Protein AF-A0A960MXL7-F1 (afdb_monomer_lite)

Radius of gyration: 28.41 Å; chains: 1; bounding box: 81×60×75 Å

Structure (mmCIF, N/CA/C/O backbone):
data_AF-A0A960MXL7-F1
#
_entry.id   AF-A0A960MXL7-F1
#
loop_
_atom_site.group_PDB
_atom_site.id
_atom_site.type_symbol
_atom_site.label_atom_id
_atom_site.label_alt_id
_atom_site.label_comp_id
_atom_site.label_asym_id
_atom_site.label_entity_id
_atom_site.label_seq_id
_atom_site.pdbx_PDB_ins_code
_atom_site.Cartn_x
_atom_site.Cartn_y
_atom_site.Cartn_z
_atom_site.occupancy
_atom_site.B_iso_or_equiv
_atom_site.auth_seq_id
_atom_site.auth_comp_id
_atom_site.auth_asym_id
_atom_site.auth_atom_id
_atom_site.pdbx_PDB_model_num
ATOM 1 N N . PRO A 1 1 ? 18.828 -0.289 14.226 1.00 87.31 1 PRO A N 1
ATOM 2 C CA . PRO A 1 1 ? 17.581 -1.078 14.029 1.00 87.31 1 PRO A CA 1
ATOM 3 C C . PRO A 1 1 ? 16.560 -0.697 15.113 1.00 87.31 1 PRO A C 1
ATOM 5 O O . PRO A 1 1 ? 16.967 -0.097 16.107 1.00 87.31 1 PRO A O 1
ATOM 8 N N . LEU A 1 2 ? 15.276 -1.008 14.922 1.00 90.62 2 LEU A N 1
ATOM 9 C CA . LEU A 1 2 ? 14.306 -1.124 16.020 1.00 90.62 2 LEU A CA 1
ATOM 10 C C . LEU A 1 2 ? 14.254 -2.599 16.422 1.00 90.62 2 LEU A C 1
ATOM 12 O O . LEU A 1 2 ? 14.027 -3.430 15.552 1.00 90.62 2 LEU A O 1
ATOM 16 N N . VAL A 1 3 ? 14.495 -2.927 17.688 1.00 91.44 3 VAL A N 1
ATOM 17 C CA . VAL A 1 3 ? 14.548 -4.318 18.166 1.00 91.44 3 VAL A CA 1
ATOM 18 C C . VAL A 1 3 ? 13.312 -4.608 19.008 1.00 91.44 3 VAL A C 1
ATOM 20 O O . VAL A 1 3 ? 12.986 -3.826 19.899 1.00 91.44 3 VAL A O 1
ATOM 23 N N . LEU A 1 4 ? 12.630 -5.711 18.708 1.00 91.75 4 LEU A N 1
ATOM 24 C CA . LEU A 1 4 ? 11.428 -6.182 19.388 1.00 91.75 4 LEU A CA 1
ATOM 25 C C . LEU A 1 4 ? 11.675 -7.584 19.950 1.00 91.75 4 LEU A C 1
ATOM 27 O O . LEU A 1 4 ? 12.180 -8.461 19.242 1.00 91.75 4 LEU A O 1
ATOM 31 N N . GLY A 1 5 ? 11.315 -7.775 21.219 1.00 90.25 5 GLY A N 1
ATOM 32 C CA . GLY A 1 5 ? 11.335 -9.083 21.870 1.00 90.25 5 GLY A CA 1
ATOM 33 C C . GLY A 1 5 ? 10.200 -9.988 21.386 1.00 90.25 5 GLY A C 1
ATOM 34 O O . GLY A 1 5 ? 9.235 -9.522 20.774 1.00 90.25 5 GLY A O 1
ATOM 35 N N . ASN A 1 6 ? 10.315 -11.281 21.685 1.00 88.31 6 ASN A N 1
ATOM 36 C CA . ASN A 1 6 ? 9.355 -12.298 21.261 1.00 88.31 6 ASN A CA 1
ATOM 37 C C . ASN A 1 6 ? 7.953 -12.091 21.874 1.00 88.31 6 ASN A C 1
ATOM 39 O O . ASN A 1 6 ? 6.954 -12.257 21.175 1.00 88.31 6 ASN A O 1
ATOM 43 N N . ASP A 1 7 ? 7.867 -11.649 23.134 1.00 90.38 7 ASP A N 1
ATOM 44 C CA . ASP A 1 7 ? 6.589 -11.387 23.818 1.00 90.38 7 ASP A CA 1
ATOM 45 C C . ASP A 1 7 ? 5.826 -10.210 23.187 1.00 90.38 7 ASP A C 1
ATOM 47 O O . ASP A 1 7 ? 4.660 -10.346 22.809 1.00 90.38 7 ASP A O 1
ATOM 51 N N . ASP A 1 8 ? 6.514 -9.072 22.998 1.00 92.06 8 ASP A N 1
ATOM 52 C CA . ASP A 1 8 ? 5.972 -7.887 22.314 1.00 92.06 8 ASP A CA 1
ATOM 53 C C . ASP A 1 8 ? 5.478 -8.267 20.906 1.00 92.06 8 ASP A C 1
ATOM 55 O O . ASP A 1 8 ? 4.401 -7.854 20.473 1.00 92.06 8 ASP A O 1
ATOM 59 N N . TRP A 1 9 ? 6.257 -9.078 20.182 1.00 94.25 9 TRP A N 1
ATOM 60 C CA . TRP A 1 9 ? 5.907 -9.499 18.829 1.00 94.25 9 TRP A CA 1
ATOM 61 C C . TRP A 1 9 ? 4.732 -10.479 18.785 1.00 94.25 9 TRP A C 1
ATOM 63 O O . TRP A 1 9 ? 3.877 -10.358 17.908 1.00 94.25 9 TRP A O 1
ATOM 73 N N . SER A 1 10 ? 4.651 -11.416 19.730 1.00 93.62 10 SER A N 1
ATOM 74 C CA . SER A 1 10 ? 3.549 -12.383 19.815 1.00 93.62 10 SER A CA 1
ATOM 75 C C . SER A 1 10 ? 2.212 -11.676 20.056 1.00 93.62 10 SER A C 1
ATOM 77 O O . SER A 1 10 ? 1.232 -11.971 19.370 1.00 93.62 10 SER A O 1
ATOM 79 N N . LEU A 1 11 ? 2.194 -10.661 20.931 1.00 94.75 11 LEU A N 1
ATOM 80 C CA . LEU A 1 11 ? 1.024 -9.803 21.144 1.00 94.75 11 LEU A CA 1
ATOM 81 C C . LEU A 1 11 ? 0.607 -9.079 19.854 1.00 94.75 11 LEU A C 1
ATOM 83 O O . LEU A 1 11 ? -0.570 -9.099 19.484 1.00 94.75 11 LEU A O 1
ATOM 87 N N . ILE A 1 12 ? 1.570 -8.462 19.157 1.00 96.25 12 ILE A N 1
ATOM 88 C CA . ILE A 1 12 ? 1.332 -7.779 17.875 1.00 96.25 12 ILE A CA 1
ATOM 89 C C . ILE A 1 12 ? 0.756 -8.760 16.851 1.00 96.25 12 ILE A C 1
ATOM 91 O O . ILE A 1 12 ? -0.233 -8.452 16.188 1.00 96.25 12 ILE A O 1
ATOM 95 N N . GLN A 1 13 ? 1.346 -9.947 16.733 1.00 95.69 13 GLN A N 1
ATOM 96 C CA . GLN A 1 13 ? 0.926 -10.960 15.777 1.00 95.69 13 GLN A CA 1
ATOM 97 C C . GLN A 1 13 ? -0.526 -11.389 16.016 1.00 95.69 13 GLN A C 1
ATOM 99 O O . GLN A 1 13 ? -1.344 -11.321 15.097 1.00 95.69 13 GLN A O 1
ATOM 104 N N . GLU A 1 14 ? -0.869 -11.777 17.243 1.00 96.56 14 GLU A N 1
ATOM 105 C CA . GLU A 1 14 ? -2.227 -12.205 17.577 1.00 96.56 14 GLU A CA 1
ATOM 106 C C . GLU A 1 14 ? -3.266 -11.097 17.392 1.00 96.56 14 GLU A C 1
ATOM 108 O O . GLU A 1 14 ? -4.341 -11.338 16.837 1.00 96.56 14 GLU A O 1
ATOM 113 N N . GLY A 1 15 ? -2.957 -9.880 17.846 1.00 97.19 15 GLY A N 1
ATOM 114 C CA . GLY A 1 15 ? -3.886 -8.761 17.750 1.00 97.19 15 GLY A CA 1
ATOM 115 C C . GLY A 1 15 ? -4.116 -8.295 16.317 1.00 97.19 15 GLY A C 1
ATOM 116 O O . GLY A 1 15 ? -5.243 -7.964 15.950 1.00 97.19 15 GLY A O 1
ATOM 117 N N . LEU A 1 16 ? -3.084 -8.320 15.470 1.00 97.62 16 LEU A N 1
ATOM 118 C CA . LEU A 1 16 ? -3.236 -7.965 14.061 1.00 97.62 16 LEU A CA 1
ATOM 119 C C . LEU A 1 16 ? -3.951 -9.053 13.252 1.00 97.62 16 LEU A C 1
ATOM 121 O O . LEU A 1 16 ? -4.716 -8.702 12.356 1.00 97.62 16 LEU A O 1
ATOM 125 N N . ILE A 1 17 ? -3.773 -10.340 13.577 1.00 97.88 17 ILE A N 1
ATOM 126 C CA . ILE A 1 17 ? -4.557 -11.427 12.962 1.00 97.88 17 ILE A CA 1
ATOM 127 C C . ILE A 1 17 ? -6.043 -11.276 13.308 1.00 97.88 17 ILE A C 1
ATOM 129 O O . ILE A 1 17 ? -6.889 -11.338 12.412 1.00 97.88 17 ILE A O 1
ATOM 133 N N . GLN A 1 18 ? -6.369 -11.023 14.582 1.00 97.75 18 GLN A N 1
ATOM 134 C CA . GLN A 1 18 ? -7.746 -10.752 15.013 1.00 97.75 18 GLN A CA 1
ATOM 135 C C . GLN A 1 18 ? -8.327 -9.562 14.240 1.00 97.75 18 GLN A C 1
ATOM 137 O O . GLN A 1 18 ? -9.407 -9.650 13.656 1.00 97.75 18 GLN A O 1
ATOM 142 N N . ARG A 1 19 ? -7.581 -8.457 14.184 1.00 97.44 19 ARG A N 1
ATOM 143 C CA . ARG A 1 19 ? -8.010 -7.226 13.520 1.00 97.44 19 ARG A CA 1
ATOM 144 C C . ARG A 1 19 ? -8.210 -7.398 12.012 1.00 97.44 19 ARG A C 1
ATOM 146 O O . ARG A 1 19 ? -9.206 -6.920 11.478 1.00 97.44 19 ARG A O 1
ATOM 153 N N . ALA A 1 20 ? -7.318 -8.112 11.327 1.00 97.50 20 ALA A N 1
ATOM 154 C CA . ALA A 1 20 ? -7.478 -8.435 9.909 1.00 97.50 20 ALA A CA 1
ATOM 155 C C . ALA A 1 20 ? -8.716 -9.315 9.665 1.00 97.50 20 ALA A C 1
ATOM 157 O O . ALA A 1 20 ? -9.478 -9.065 8.734 1.00 97.50 20 ALA A O 1
ATOM 158 N N . THR A 1 21 ? -8.970 -10.284 10.550 1.00 97.06 21 THR A N 1
ATOM 159 C CA . THR A 1 21 ? -10.161 -11.150 10.499 1.00 97.06 21 THR A CA 1
ATOM 160 C C . THR A 1 21 ? -11.451 -10.357 10.720 1.00 97.06 21 THR A C 1
ATOM 162 O O . THR A 1 21 ? -12.437 -10.568 10.013 1.00 97.06 21 THR A O 1
ATOM 165 N N . LEU A 1 22 ? -11.443 -9.407 11.661 1.00 97.12 22 LEU A N 1
ATOM 166 C CA . LEU A 1 22 ? -12.552 -8.480 11.886 1.00 97.12 22 LEU A CA 1
ATOM 167 C C . LEU A 1 22 ? -12.856 -7.672 10.619 1.00 97.12 22 LEU A C 1
ATOM 169 O O . LEU A 1 22 ? -14.009 -7.585 10.200 1.00 97.12 22 LEU A O 1
ATOM 173 N N . PHE A 1 23 ? -11.823 -7.110 9.993 1.00 97.06 23 PHE A N 1
ATOM 174 C CA . PHE A 1 23 ? -11.969 -6.307 8.785 1.00 97.06 23 PHE A CA 1
ATOM 175 C C . PHE A 1 23 ? -12.405 -7.109 7.557 1.00 97.06 23 PHE A C 1
ATOM 177 O O . PHE A 1 23 ? -13.199 -6.604 6.767 1.00 97.06 23 PHE A O 1
ATOM 184 N N . GLU A 1 24 ? -11.942 -8.350 7.412 1.00 95.75 24 GLU A N 1
ATOM 185 C CA . GLU A 1 24 ? -12.426 -9.281 6.388 1.00 95.75 24 GLU A CA 1
ATOM 186 C C . GLU A 1 24 ? -13.943 -9.496 6.526 1.00 95.75 24 GLU A C 1
ATOM 188 O O . GLU A 1 24 ? -14.683 -9.298 5.562 1.00 95.75 24 GLU A O 1
ATOM 193 N N . ARG A 1 25 ? -14.430 -9.809 7.739 1.00 95.62 25 ARG A N 1
ATOM 194 C CA . ARG A 1 25 ? -15.871 -9.989 8.011 1.00 95.62 25 ARG A CA 1
ATOM 195 C C . ARG A 1 25 ? -16.668 -8.702 7.803 1.00 95.62 25 ARG A C 1
ATOM 197 O O . ARG A 1 25 ? -17.770 -8.748 7.264 1.00 95.62 25 ARG A O 1
ATOM 204 N N . LEU A 1 26 ? -16.110 -7.560 8.204 1.00 96.19 26 LEU A N 1
ATOM 205 C CA . LEU A 1 26 ? -16.730 -6.251 8.008 1.00 96.19 26 LEU A CA 1
ATOM 206 C C . LEU A 1 26 ? -16.885 -5.917 6.517 1.00 96.19 26 LEU A C 1
ATOM 208 O O . LEU A 1 26 ? -17.945 -5.461 6.096 1.00 96.19 26 LEU A O 1
ATOM 212 N N . LEU A 1 27 ? -15.848 -6.159 5.710 1.00 95.56 27 LEU A N 1
ATOM 213 C CA . LEU A 1 27 ? -15.916 -5.977 4.260 1.00 95.56 27 LEU A CA 1
ATOM 214 C C . LEU A 1 27 ? -16.940 -6.916 3.623 1.00 95.56 27 LEU A C 1
ATOM 216 O O . LEU A 1 27 ? -17.668 -6.487 2.727 1.00 95.56 27 LEU A O 1
ATOM 220 N N . GLU A 1 28 ? -17.008 -8.173 4.071 1.00 95.12 28 GLU A N 1
ATOM 221 C CA . GLU A 1 28 ? -18.007 -9.119 3.571 1.00 95.12 28 GLU A CA 1
ATOM 222 C C . GLU A 1 28 ? -19.423 -8.617 3.853 1.00 95.12 28 GLU A C 1
ATOM 224 O O . GLU A 1 28 ? -20.228 -8.554 2.924 1.00 95.12 28 GLU A O 1
ATOM 229 N N . ASP A 1 29 ? -19.709 -8.160 5.076 1.00 95.50 29 ASP A N 1
ATOM 230 C CA . ASP A 1 29 ? -21.027 -7.624 5.414 1.00 95.50 29 ASP A CA 1
ATOM 231 C C . ASP A 1 29 ? -21.372 -6.360 4.608 1.00 95.50 29 ASP A C 1
ATOM 233 O O . ASP A 1 29 ? -22.433 -6.304 3.984 1.00 95.50 29 ASP A O 1
ATOM 237 N N . ILE A 1 30 ? -20.464 -5.375 4.542 1.00 95.31 30 ILE A N 1
ATOM 238 C CA . ILE A 1 30 ? -20.686 -4.095 3.839 1.00 95.31 30 ILE A CA 1
ATOM 239 C C . ILE A 1 30 ? -21.077 -4.308 2.369 1.00 95.31 30 ILE A C 1
ATOM 241 O O . ILE A 1 30 ? -21.948 -3.602 1.849 1.00 95.31 30 ILE A O 1
ATOM 245 N N . TYR A 1 31 ? -20.448 -5.267 1.688 1.00 94.94 31 TYR A N 1
ATOM 246 C CA . TYR A 1 31 ? -20.681 -5.518 0.264 1.00 94.94 31 TYR A CA 1
ATOM 247 C C . TYR A 1 31 ? -21.726 -6.607 -0.016 1.00 94.94 31 TYR A C 1
ATOM 249 O O . TYR A 1 31 ? -22.040 -6.835 -1.188 1.00 94.94 31 TYR A O 1
ATOM 257 N N . THR A 1 32 ? -22.300 -7.245 1.011 1.00 93.75 32 THR A N 1
ATOM 258 C CA . THR A 1 32 ? -23.342 -8.274 0.857 1.00 93.75 32 THR A CA 1
ATOM 259 C C . THR A 1 32 ? -24.595 -7.970 1.695 1.00 93.75 32 THR A C 1
ATOM 261 O O . THR A 1 32 ? -25.434 -7.164 1.267 1.00 93.75 32 THR A O 1
ATOM 264 N N . SER A 1 33 ? -24.748 -8.612 2.858 1.00 92.50 33 SER A N 1
ATOM 265 C CA . SER A 1 33 ? -25.930 -8.587 3.726 1.00 92.50 33 SER A CA 1
ATOM 266 C C . SER A 1 33 ? -26.208 -7.227 4.347 1.00 92.50 33 SER A C 1
ATOM 268 O O . SER A 1 33 ? -27.377 -6.879 4.509 1.00 92.50 33 SER A O 1
ATOM 270 N N . ARG A 1 34 ? -25.164 -6.453 4.663 1.00 94.56 34 ARG A N 1
ATOM 271 C CA . ARG A 1 34 ? -25.245 -5.171 5.381 1.00 94.56 34 ARG A CA 1
ATOM 272 C C . ARG A 1 34 ? -26.035 -5.291 6.690 1.00 94.56 34 ARG A C 1
ATOM 274 O O . ARG A 1 34 ? -26.770 -4.372 7.065 1.00 94.56 34 ARG A O 1
ATOM 281 N N . SER A 1 35 ? -25.892 -6.420 7.386 1.00 94.81 35 SER A N 1
ATOM 282 C CA . SER A 1 35 ? -26.586 -6.687 8.643 1.00 94.81 35 SER A CA 1
ATOM 283 C C . SER A 1 35 ? -26.166 -5.693 9.720 1.00 94.81 35 SER A C 1
ATOM 285 O O . SER A 1 35 ? -27.026 -5.206 10.448 1.00 94.81 35 SER A O 1
ATOM 287 N N . LEU A 1 36 ? -24.894 -5.280 9.750 1.00 94.75 36 LEU A N 1
ATOM 288 C CA . LEU A 1 36 ? -24.374 -4.317 10.727 1.00 94.75 36 LEU A CA 1
ATOM 289 C C . LEU A 1 36 ? -25.032 -2.937 10.604 1.00 94.75 36 LEU A C 1
ATOM 291 O O . LEU A 1 36 ? -25.191 -2.240 11.607 1.00 94.75 36 LEU A O 1
ATOM 295 N N . LEU A 1 37 ? -25.439 -2.555 9.388 1.00 94.44 37 LEU A N 1
ATOM 296 C CA . LEU A 1 37 ? -26.216 -1.337 9.153 1.00 94.44 37 LEU A CA 1
ATOM 297 C C . LEU A 1 37 ? -27.661 -1.510 9.631 1.00 94.44 37 LEU A C 1
ATOM 299 O O . LEU A 1 37 ? -28.202 -0.626 10.289 1.00 94.44 37 LEU A O 1
ATOM 303 N N . SER A 1 38 ? -28.283 -2.655 9.329 1.00 92.88 38 SER A N 1
ATOM 304 C CA . SER A 1 38 ? -29.671 -2.935 9.727 1.00 92.88 38 SER A CA 1
ATOM 305 C C . SER A 1 38 ? -29.854 -3.139 11.237 1.00 92.88 38 SER A C 1
ATOM 307 O O . SER A 1 38 ? -3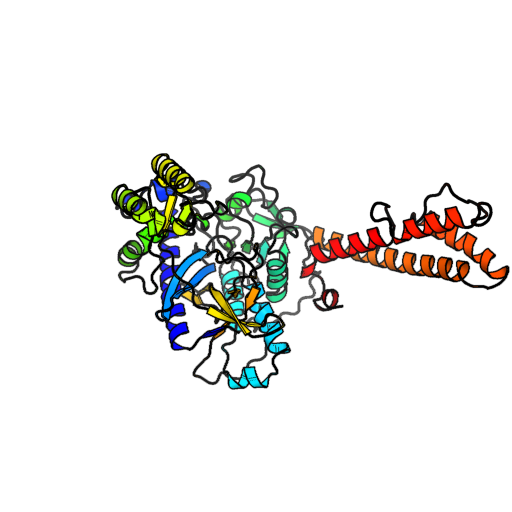0.889 -2.770 11.779 1.00 92.88 38 SER A O 1
ATOM 309 N N . GLU A 1 39 ? -28.839 -3.675 11.921 1.00 93.75 39 GLU A N 1
ATOM 310 C CA . GLU A 1 39 ? -28.803 -3.869 13.377 1.00 93.75 39 GLU A CA 1
ATOM 311 C C . GLU A 1 39 ? -28.453 -2.572 14.132 1.00 93.75 39 GLU A C 1
ATOM 313 O O . GLU A 1 39 ? -28.472 -2.549 15.359 1.00 93.75 39 GLU A O 1
ATOM 318 N N . GLY A 1 40 ? -28.123 -1.484 13.421 1.00 92.00 40 GLY A N 1
ATOM 319 C CA . GLY A 1 40 ? -27.782 -0.191 14.021 1.00 92.00 40 GLY A CA 1
ATOM 320 C C . GLY A 1 40 ? -26.397 -0.130 14.676 1.00 92.00 40 GLY A C 1
ATOM 321 O O . GLY A 1 40 ? -26.098 0.834 15.377 1.00 92.00 40 GLY A O 1
ATOM 322 N N . LEU A 1 41 ? -25.539 -1.130 14.443 1.00 92.75 41 LEU A N 1
ATOM 323 C CA . LEU A 1 41 ? -24.162 -1.163 14.954 1.00 92.75 41 LEU A CA 1
ATOM 324 C C . LEU A 1 41 ? -23.238 -0.216 14.186 1.00 92.75 41 LEU A C 1
ATOM 326 O O . LEU A 1 41 ? -22.278 0.312 14.747 1.00 92.75 41 LEU A O 1
ATOM 330 N N . LEU A 1 42 ? -23.536 0.001 12.904 1.00 94.25 42 LEU A N 1
ATOM 331 C CA . LEU A 1 42 ? -22.846 0.956 12.052 1.00 94.25 42 LEU A CA 1
ATOM 332 C C . LEU A 1 42 ? -23.832 1.983 11.481 1.00 94.25 42 LEU A C 1
ATOM 334 O O . LEU A 1 42 ? -24.821 1.602 10.853 1.00 94.25 42 LEU A O 1
ATOM 338 N N . PRO A 1 43 ? -23.559 3.288 11.639 1.00 94.00 43 PRO A N 1
ATOM 339 C CA . PRO A 1 43 ? -24.356 4.334 11.013 1.00 94.00 43 PRO A CA 1
ATOM 340 C C . PRO A 1 43 ? -24.265 4.258 9.478 1.00 94.00 43 PRO A C 1
ATOM 342 O O . PRO A 1 43 ? -23.153 4.253 8.943 1.00 94.00 43 PRO A O 1
ATOM 345 N N . PRO A 1 44 ? -25.392 4.265 8.738 1.00 93.81 44 PRO A N 1
ATOM 346 C CA . PRO A 1 44 ? -25.380 4.242 7.271 1.00 93.81 44 PRO A CA 1
ATOM 347 C C . PRO A 1 44 ? -24.563 5.374 6.640 1.00 93.81 44 PRO A C 1
ATOM 349 O O . PRO A 1 44 ? -23.891 5.168 5.631 1.00 93.81 44 PRO A O 1
ATOM 352 N N . GLU A 1 45 ? -24.579 6.554 7.259 1.00 91.94 45 GLU A N 1
ATOM 353 C CA . GLU A 1 45 ? -23.822 7.732 6.822 1.00 91.94 45 GLU A CA 1
ATOM 354 C C . GLU A 1 45 ? -22.312 7.472 6.783 1.00 91.94 45 GLU A C 1
ATOM 356 O O . GLU A 1 45 ? -21.639 7.928 5.864 1.00 91.94 45 GLU A O 1
ATOM 361 N N . LEU A 1 46 ? -21.783 6.667 7.711 1.00 91.75 46 LEU A N 1
ATOM 362 C CA . LEU A 1 46 ? -20.361 6.327 7.767 1.00 91.75 46 LEU A CA 1
ATOM 363 C C . LEU A 1 46 ? -19.905 5.516 6.544 1.00 91.75 46 LEU A C 1
ATOM 365 O O . LEU A 1 46 ? -18.750 5.605 6.130 1.00 91.75 46 LEU A O 1
ATOM 369 N N . ILE A 1 47 ? -20.800 4.712 5.968 1.00 94.00 47 ILE A N 1
ATOM 370 C CA . ILE A 1 47 ? -20.490 3.865 4.814 1.00 94.00 47 ILE A CA 1
ATOM 371 C C . ILE A 1 47 ? -20.856 4.574 3.513 1.00 94.00 47 ILE A C 1
ATOM 373 O O . ILE A 1 47 ? -20.032 4.655 2.608 1.00 94.00 47 ILE A O 1
ATOM 377 N N . PHE A 1 48 ? -22.069 5.117 3.404 1.00 92.94 48 PHE A N 1
ATOM 378 C CA . PHE A 1 48 ? -22.567 5.668 2.143 1.00 92.94 48 PHE A CA 1
ATOM 379 C C . PHE A 1 48 ? -22.017 7.053 1.795 1.00 92.94 48 PHE A C 1
ATOM 381 O O . PHE A 1 48 ? -22.026 7.398 0.613 1.00 92.94 48 PHE A O 1
ATOM 388 N N . ALA A 1 49 ? -21.537 7.828 2.776 1.00 90.38 49 ALA A N 1
ATOM 389 C CA . ALA A 1 49 ? -20.828 9.084 2.516 1.00 90.38 49 ALA A CA 1
ATOM 390 C C . ALA A 1 49 ? -19.339 8.867 2.198 1.00 90.38 49 ALA A C 1
ATOM 392 O O . ALA A 1 49 ? -18.670 9.772 1.702 1.00 90.38 49 ALA A O 1
ATOM 393 N N . ASN A 1 50 ? -18.805 7.672 2.464 1.00 91.38 50 ASN A N 1
ATOM 394 C CA . ASN A 1 50 ? -17.414 7.365 2.186 1.00 91.38 50 ASN A CA 1
ATOM 395 C C . ASN A 1 50 ? -17.202 7.183 0.677 1.00 91.38 50 ASN A C 1
ATOM 397 O O . ASN A 1 50 ? -17.691 6.226 0.083 1.00 91.38 50 ASN A O 1
ATOM 401 N N . GLU A 1 51 ? -16.405 8.054 0.061 1.00 89.12 51 GLU A N 1
ATOM 402 C CA . GLU A 1 51 ? -16.046 7.984 -1.366 1.00 89.12 51 GLU A CA 1
ATOM 403 C C . GLU A 1 51 ? -15.378 6.656 -1.767 1.00 89.12 51 GLU A C 1
ATOM 405 O O . GLU A 1 51 ? -15.386 6.271 -2.934 1.00 89.12 51 GLU A O 1
ATOM 410 N N . ARG A 1 52 ? -14.802 5.940 -0.794 1.00 91.69 52 ARG A N 1
ATOM 411 C CA . ARG A 1 52 ? -14.156 4.632 -0.977 1.00 91.69 52 ARG A CA 1
ATOM 412 C C . ARG A 1 52 ? -15.136 3.461 -0.948 1.00 91.69 52 ARG A C 1
ATOM 414 O O . ARG A 1 52 ? -14.757 2.329 -1.243 1.00 91.69 52 ARG A O 1
ATOM 421 N N . PHE A 1 53 ? -16.397 3.708 -0.598 1.00 94.50 53 PHE A N 1
ATOM 422 C CA . PHE A 1 53 ? -17.459 2.731 -0.780 1.00 94.50 53 PHE A CA 1
ATOM 423 C C . PHE A 1 53 ? -17.874 2.697 -2.255 1.00 94.50 53 PHE A C 1
ATOM 425 O O . PHE A 1 53 ? -18.576 3.576 -2.761 1.00 94.50 53 PHE A O 1
ATOM 432 N N . LEU A 1 54 ? -17.448 1.651 -2.960 1.00 94.50 54 LEU A N 1
ATOM 433 C CA . LEU A 1 54 ? -17.723 1.507 -4.384 1.00 94.50 54 LEU A CA 1
ATOM 434 C C . LEU A 1 54 ? -19.040 0.765 -4.609 1.00 94.50 54 LEU A C 1
ATOM 436 O O . LEU A 1 54 ? -19.090 -0.464 -4.568 1.00 94.50 54 LEU A O 1
ATOM 440 N N . ARG A 1 55 ? -20.107 1.505 -4.929 1.00 93.94 55 ARG A N 1
ATOM 441 C CA . ARG A 1 55 ? -21.416 0.916 -5.280 1.00 93.94 55 ARG A CA 1
ATOM 442 C C . ARG A 1 55 ? -21.332 -0.172 -6.368 1.00 93.94 55 ARG A C 1
ATOM 444 O O . ARG A 1 55 ? -21.987 -1.196 -6.181 1.00 93.94 55 ARG A O 1
ATOM 451 N N . PRO A 1 56 ? -20.515 -0.038 -7.438 1.00 94.00 56 PRO A N 1
ATOM 452 C CA . PRO A 1 56 ? -20.372 -1.092 -8.453 1.00 94.00 56 PRO A CA 1
ATOM 453 C C . PRO A 1 56 ? -19.810 -2.427 -7.933 1.00 94.00 56 PRO A C 1
ATOM 455 O O . PRO A 1 56 ? -19.921 -3.446 -8.615 1.00 94.00 56 PRO A O 1
ATOM 458 N N . CYS A 1 57 ? -19.211 -2.431 -6.735 1.00 93.50 57 CYS A N 1
ATOM 459 C CA . CYS A 1 57 ? -18.636 -3.615 -6.092 1.00 93.50 57 CYS A CA 1
ATOM 460 C C . CYS A 1 57 ? -19.616 -4.325 -5.137 1.00 93.50 57 CYS A C 1
ATOM 462 O O . CYS A 1 57 ? -19.277 -5.365 -4.572 1.00 93.50 57 CYS A O 1
ATOM 464 N N . VAL A 1 58 ? -20.834 -3.807 -4.940 1.00 94.38 58 VAL A N 1
ATOM 465 C CA . VAL A 1 58 ? -21.860 -4.480 -4.124 1.00 94.38 58 VAL A CA 1
ATOM 466 C C . VAL A 1 58 ? -22.270 -5.796 -4.788 1.00 94.38 58 VAL A C 1
ATOM 468 O O . VAL A 1 58 ? -22.572 -5.840 -5.976 1.00 94.38 58 VAL A O 1
ATOM 471 N N . GLY A 1 59 ? -22.258 -6.886 -4.018 1.00 90.69 59 GLY A N 1
ATOM 472 C CA . GLY A 1 59 ? -22.526 -8.240 -4.506 1.00 90.69 59 GLY A CA 1
ATOM 473 C C . GLY A 1 59 ? -21.374 -8.879 -5.292 1.00 90.69 59 GLY A C 1
ATOM 474 O O . GLY A 1 59 ? -21.463 -10.056 -5.639 1.00 90.69 59 GLY A O 1
ATOM 475 N N . LEU A 1 60 ? -20.278 -8.152 -5.541 1.00 89.38 60 LEU A N 1
ATOM 476 C CA . LEU A 1 60 ? -19.096 -8.697 -6.204 1.00 89.38 60 LEU A CA 1
ATOM 477 C C . LEU A 1 60 ? -18.441 -9.737 -5.296 1.00 89.38 60 LEU A C 1
ATOM 479 O O . LEU A 1 60 ? -18.127 -9.436 -4.144 1.00 89.38 60 LEU A O 1
ATOM 483 N N . ARG A 1 61 ? -18.227 -10.950 -5.809 1.00 86.06 61 ARG A N 1
ATOM 484 C CA . ARG A 1 61 ? -17.516 -12.029 -5.114 1.00 86.06 61 ARG A CA 1
ATOM 485 C C . ARG A 1 61 ? -16.130 -12.183 -5.737 1.00 86.06 61 ARG A C 1
ATOM 487 O O . ARG A 1 61 ? -16.051 -12.655 -6.870 1.00 86.06 61 ARG A O 1
ATOM 494 N N . PRO A 1 62 ? -15.052 -11.762 -5.053 1.00 81.75 62 PRO A N 1
ATOM 495 C CA . PRO A 1 62 ? -13.706 -11.910 -5.585 1.00 81.75 62 PRO A CA 1
ATOM 496 C C . PRO A 1 62 ? -13.379 -13.388 -5.838 1.00 81.75 62 PRO A C 1
ATOM 498 O O . PRO A 1 62 ? -13.661 -14.226 -4.973 1.00 81.75 62 PRO A O 1
ATOM 501 N N . PRO A 1 63 ? -12.754 -13.733 -6.976 1.00 78.62 63 PRO A N 1
ATOM 502 C CA . PRO A 1 63 ? -12.145 -15.047 -7.135 1.00 78.62 63 PRO A CA 1
ATOM 503 C C . PRO A 1 63 ? -11.142 -15.309 -6.003 1.00 78.62 63 PRO A C 1
ATOM 505 O O . PRO A 1 63 ? -10.391 -14.414 -5.618 1.00 78.62 63 PRO A O 1
ATOM 508 N N . GLY A 1 64 ? -11.182 -16.510 -5.422 1.00 73.44 64 GLY A N 1
ATOM 509 C CA . GLY A 1 64 ? -10.430 -16.847 -4.205 1.00 73.44 64 GLY A CA 1
ATOM 510 C C . GLY A 1 64 ? -11.160 -16.537 -2.889 1.00 73.44 64 GLY A C 1
ATOM 511 O O . GLY A 1 64 ? -10.661 -16.885 -1.826 1.00 73.44 64 GLY A O 1
ATOM 512 N N . GLY A 1 65 ? -12.345 -15.919 -2.935 1.00 81.50 65 GLY A N 1
ATOM 513 C CA . GLY A 1 65 ? -13.277 -15.831 -1.804 1.00 81.50 65 GLY A CA 1
ATOM 514 C C . GLY A 1 65 ? -12.934 -14.814 -0.712 1.00 81.50 65 GLY A C 1
ATOM 515 O O . GLY A 1 65 ? -13.791 -14.545 0.122 1.00 81.50 65 GLY A O 1
ATOM 516 N N . ARG A 1 66 ? -11.736 -14.214 -0.726 1.00 90.38 66 ARG A N 1
ATOM 517 C CA . ARG A 1 66 ? -11.312 -13.221 0.276 1.00 90.38 66 ARG A CA 1
ATOM 518 C C . ARG A 1 66 ? -11.420 -11.789 -0.239 1.00 90.38 66 ARG A C 1
ATOM 520 O O . ARG A 1 66 ? -11.043 -11.493 -1.375 1.00 90.38 66 ARG A O 1
ATOM 527 N N . ARG A 1 67 ? -11.886 -10.878 0.614 1.00 92.50 67 ARG A N 1
ATOM 528 C CA . ARG A 1 67 ? -11.986 -9.432 0.349 1.00 92.50 67 ARG A CA 1
ATOM 529 C C . ARG A 1 67 ? -10.781 -8.636 0.828 1.00 92.50 67 ARG A C 1
ATOM 531 O O . ARG A 1 67 ? -10.548 -7.542 0.314 1.00 92.50 67 ARG A O 1
ATOM 538 N N . LEU A 1 68 ? -10.007 -9.167 1.767 1.00 94.88 68 LEU A N 1
ATOM 539 C CA . LEU A 1 68 ? -8.818 -8.534 2.323 1.00 94.88 68 LEU A CA 1
ATOM 540 C C . LEU A 1 68 ? -7.631 -9.508 2.363 1.00 94.88 68 LEU A C 1
ATOM 542 O O . LEU A 1 68 ? -7.102 -9.803 3.429 1.00 94.88 68 LEU A O 1
ATOM 546 N N . PRO A 1 69 ? -7.156 -10.008 1.210 1.00 93.88 69 PRO A N 1
ATOM 547 C CA . PRO A 1 69 ? -6.038 -10.946 1.186 1.00 93.88 69 PRO A CA 1
ATOM 548 C C . PRO A 1 69 ? -4.698 -10.322 1.605 1.00 93.88 69 PRO A C 1
ATOM 550 O O . PRO A 1 69 ? -3.775 -11.042 1.974 1.00 93.88 69 PRO A O 1
ATOM 553 N N . PHE A 1 70 ? -4.565 -8.996 1.571 1.00 95.31 70 PHE A N 1
ATOM 554 C CA . PHE A 1 70 ? -3.376 -8.288 2.031 1.00 95.31 70 PHE A CA 1
ATOM 555 C C . PHE A 1 70 ? -3.769 -7.122 2.940 1.00 95.31 70 PHE A C 1
ATOM 557 O O . PHE A 1 70 ? -4.652 -6.337 2.613 1.00 95.31 70 PHE A O 1
ATOM 564 N N . TYR A 1 71 ? -3.121 -6.966 4.085 1.00 97.06 71 TYR A N 1
ATOM 565 C CA . TYR A 1 71 ? -3.481 -5.940 5.064 1.00 97.06 71 TYR A CA 1
ATOM 566 C C . TYR A 1 71 ? -2.227 -5.377 5.723 1.00 97.06 71 TYR A C 1
ATOM 568 O O . TYR A 1 71 ? -1.205 -6.052 5.822 1.00 97.06 71 TYR A O 1
ATOM 576 N N . ALA A 1 72 ? -2.275 -4.123 6.162 1.00 97.00 72 ALA A N 1
ATOM 577 C CA . ALA A 1 72 ? -1.229 -3.575 7.009 1.00 97.00 72 ALA A CA 1
ATOM 578 C C . ALA A 1 72 ? -1.805 -2.658 8.082 1.00 97.00 72 ALA A C 1
ATOM 580 O O . ALA A 1 72 ? -2.805 -1.976 7.868 1.00 97.00 72 ALA A O 1
ATOM 581 N N . ALA A 1 73 ? -1.116 -2.592 9.213 1.00 96.06 73 ALA A N 1
ATOM 582 C CA . ALA A 1 73 ? -1.466 -1.722 10.324 1.00 96.06 73 ALA A CA 1
ATOM 583 C C . ALA A 1 73 ? -0.279 -0.831 10.688 1.00 96.06 73 ALA A C 1
ATOM 585 O O . ALA A 1 73 ? 0.868 -1.279 10.699 1.00 96.06 73 ALA A O 1
ATOM 586 N N . ASP A 1 74 ? -0.567 0.434 10.985 1.00 93.94 74 ASP A N 1
ATOM 587 C CA . ASP A 1 74 ? 0.380 1.386 11.553 1.00 93.94 74 ASP A CA 1
ATOM 588 C C . ASP A 1 74 ? 0.238 1.368 13.079 1.00 93.94 74 ASP A C 1
ATOM 590 O O . ASP A 1 74 ? -0.787 1.797 13.612 1.00 93.94 74 ASP A O 1
ATOM 594 N N . LEU A 1 75 ? 1.270 0.879 13.765 1.00 94.12 75 LEU A N 1
ATOM 595 C CA . LEU A 1 75 ? 1.348 0.782 15.215 1.00 94.12 75 LEU A CA 1
ATOM 596 C C . LEU A 1 75 ? 2.304 1.820 15.795 1.00 94.12 75 LEU A C 1
ATOM 598 O O . LEU A 1 75 ? 3.342 2.151 15.210 1.00 94.12 75 LEU A O 1
ATOM 602 N N . VAL A 1 76 ? 1.974 2.276 16.995 1.00 92.62 76 VAL A N 1
ATOM 603 C CA . VAL A 1 76 ? 2.865 3.061 17.848 1.00 92.62 76 VAL A CA 1
ATOM 604 C C . VAL A 1 76 ? 2.921 2.421 19.223 1.00 92.62 76 VAL A C 1
ATOM 606 O O . VAL A 1 76 ? 1.947 1.824 19.679 1.00 92.62 76 VAL A O 1
ATOM 609 N N . ARG A 1 77 ? 4.073 2.548 19.876 1.00 92.00 77 ARG A N 1
ATOM 610 C CA . ARG A 1 77 ? 4.220 2.187 21.283 1.00 92.00 77 ARG A CA 1
ATOM 611 C C . ARG A 1 77 ? 4.117 3.464 22.102 1.00 92.00 77 ARG A C 1
ATOM 613 O O . ARG A 1 77 ? 4.830 4.420 21.797 1.00 92.00 77 ARG A O 1
ATOM 620 N N . SER A 1 78 ? 3.241 3.502 23.092 1.00 88.81 78 SER A N 1
ATOM 621 C CA . SER A 1 78 ? 3.153 4.615 24.037 1.00 88.81 78 SER A CA 1
ATOM 622 C C . SER A 1 78 ? 4.263 4.518 25.100 1.00 88.81 78 SER A C 1
ATOM 624 O O . SER A 1 78 ? 4.908 3.473 25.235 1.00 88.81 78 SER A O 1
ATOM 626 N N . PRO A 1 79 ? 4.553 5.600 25.849 1.00 81.81 79 PRO A N 1
ATOM 627 C CA . PRO A 1 79 ? 5.623 5.619 26.852 1.00 81.81 79 PRO A CA 1
ATOM 628 C C . PRO A 1 79 ? 5.401 4.662 28.030 1.00 81.81 79 PRO A C 1
ATOM 630 O O . PRO A 1 79 ? 6.363 4.278 28.683 1.00 81.81 79 PRO A O 1
ATOM 633 N N . ASP A 1 80 ? 4.155 4.263 28.283 1.00 84.06 80 ASP A N 1
ATOM 634 C CA . ASP A 1 80 ? 3.766 3.229 29.253 1.00 84.06 80 ASP A CA 1
ATOM 635 C C . ASP A 1 80 ? 4.045 1.793 28.758 1.00 84.06 80 ASP A C 1
ATOM 637 O O . ASP A 1 80 ? 3.811 0.825 29.477 1.00 84.06 80 ASP A O 1
ATOM 641 N N . GLY A 1 81 ? 4.560 1.644 27.534 1.00 86.62 81 GLY A N 1
ATOM 642 C CA . GLY A 1 81 ? 4.933 0.371 26.934 1.00 86.62 81 GLY A CA 1
ATOM 643 C C . GLY A 1 81 ? 3.822 -0.310 26.136 1.00 86.62 81 GLY A C 1
ATOM 644 O O . GLY A 1 81 ? 4.134 -1.291 25.456 1.00 86.62 81 GLY A O 1
ATOM 645 N N . GLN A 1 82 ? 2.589 0.208 26.162 1.00 91.69 82 GLN A N 1
ATOM 646 C CA . GLN A 1 82 ? 1.449 -0.365 25.442 1.00 91.69 82 GLN A CA 1
ATOM 647 C C . GLN A 1 82 ? 1.522 -0.105 23.931 1.00 91.69 82 GLN A C 1
ATOM 649 O O . GLN A 1 82 ? 2.102 0.879 23.467 1.00 91.69 82 GLN A O 1
ATOM 654 N N . TRP A 1 83 ? 0.923 -1.002 23.147 1.00 94.31 83 TRP A N 1
ATOM 655 C CA . TRP A 1 83 ? 0.838 -0.886 21.692 1.00 94.31 83 TRP A CA 1
ATOM 656 C C . TRP A 1 83 ? -0.545 -0.409 21.263 1.00 94.31 83 TRP A C 1
ATOM 658 O O . TRP A 1 83 ? -1.558 -0.914 21.740 1.00 94.31 83 TRP A O 1
ATOM 668 N N . TRP A 1 84 ? -0.573 0.521 20.311 1.00 94.25 84 TRP A N 1
ATOM 669 C CA . TRP A 1 84 ? -1.797 1.118 19.785 1.00 94.25 84 TRP A CA 1
ATOM 670 C C . TRP A 1 84 ? -1.802 1.071 18.265 1.00 94.25 84 TRP A C 1
ATOM 672 O O . TRP A 1 84 ? -0.803 1.418 17.627 1.00 94.25 84 TRP A O 1
ATOM 682 N N . VAL A 1 85 ? -2.940 0.705 17.672 1.00 94.19 85 VAL A N 1
ATOM 683 C CA . VAL A 1 85 ? -3.147 0.840 16.224 1.00 94.19 85 VAL A CA 1
ATOM 684 C C . VAL A 1 85 ? -3.646 2.250 15.912 1.00 94.19 85 VAL A C 1
ATOM 686 O O . VAL A 1 85 ? -4.707 2.675 16.371 1.00 94.19 85 VAL A O 1
ATOM 689 N N . VAL A 1 86 ? -2.876 2.984 15.109 1.00 90.00 86 VAL A N 1
ATOM 690 C CA . VAL A 1 86 ? -3.174 4.375 14.725 1.00 90.00 86 VAL A CA 1
ATOM 691 C C . VAL A 1 86 ? -3.918 4.445 13.397 1.00 90.00 86 VAL A C 1
ATOM 693 O O . VAL A 1 86 ? -4.756 5.327 13.204 1.00 90.00 86 VAL A O 1
ATOM 696 N N . SER A 1 87 ? -3.605 3.552 12.455 1.00 90.00 87 SER A N 1
ATOM 697 C CA . SER A 1 87 ? -4.335 3.480 11.189 1.00 90.00 87 SER A CA 1
ATOM 698 C C . SER A 1 87 ? -4.198 2.138 10.490 1.00 90.00 87 SER A C 1
ATOM 700 O O . SER A 1 87 ? -3.143 1.508 10.536 1.00 90.00 87 SER A O 1
ATOM 702 N N . ASP A 1 88 ? -5.240 1.788 9.752 1.00 94.06 88 ASP A N 1
ATOM 703 C CA . ASP A 1 88 ? -5.366 0.565 8.972 1.00 94.06 88 ASP A CA 1
ATOM 704 C C . ASP A 1 88 ? -5.147 0.825 7.482 1.00 94.06 88 ASP A C 1
ATOM 706 O O . ASP A 1 88 ? -5.458 1.904 6.965 1.00 94.06 88 ASP A O 1
ATOM 710 N N . ARG A 1 89 ? -4.585 -0.163 6.781 1.00 93.75 89 ARG A N 1
ATOM 711 C CA . ARG A 1 89 ? -4.305 -0.121 5.344 1.00 93.75 89 ARG A CA 1
ATOM 712 C C . ARG A 1 89 ? -4.830 -1.387 4.679 1.00 93.75 89 ARG A C 1
ATOM 714 O O . ARG A 1 89 ? -4.385 -2.491 4.975 1.00 93.75 89 ARG A O 1
ATOM 721 N N . ALA A 1 90 ? -5.734 -1.196 3.736 1.00 93.56 90 ALA A N 1
ATOM 722 C CA . ALA A 1 90 ? -6.490 -2.228 3.048 1.00 93.56 90 ALA A CA 1
ATOM 723 C C . ALA A 1 90 ? -6.632 -1.969 1.543 1.00 93.56 90 ALA A C 1
ATOM 725 O O . ALA A 1 90 ? -7.083 -2.843 0.813 1.00 93.56 90 ALA A O 1
ATOM 726 N N . GLN A 1 91 ? -6.265 -0.791 1.043 1.00 90.62 91 GLN A N 1
ATOM 727 C CA . GLN A 1 91 ? -6.370 -0.462 -0.376 1.00 90.62 91 GLN A CA 1
ATOM 728 C C . GLN A 1 91 ? -5.168 -1.027 -1.150 1.00 90.62 91 GLN A C 1
ATOM 730 O O . GLN A 1 91 ? -5.277 -2.042 -1.831 1.00 90.62 91 GLN A O 1
ATOM 735 N N . ALA A 1 92 ? -4.005 -0.393 -0.990 1.00 90.25 92 ALA A N 1
ATOM 736 C CA . ALA A 1 92 ? -2.725 -0.822 -1.546 1.00 90.25 92 ALA A CA 1
ATOM 737 C C . ALA A 1 92 ? -1.592 -0.449 -0.564 1.00 90.25 92 ALA A C 1
ATOM 739 O O . ALA A 1 92 ? -0.914 0.562 -0.748 1.00 90.25 92 ALA A O 1
ATOM 740 N N . PRO A 1 93 ? -1.393 -1.216 0.526 1.00 91.19 93 PRO A N 1
ATOM 741 C CA . PRO A 1 93 ? -0.426 -0.874 1.569 1.00 91.19 93 PRO A CA 1
ATOM 742 C C . PRO A 1 93 ? 1.014 -0.859 1.043 1.00 91.19 93 PRO A C 1
ATOM 744 O O . PRO A 1 93 ? 1.536 -1.898 0.638 1.00 91.19 93 PRO A O 1
ATOM 747 N N . SER A 1 94 ? 1.677 0.294 1.088 1.00 90.50 94 SER A N 1
ATOM 748 C CA . SER A 1 94 ? 3.099 0.439 0.761 1.00 90.50 94 SER A CA 1
ATOM 749 C C . SER A 1 94 ? 3.997 0.345 1.999 1.00 90.50 94 SER A C 1
ATOM 751 O O . SER A 1 94 ? 3.552 0.522 3.139 1.00 90.50 94 SER A O 1
ATOM 753 N N . GLY A 1 95 ? 5.278 0.081 1.772 1.00 90.19 95 GLY A N 1
ATOM 754 C CA . GLY A 1 95 ? 6.366 0.065 2.745 1.00 90.19 95 GLY A CA 1
ATOM 755 C C . GLY A 1 95 ? 7.091 -1.279 2.849 1.00 90.19 95 GLY A C 1
ATOM 756 O O . GLY A 1 95 ? 8.162 -1.358 3.450 1.00 90.19 95 GLY A O 1
ATOM 757 N N . MET A 1 96 ? 6.540 -2.340 2.263 1.00 92.31 96 MET A N 1
ATOM 758 C CA . MET A 1 96 ? 7.064 -3.696 2.421 1.00 92.31 96 MET A CA 1
ATOM 759 C C . MET A 1 96 ? 8.360 -3.901 1.635 1.00 92.31 96 MET A C 1
ATOM 761 O O . MET A 1 96 ? 9.299 -4.511 2.144 1.00 92.31 96 MET A O 1
ATOM 765 N N . GLY A 1 97 ? 8.447 -3.342 0.423 1.00 90.44 97 GLY A N 1
ATOM 766 C CA . GLY A 1 97 ? 9.690 -3.361 -0.358 1.00 90.44 97 GLY A CA 1
ATOM 767 C C . GLY A 1 97 ? 10.829 -2.622 0.348 1.00 90.44 97 GLY A C 1
ATOM 768 O O . GLY A 1 97 ? 11.957 -3.104 0.348 1.00 90.44 97 GLY A O 1
ATOM 769 N N . TYR A 1 98 ? 10.527 -1.512 1.031 1.00 90.12 98 TYR A N 1
ATOM 770 C CA . TYR A 1 98 ? 11.504 -0.794 1.856 1.00 90.12 98 TYR A CA 1
ATOM 771 C C . TYR A 1 98 ? 11.937 -1.604 3.081 1.00 90.12 98 TYR A C 1
ATOM 773 O O . TYR A 1 98 ? 13.122 -1.633 3.395 1.00 90.12 98 TYR A O 1
ATOM 781 N N . ALA A 1 99 ? 11.010 -2.289 3.762 1.00 91.62 99 ALA A N 1
ATOM 782 C CA . ALA A 1 99 ? 11.351 -3.163 4.886 1.00 91.62 99 ALA A CA 1
ATOM 783 C C . ALA A 1 99 ? 12.308 -4.291 4.458 1.00 91.62 99 ALA A C 1
ATOM 785 O O . ALA A 1 99 ? 13.300 -4.555 5.139 1.00 91.62 99 ALA A O 1
ATOM 786 N N . LEU A 1 100 ? 12.047 -4.902 3.298 1.00 90.12 100 LEU A N 1
ATOM 787 C CA . LEU A 1 100 ? 12.909 -5.932 2.725 1.00 90.12 100 LEU A CA 1
ATOM 788 C C . LEU A 1 100 ? 14.280 -5.377 2.313 1.00 90.12 100 LEU A C 1
ATOM 790 O O . LEU A 1 100 ? 15.297 -5.954 2.694 1.00 90.12 100 LEU A O 1
ATOM 794 N N . GLU A 1 101 ? 14.334 -4.254 1.591 1.00 87.62 101 GLU A N 1
ATOM 795 C CA . GLU A 1 101 ? 15.615 -3.661 1.180 1.00 87.62 101 GLU A CA 1
ATOM 796 C C . GLU A 1 101 ? 16.438 -3.212 2.394 1.00 87.62 101 GLU A C 1
ATOM 798 O O . GLU A 1 101 ? 17.638 -3.476 2.441 1.00 87.62 101 GLU A O 1
ATOM 803 N N . ASN A 1 102 ? 15.803 -2.646 3.428 1.00 88.00 102 ASN A N 1
ATOM 804 C CA . ASN A 1 102 ? 16.465 -2.328 4.694 1.00 88.00 102 ASN A CA 1
ATOM 805 C C . ASN A 1 102 ? 17.125 -3.572 5.299 1.00 88.00 102 ASN A C 1
ATOM 807 O O . ASN A 1 102 ? 18.300 -3.520 5.657 1.00 88.00 102 ASN A O 1
ATOM 811 N N . ARG A 1 103 ? 16.412 -4.704 5.362 1.00 86.56 103 ARG A N 1
ATOM 812 C CA . ARG A 1 103 ? 16.970 -5.963 5.874 1.00 86.56 103 ARG A CA 1
ATOM 813 C C . ARG A 1 103 ? 18.126 -6.480 5.014 1.00 86.56 103 ARG A C 1
ATOM 815 O O . ARG A 1 103 ? 19.111 -6.972 5.561 1.00 86.56 103 ARG A O 1
ATOM 822 N N . VAL A 1 104 ? 18.033 -6.369 3.688 1.00 83.62 104 VAL A N 1
ATOM 823 C CA . VAL A 1 104 ? 19.093 -6.802 2.759 1.00 83.62 104 VAL A CA 1
ATOM 824 C C . VAL A 1 104 ? 20.343 -5.930 2.892 1.00 83.62 104 VAL A C 1
ATOM 826 O O . VAL A 1 104 ? 21.448 -6.466 2.954 1.00 83.62 104 VAL A O 1
ATOM 829 N N . VAL A 1 105 ? 20.193 -4.605 2.958 1.00 83.62 105 VAL A N 1
ATOM 830 C CA . VAL A 1 105 ? 21.310 -3.663 3.131 1.00 83.62 105 VAL A CA 1
ATOM 831 C C . VAL A 1 105 ? 21.971 -3.868 4.488 1.00 83.62 105 VAL A C 1
ATOM 833 O O . VAL A 1 105 ? 23.187 -4.036 4.559 1.00 83.62 105 VAL A O 1
ATOM 836 N N . ILE A 1 106 ? 21.176 -3.930 5.557 1.00 81.56 106 ILE A N 1
ATOM 837 C CA . ILE A 1 106 ? 21.677 -4.135 6.915 1.00 81.56 106 ILE A CA 1
ATOM 838 C C . ILE A 1 106 ? 22.373 -5.489 7.048 1.00 81.56 106 ILE A C 1
ATOM 840 O O . ILE A 1 106 ? 23.477 -5.533 7.575 1.00 81.56 106 ILE A O 1
ATOM 844 N N . GLY A 1 107 ? 21.798 -6.566 6.508 1.00 76.12 107 GLY A N 1
ATOM 845 C CA . GLY A 1 107 ? 22.423 -7.891 6.528 1.00 76.12 107 GLY A CA 1
ATOM 846 C C . GLY A 1 107 ? 23.711 -8.000 5.703 1.00 76.12 107 GLY A C 1
ATOM 847 O O . GLY A 1 107 ? 24.483 -8.931 5.911 1.00 76.12 107 GLY A O 1
ATOM 848 N N . ARG A 1 108 ? 23.954 -7.071 4.767 1.00 76.06 108 ARG A N 1
ATOM 849 C CA . ARG A 1 108 ? 25.225 -6.961 4.030 1.00 76.06 108 ARG A CA 1
ATOM 850 C C . ARG A 1 108 ? 26.254 -6.090 4.755 1.00 76.06 108 ARG A C 1
ATOM 852 O O . ARG A 1 108 ? 27.438 -6.395 4.677 1.00 76.06 108 ARG A O 1
ATOM 859 N N . MET A 1 109 ? 25.820 -5.000 5.395 1.00 73.88 109 MET A N 1
ATOM 860 C CA . MET A 1 109 ? 26.698 -4.014 6.046 1.00 73.88 109 MET A CA 1
ATOM 861 C C . MET A 1 109 ? 27.099 -4.405 7.472 1.00 73.88 109 MET A C 1
ATOM 863 O O . MET A 1 109 ? 28.270 -4.316 7.831 1.00 73.88 109 MET A O 1
ATOM 867 N N . LEU A 1 110 ? 26.129 -4.807 8.298 1.00 65.81 110 LEU A N 1
ATOM 868 C CA . LEU A 1 110 ? 26.373 -5.337 9.635 1.00 65.81 110 LEU A CA 1
ATOM 869 C C . LEU A 1 110 ? 26.761 -6.804 9.445 1.00 65.81 110 LEU A C 1
ATOM 871 O O . LEU A 1 110 ? 25.938 -7.605 9.013 1.00 65.81 110 LEU A O 1
ATOM 875 N N . MET A 1 111 ? 28.036 -7.116 9.682 1.00 57.88 111 MET A N 1
ATOM 876 C CA . MET A 1 111 ? 28.662 -8.428 9.469 1.00 57.88 111 MET A CA 1
ATOM 877 C C . MET A 1 111 ? 27.775 -9.622 9.901 1.00 57.88 111 MET A C 1
ATOM 879 O O . MET A 1 111 ? 26.976 -9.489 10.832 1.00 57.88 111 MET A O 1
ATOM 883 N N . PRO A 1 112 ? 27.954 -10.828 9.313 1.00 62.00 112 PRO A N 1
ATOM 884 C CA . PRO A 1 112 ? 27.169 -12.032 9.631 1.00 62.00 112 PRO A CA 1
ATOM 885 C C . PRO A 1 112 ? 27.095 -12.395 11.124 1.00 62.00 112 PRO A C 1
ATOM 887 O O . PRO A 1 112 ? 26.191 -13.121 11.529 1.00 62.00 112 PRO A O 1
ATOM 890 N N . GLU A 1 113 ? 28.050 -11.924 11.924 1.00 65.12 113 GLU A N 1
ATOM 891 C CA . GLU A 1 113 ? 28.213 -12.207 13.352 1.00 65.12 113 GLU A CA 1
ATOM 892 C C . GLU A 1 113 ? 27.048 -11.659 14.188 1.00 65.12 113 GLU A C 1
ATOM 894 O O . GLU A 1 113 ? 26.376 -12.434 14.864 1.00 65.12 113 GLU A O 1
ATOM 899 N N . VAL A 1 114 ? 26.695 -10.376 14.034 1.00 67.12 114 VAL A N 1
ATOM 900 C CA . VAL A 1 114 ? 25.592 -9.746 14.792 1.00 67.12 114 VAL A CA 1
ATOM 901 C C . VAL A 1 114 ? 24.248 -10.398 14.457 1.00 67.12 114 VAL A C 1
ATOM 903 O O . VAL A 1 114 ? 23.412 -10.628 15.328 1.00 67.12 114 VAL A O 1
ATOM 906 N N . ALA A 1 115 ? 24.037 -10.757 13.188 1.00 62.03 115 ALA A N 1
ATOM 907 C CA . ALA A 1 115 ? 22.813 -11.433 12.767 1.00 62.03 115 ALA A CA 1
ATOM 908 C C . ALA A 1 115 ? 22.693 -12.862 13.334 1.00 62.03 115 ALA A C 1
ATOM 910 O O . ALA A 1 115 ? 21.574 -13.316 13.584 1.00 62.03 115 ALA A O 1
ATOM 911 N N . ARG A 1 116 ? 23.819 -13.569 13.535 1.00 63.00 116 ARG A N 1
ATOM 912 C CA . ARG A 1 116 ? 23.840 -14.898 14.175 1.00 63.00 116 ARG A CA 1
ATOM 913 C C . ARG A 1 116 ? 23.618 -14.804 15.681 1.00 63.00 116 ARG A C 1
ATOM 915 O O . ARG A 1 116 ? 22.880 -15.625 16.216 1.00 63.00 116 ARG A O 1
ATOM 922 N N . GLU A 1 117 ? 24.213 -13.815 16.340 1.00 68.69 117 GLU A N 1
ATOM 923 C CA . GLU A 1 117 ? 24.068 -13.613 17.786 1.00 68.69 117 GLU A CA 1
ATOM 924 C C . GLU A 1 117 ? 22.643 -13.203 18.178 1.00 68.69 117 GLU A C 1
ATOM 926 O O . GLU A 1 117 ? 22.114 -13.690 19.173 1.00 68.69 117 GLU A O 1
ATOM 931 N N . CYS A 1 118 ? 21.977 -12.370 17.371 1.00 69.25 118 CYS A N 1
ATOM 932 C CA . CYS A 1 118 ? 20.639 -11.861 17.683 1.00 69.25 118 CYS A CA 1
ATOM 933 C C . CYS A 1 118 ? 19.472 -12.798 17.303 1.00 69.25 118 CYS A C 1
ATOM 935 O O . CYS A 1 118 ? 18.326 -12.376 17.418 1.00 69.25 118 CYS A O 1
ATOM 937 N N . GLN A 1 119 ? 19.722 -14.025 16.816 1.00 75.00 119 GLN A N 1
ATOM 938 C CA . GLN A 1 119 ? 18.684 -15.009 16.431 1.00 75.00 119 GLN A CA 1
ATOM 939 C C . GLN A 1 119 ? 17.480 -14.395 15.681 1.00 75.00 119 GLN A C 1
ATOM 941 O O . GLN A 1 119 ? 16.314 -14.591 16.031 1.00 75.00 119 GLN A O 1
ATOM 946 N N . LEU A 1 120 ? 17.767 -13.603 14.645 1.00 79.19 120 LEU A N 1
ATOM 947 C CA . LEU A 1 120 ? 16.745 -12.843 13.925 1.00 79.19 120 LEU A CA 1
ATOM 948 C C . LEU A 1 120 ? 15.795 -13.756 13.142 1.00 79.19 120 LEU A C 1
ATOM 950 O O . LEU A 1 120 ? 16.232 -14.570 12.322 1.00 79.19 120 LEU A O 1
ATOM 954 N N . VAL A 1 121 ? 14.487 -13.532 13.293 1.00 82.12 121 VAL A N 1
ATOM 955 C CA . VAL A 1 121 ? 13.479 -14.204 12.462 1.00 82.12 121 VAL A CA 1
ATOM 956 C C . VAL A 1 121 ? 13.627 -13.751 11.001 1.00 82.12 121 VAL A C 1
ATOM 958 O O . VAL A 1 121 ? 13.799 -12.561 10.701 1.00 82.12 121 VAL A O 1
ATOM 961 N N . ARG A 1 122 ? 13.588 -14.710 10.064 1.00 81.31 122 ARG A N 1
ATOM 962 C CA . ARG A 1 122 ? 13.732 -14.448 8.622 1.00 81.31 122 ARG A CA 1
ATOM 963 C C . ARG A 1 122 ? 12.411 -13.988 8.001 1.00 81.31 122 ARG A C 1
ATOM 965 O O . ARG A 1 122 ? 11.390 -14.647 8.145 1.00 81.31 122 ARG A O 1
ATOM 972 N N . MET A 1 123 ? 12.472 -12.932 7.189 1.00 86.50 123 MET A N 1
ATOM 973 C CA . MET A 1 123 ? 11.324 -12.417 6.424 1.00 86.50 123 MET A CA 1
ATOM 974 C C . MET A 1 123 ? 10.966 -13.258 5.186 1.00 86.50 123 MET A C 1
ATOM 976 O O . MET A 1 123 ? 9.869 -13.117 4.657 1.00 86.50 123 MET A O 1
ATOM 980 N N . ALA A 1 124 ? 11.860 -14.137 4.714 1.00 84.62 124 ALA A N 1
ATOM 981 C CA . ALA A 1 124 ? 11.672 -14.888 3.466 1.00 84.62 124 ALA A CA 1
ATOM 982 C C . ALA A 1 124 ? 10.383 -15.733 3.451 1.00 84.62 124 ALA A C 1
ATOM 984 O O . ALA A 1 124 ? 9.676 -15.735 2.446 1.00 84.62 124 ALA A O 1
ATOM 985 N N . GLY A 1 125 ? 10.033 -16.368 4.578 1.00 86.62 125 GLY A N 1
ATOM 986 C CA . GLY A 1 125 ? 8.817 -17.183 4.692 1.00 86.62 125 GLY A CA 1
ATOM 987 C C . GLY A 1 125 ? 7.524 -16.388 4.477 1.00 86.62 125 GLY A C 1
ATOM 988 O O . GLY A 1 125 ? 6.569 -16.909 3.911 1.00 86.62 125 GLY A O 1
ATOM 989 N N . PHE A 1 126 ? 7.505 -15.100 4.834 1.00 92.12 126 PHE A N 1
ATOM 990 C CA . PHE A 1 126 ? 6.360 -14.235 4.548 1.00 92.12 126 PHE A CA 1
ATOM 991 C C . PHE A 1 126 ? 6.195 -13.987 3.041 1.00 92.12 126 PHE A C 1
ATOM 993 O O . PHE A 1 126 ? 5.082 -14.024 2.526 1.00 92.12 126 PHE A O 1
ATOM 1000 N N . PHE A 1 127 ? 7.291 -13.768 2.308 1.00 91.50 127 PHE A N 1
ATOM 1001 C CA . PHE A 1 127 ? 7.232 -13.563 0.855 1.00 91.50 127 PHE A CA 1
ATOM 1002 C C . PHE A 1 127 ? 6.930 -14.855 0.086 1.00 91.50 127 PHE A C 1
ATOM 1004 O O . PHE A 1 127 ? 6.281 -14.802 -0.959 1.00 91.50 127 PHE A O 1
ATOM 1011 N N . GLU A 1 128 ? 7.354 -16.011 0.608 1.00 89.38 128 GLU A N 1
ATOM 1012 C CA . GLU A 1 128 ? 6.886 -17.319 0.137 1.00 89.38 128 GLU A CA 1
ATOM 1013 C C . GLU A 1 128 ? 5.364 -17.422 0.264 1.00 89.38 128 GLU A C 1
ATOM 1015 O O . GLU A 1 128 ? 4.697 -17.682 -0.738 1.00 89.38 128 GLU A O 1
ATOM 1020 N N . MET A 1 129 ? 4.825 -17.118 1.449 1.00 91.12 129 MET A N 1
ATOM 1021 C CA . MET A 1 129 ? 3.383 -17.127 1.696 1.00 91.12 129 MET A CA 1
ATOM 1022 C C . MET A 1 129 ? 2.639 -16.114 0.818 1.00 91.12 129 MET A C 1
ATOM 1024 O O . MET A 1 129 ? 1.594 -16.424 0.262 1.00 91.12 129 MET A O 1
ATOM 1028 N N . LEU A 1 130 ? 3.196 -14.920 0.601 1.00 93.12 130 LEU A N 1
ATOM 1029 C CA . LEU A 1 130 ? 2.610 -13.931 -0.306 1.00 93.12 130 LEU A CA 1
ATOM 1030 C C . LEU A 1 130 ? 2.494 -14.457 -1.740 1.00 93.12 130 LEU A C 1
ATOM 1032 O O . LEU A 1 130 ? 1.467 -14.267 -2.390 1.00 93.12 130 LEU A O 1
ATOM 1036 N N . ARG A 1 131 ? 3.529 -15.141 -2.235 1.00 90.44 131 ARG A N 1
ATOM 1037 C CA . ARG A 1 131 ? 3.511 -15.764 -3.563 1.00 90.44 131 ARG A CA 1
ATOM 1038 C C . ARG A 1 131 ? 2.485 -16.899 -3.640 1.00 90.44 131 ARG A C 1
ATOM 1040 O O . ARG A 1 131 ? 1.826 -17.042 -4.667 1.00 90.44 131 ARG A O 1
ATOM 1047 N N . GLU A 1 132 ? 2.348 -17.688 -2.575 1.00 88.81 132 GLU A N 1
ATOM 1048 C CA . GLU A 1 132 ? 1.339 -18.750 -2.462 1.00 88.81 132 GLU A CA 1
ATOM 1049 C C . GLU A 1 132 ? -0.081 -18.170 -2.433 1.00 88.81 132 GLU A C 1
ATOM 1051 O O . GLU A 1 132 ? -0.926 -18.611 -3.206 1.00 88.81 132 GLU A O 1
ATOM 1056 N N . SER A 1 133 ? -0.313 -17.116 -1.649 1.00 91.38 133 SER A N 1
ATOM 1057 C CA . SER A 1 133 ? -1.589 -16.397 -1.559 1.00 91.38 133 SER A CA 1
ATOM 1058 C C . SER A 1 133 ? -2.008 -15.791 -2.905 1.00 91.38 133 SER A C 1
ATOM 1060 O O . SER A 1 133 ? -3.143 -15.963 -3.351 1.00 91.38 133 SER A O 1
ATOM 1062 N N . LEU A 1 134 ? -1.064 -15.164 -3.623 1.00 91.88 134 LEU A N 1
ATOM 1063 C CA . LEU A 1 134 ? -1.286 -14.672 -4.986 1.00 91.88 134 LEU A CA 1
ATOM 1064 C C . LEU A 1 134 ? -1.659 -15.805 -5.946 1.00 91.88 134 LEU A C 1
ATOM 1066 O O . LEU A 1 134 ? -2.556 -15.638 -6.765 1.00 91.88 134 LEU A O 1
ATOM 1070 N N . ALA A 1 135 ? -0.989 -16.955 -5.860 1.00 89.56 135 ALA A N 1
ATOM 1071 C CA . ALA A 1 135 ? -1.287 -18.093 -6.723 1.00 89.56 135 ALA A CA 1
ATOM 1072 C C . ALA A 1 135 ? -2.641 -18.745 -6.389 1.00 89.56 135 ALA A C 1
ATOM 1074 O O . ALA A 1 135 ? -3.371 -19.124 -7.303 1.00 89.56 135 ALA A O 1
ATOM 1075 N N . ALA A 1 136 ? -2.988 -18.841 -5.104 1.00 88.94 136 ALA A N 1
ATOM 1076 C CA . ALA A 1 136 ? -4.238 -19.424 -4.618 1.00 88.94 136 ALA A CA 1
ATOM 1077 C C . ALA A 1 136 ? -5.475 -18.599 -5.004 1.00 88.94 136 ALA A C 1
ATOM 1079 O O . ALA A 1 136 ? -6.556 -19.157 -5.171 1.00 88.94 136 ALA A O 1
ATOM 1080 N N . ALA A 1 137 ? -5.318 -17.286 -5.195 1.00 90.69 137 ALA A N 1
ATOM 1081 C CA . ALA A 1 137 ? -6.398 -16.417 -5.651 1.00 90.69 137 ALA A CA 1
ATOM 1082 C C . ALA A 1 137 ? -6.780 -16.624 -7.128 1.00 90.69 137 ALA A C 1
ATOM 1084 O O . ALA A 1 137 ? -7.813 -16.119 -7.566 1.00 90.69 137 ALA A O 1
ATOM 1085 N N . ALA A 1 138 ? -5.963 -17.333 -7.916 1.00 91.31 138 ALA A N 1
ATOM 1086 C CA . ALA A 1 138 ? -6.213 -17.508 -9.340 1.00 91.31 138 ALA A CA 1
ATOM 1087 C C . ALA A 1 138 ? -7.568 -18.202 -9.598 1.00 91.31 138 ALA A C 1
ATOM 1089 O O . ALA A 1 138 ? -7.829 -19.269 -9.044 1.00 91.31 138 ALA A O 1
ATOM 1090 N N . PRO A 1 139 ? -8.416 -17.663 -10.495 1.00 87.38 139 PRO A N 1
ATOM 1091 C CA . PRO A 1 139 ? -9.734 -18.237 -10.779 1.00 87.38 139 PRO A CA 1
ATOM 1092 C C . PRO A 1 139 ? -9.661 -19.610 -11.457 1.00 87.38 139 PRO A C 1
ATOM 1094 O O . PRO A 1 139 ? -10.621 -20.378 -11.428 1.00 87.38 139 PRO A O 1
ATOM 1097 N N . ARG A 1 140 ? -8.531 -19.922 -12.101 1.00 82.25 140 ARG A N 1
ATOM 1098 C CA . ARG A 1 140 ? -8.316 -21.172 -12.827 1.00 82.25 140 ARG A CA 1
ATOM 1099 C C . ARG A 1 140 ? -7.253 -22.011 -12.124 1.00 82.25 140 ARG A C 1
ATOM 1101 O O . ARG A 1 140 ? -6.170 -21.486 -11.858 1.00 82.25 140 ARG A O 1
ATOM 1108 N N . PRO A 1 141 ? -7.493 -23.317 -11.916 1.00 69.88 141 PRO A N 1
ATOM 1109 C CA . PRO A 1 141 ? -6.466 -24.217 -11.420 1.00 69.88 141 PRO A CA 1
ATOM 1110 C C . PRO A 1 141 ? -5.371 -24.361 -12.484 1.00 69.88 141 PRO A C 1
ATOM 1112 O O . PRO A 1 141 ? -5.527 -25.046 -13.493 1.00 69.88 141 PRO A O 1
ATOM 1115 N N . SER A 1 142 ? -4.257 -23.671 -12.267 1.00 71.44 142 SER A N 1
ATOM 1116 C CA . SER A 1 142 ? -3.052 -23.741 -13.088 1.00 71.44 142 SER A CA 1
ATOM 1117 C C . SER A 1 142 ? -1.860 -23.975 -12.176 1.00 71.44 142 SER A C 1
ATOM 1119 O O . SER A 1 142 ? -1.743 -23.344 -11.129 1.00 71.44 142 SER A O 1
ATOM 1121 N N . ALA A 1 143 ? -0.933 -24.839 -12.594 1.00 64.06 143 ALA A N 1
ATOM 1122 C CA . ALA A 1 143 ? 0.312 -25.060 -11.860 1.00 64.06 143 ALA A CA 1
ATOM 1123 C C . ALA A 1 143 ? 1.172 -23.781 -11.752 1.00 64.06 143 ALA A C 1
ATOM 1125 O O . ALA A 1 143 ? 2.015 -23.680 -10.865 1.00 64.06 143 ALA A O 1
ATOM 1126 N N . GLN A 1 144 ? 0.982 -22.819 -12.665 1.00 77.12 144 GLN A N 1
ATOM 1127 C CA . GLN A 1 144 ? 1.651 -21.516 -12.665 1.00 77.12 144 GLN A CA 1
ATOM 1128 C C . GLN A 1 144 ? 0.690 -20.444 -13.209 1.00 77.12 144 GLN A C 1
ATOM 1130 O O . GLN A 1 144 ? 0.655 -20.233 -14.429 1.00 77.12 144 GLN A O 1
ATOM 1135 N N . PRO A 1 145 ? -0.116 -19.793 -12.350 1.00 88.25 145 PRO A N 1
ATOM 1136 C CA . PRO A 1 145 ? -0.967 -18.687 -12.775 1.00 88.25 145 PRO A CA 1
ATOM 1137 C C . PRO A 1 145 ? -0.118 -17.499 -13.240 1.00 88.25 145 PRO A C 1
ATOM 1139 O O . PRO A 1 145 ? 0.982 -17.258 -12.735 1.00 88.25 145 PRO A O 1
ATOM 1142 N N . HIS A 1 146 ? -0.616 -16.755 -14.225 1.00 91.44 146 HIS A N 1
ATOM 1143 C CA . HIS A 1 146 ? 0.042 -15.541 -14.692 1.00 91.44 146 HIS A CA 1
ATOM 1144 C C . HIS A 1 146 ? -0.329 -14.372 -13.773 1.00 91.44 146 HIS A C 1
ATOM 1146 O O . HIS A 1 146 ? -1.429 -13.824 -13.864 1.00 91.44 146 HIS A O 1
ATOM 1152 N N . VAL A 1 147 ? 0.599 -14.028 -12.877 1.00 93.81 147 VAL A N 1
ATOM 1153 C CA . VAL A 1 147 ? 0.456 -12.947 -11.895 1.00 93.81 147 VAL A CA 1
ATOM 1154 C C . VAL A 1 147 ? 1.148 -11.682 -12.398 1.00 93.81 147 VAL A C 1
ATOM 1156 O O . VAL A 1 147 ? 2.310 -11.729 -12.808 1.00 93.81 147 VAL A O 1
ATOM 1159 N N . VAL A 1 148 ? 0.447 -10.552 -12.325 1.00 95.56 148 VAL A N 1
ATOM 1160 C CA . VAL A 1 148 ? 0.943 -9.227 -12.718 1.00 95.56 148 VAL A CA 1
ATOM 1161 C C . VAL A 1 148 ? 0.831 -8.256 -11.543 1.00 95.56 148 VAL A C 1
ATOM 1163 O O . VAL A 1 148 ? -0.188 -8.234 -10.859 1.00 95.56 148 VAL A O 1
ATOM 1166 N N . LEU A 1 149 ? 1.850 -7.426 -11.315 1.00 96.44 149 LEU A N 1
ATOM 1167 C CA . LEU A 1 149 ? 1.793 -6.282 -10.406 1.00 96.44 149 LEU A CA 1
ATOM 1168 C C . LEU A 1 149 ? 1.392 -5.033 -11.200 1.00 96.44 149 LEU A C 1
ATOM 1170 O O . LEU A 1 149 ? 2.178 -4.534 -12.003 1.00 96.44 149 LEU A O 1
ATOM 1174 N N . LEU A 1 150 ? 0.179 -4.525 -10.965 1.00 96.81 150 LEU A N 1
ATOM 1175 C CA . LEU A 1 150 ? -0.333 -3.311 -11.605 1.00 96.81 150 LEU A CA 1
ATOM 1176 C C . LEU A 1 150 ? 0.169 -2.069 -10.863 1.00 96.81 150 LEU A C 1
ATOM 1178 O O . LEU A 1 150 ? -0.194 -1.848 -9.705 1.00 96.81 150 LEU A O 1
ATOM 1182 N N . THR A 1 151 ? 0.973 -1.250 -11.536 1.00 95.38 151 THR A N 1
ATOM 1183 C CA . THR A 1 151 ? 1.558 -0.017 -10.997 1.00 95.38 151 THR A CA 1
ATOM 1184 C C . THR A 1 151 ? 0.957 1.228 -11.664 1.00 95.38 151 THR A C 1
ATOM 1186 O O . THR A 1 151 ? 0.682 1.195 -12.861 1.00 95.38 151 THR A O 1
ATOM 1189 N N . PRO A 1 152 ? 0.788 2.349 -10.933 1.00 92.75 152 PRO A N 1
ATOM 1190 C CA . PRO A 1 152 ? 0.444 3.650 -11.524 1.00 92.75 152 PRO A CA 1
ATOM 1191 C C . PRO A 1 152 ? 1.591 4.266 -12.346 1.00 92.75 152 PRO A C 1
ATOM 1193 O O . PRO A 1 152 ? 1.416 5.321 -12.945 1.00 92.75 152 PRO A O 1
ATOM 1196 N N . GLY A 1 153 ? 2.769 3.638 -12.339 1.00 90.06 153 GLY A N 1
ATOM 1197 C CA . GLY A 1 153 ? 3.911 4.025 -13.155 1.00 90.06 153 GLY A CA 1
ATOM 1198 C C . GLY A 1 153 ? 4.997 4.819 -12.411 1.00 90.06 153 GLY A C 1
ATOM 1199 O O . GLY A 1 153 ? 4.915 5.024 -11.195 1.00 90.06 153 GLY A O 1
ATOM 1200 N N . PRO A 1 154 ? 6.046 5.253 -13.130 1.00 86.50 154 PRO A N 1
ATOM 1201 C CA . PRO A 1 154 ? 7.301 5.767 -12.561 1.00 86.50 154 PRO A CA 1
ATOM 1202 C C . PRO A 1 154 ? 7.211 7.102 -11.823 1.00 86.50 154 PRO A C 1
ATOM 1204 O O . PRO A 1 154 ? 8.100 7.430 -11.043 1.00 86.50 154 PRO A O 1
ATOM 1207 N N . LEU A 1 155 ? 6.152 7.878 -12.067 1.00 85.62 155 LEU A N 1
ATOM 1208 C CA . LEU A 1 155 ? 5.913 9.157 -11.391 1.00 85.62 155 LEU A CA 1
ATOM 1209 C C . LEU A 1 155 ? 5.311 8.988 -9.988 1.00 85.62 155 LEU A C 1
ATOM 1211 O O . LEU A 1 155 ? 5.156 9.966 -9.261 1.00 85.62 155 LEU A O 1
ATOM 1215 N N . ASN A 1 156 ? 4.964 7.761 -9.598 1.00 86.75 156 ASN A N 1
ATOM 1216 C CA . ASN A 1 156 ? 4.470 7.468 -8.265 1.00 86.75 156 ASN A CA 1
ATOM 1217 C C . ASN A 1 156 ? 5.620 7.341 -7.255 1.00 86.75 156 ASN A C 1
ATOM 1219 O O . ASN A 1 156 ? 6.635 6.696 -7.513 1.00 86.75 156 ASN A O 1
ATOM 1223 N N . GLU A 1 157 ? 5.426 7.905 -6.066 1.00 82.38 157 GLU A N 1
ATOM 1224 C CA . GLU A 1 157 ? 6.430 7.934 -4.998 1.00 82.38 157 GLU A CA 1
ATOM 1225 C C . GLU A 1 157 ? 6.904 6.547 -4.533 1.00 82.38 157 GLU A C 1
ATOM 1227 O O . GLU A 1 157 ? 8.059 6.395 -4.136 1.00 82.38 157 GLU A O 1
ATOM 1232 N N . THR A 1 158 ? 6.049 5.521 -4.614 1.00 87.38 158 THR A N 1
ATOM 1233 C CA . THR A 1 158 ? 6.377 4.147 -4.214 1.00 87.38 158 THR A CA 1
ATOM 1234 C C . THR A 1 158 ? 6.712 3.246 -5.400 1.00 87.38 158 THR A C 1
ATOM 1236 O O . THR A 1 158 ? 6.813 2.030 -5.235 1.00 87.38 158 THR A O 1
ATOM 1239 N N . TYR A 1 159 ? 6.959 3.808 -6.592 1.00 89.50 159 TYR A N 1
ATOM 1240 C CA . TYR A 1 159 ? 7.314 3.029 -7.783 1.00 89.50 159 TYR A CA 1
ATOM 1241 C C . TYR A 1 159 ? 8.535 2.127 -7.568 1.00 89.50 159 TYR A C 1
ATOM 1243 O O . TYR A 1 159 ? 8.549 0.976 -8.009 1.00 89.50 159 TYR A O 1
ATOM 1251 N N . PHE A 1 160 ? 9.541 2.623 -6.837 1.00 87.81 160 PHE A N 1
ATOM 1252 C CA . PHE A 1 160 ? 10.713 1.832 -6.462 1.00 87.81 160 PHE A CA 1
ATOM 1253 C C . PHE A 1 160 ? 10.316 0.510 -5.793 1.00 87.81 160 PHE A C 1
ATOM 1255 O O . PHE A 1 160 ? 10.821 -0.545 -6.175 1.00 87.81 160 PHE A O 1
ATOM 1262 N N . GLU A 1 161 ? 9.392 0.556 -4.830 1.00 90.81 161 GLU A N 1
ATOM 1263 C CA . GLU A 1 161 ? 8.904 -0.634 -4.136 1.00 90.81 161 GLU A CA 1
ATOM 1264 C C . GLU A 1 161 ? 8.175 -1.580 -5.093 1.00 90.81 161 GLU A C 1
ATOM 1266 O O . GLU A 1 161 ? 8.343 -2.794 -4.985 1.00 90.81 161 GLU A O 1
ATOM 1271 N N . HIS A 1 162 ? 7.397 -1.051 -6.038 1.00 93.62 162 HIS A N 1
ATOM 1272 C CA . HIS A 1 162 ? 6.656 -1.864 -7.004 1.00 93.62 162 HIS A CA 1
ATOM 1273 C C . HIS A 1 162 ? 7.619 -2.665 -7.887 1.00 93.62 162 HIS A C 1
ATOM 1275 O O . HIS A 1 162 ? 7.513 -3.889 -7.959 1.00 93.62 162 HIS A O 1
ATOM 1281 N N . ALA A 1 163 ? 8.607 -1.992 -8.485 1.00 90.19 163 ALA A N 1
ATOM 1282 C CA . ALA A 1 163 ? 9.626 -2.630 -9.316 1.00 90.19 163 ALA A CA 1
ATOM 1283 C C . ALA A 1 163 ? 10.494 -3.615 -8.518 1.00 90.19 163 ALA A C 1
ATOM 1285 O O . ALA A 1 163 ? 10.801 -4.712 -8.990 1.00 90.19 163 ALA A O 1
ATOM 1286 N N . TYR A 1 164 ? 10.861 -3.252 -7.287 1.00 89.25 164 TYR A N 1
ATOM 1287 C CA . TYR A 1 164 ? 11.659 -4.108 -6.417 1.00 89.25 164 TYR A CA 1
ATOM 1288 C C . TYR A 1 164 ? 10.923 -5.399 -6.034 1.00 89.25 164 TYR A C 1
ATOM 1290 O O . TYR A 1 164 ? 11.485 -6.487 -6.160 1.00 89.25 164 TYR A O 1
ATOM 1298 N N . LEU A 1 165 ? 9.656 -5.299 -5.618 1.00 91.81 165 LEU A N 1
ATOM 1299 C CA . LEU A 1 165 ? 8.839 -6.457 -5.248 1.00 91.81 165 LEU A CA 1
ATOM 1300 C C . LEU A 1 165 ? 8.499 -7.334 -6.455 1.00 91.81 165 LEU A C 1
ATOM 1302 O O . LEU A 1 165 ? 8.560 -8.556 -6.332 1.00 91.81 165 LEU A O 1
ATOM 1306 N N . ALA A 1 166 ? 8.189 -6.737 -7.612 1.00 91.19 166 ALA A N 1
ATOM 1307 C CA . ALA A 1 166 ? 7.935 -7.482 -8.844 1.00 91.19 166 ALA A CA 1
ATOM 1308 C C . ALA A 1 166 ? 9.136 -8.370 -9.206 1.00 91.19 166 ALA A C 1
ATOM 1310 O O . ALA A 1 166 ? 8.996 -9.582 -9.380 1.00 91.19 166 ALA A O 1
ATOM 1311 N N . ARG A 1 167 ? 10.341 -7.786 -9.182 1.00 86.19 167 ARG A N 1
ATOM 1312 C CA . ARG A 1 167 ? 11.601 -8.507 -9.391 1.00 86.19 167 ARG A CA 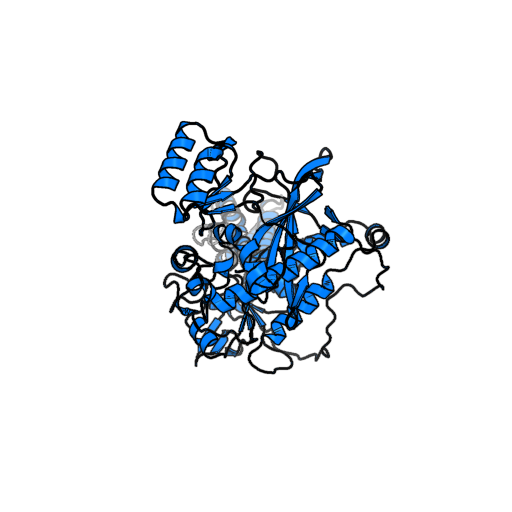1
ATOM 1313 C C . ARG A 1 167 ? 11.847 -9.575 -8.324 1.00 86.19 167 ARG A C 1
ATOM 1315 O O . ARG A 1 167 ? 12.227 -10.690 -8.667 1.00 86.19 167 ARG A O 1
ATOM 1322 N N . TYR A 1 168 ? 11.666 -9.241 -7.046 1.00 86.75 168 TYR A N 1
ATOM 1323 C CA . TYR A 1 168 ? 11.944 -10.156 -5.935 1.00 86.75 168 TYR A CA 1
ATOM 1324 C C . TYR A 1 168 ? 11.030 -11.390 -5.947 1.00 86.75 168 TYR A C 1
ATOM 1326 O O . TYR A 1 168 ? 11.492 -12.500 -5.694 1.00 86.75 168 TYR A O 1
ATOM 1334 N N . LEU A 1 169 ? 9.749 -11.207 -6.281 1.00 88.38 169 LEU A N 1
ATOM 1335 C CA . LEU A 1 169 ? 8.764 -12.287 -6.371 1.00 88.38 169 LEU A CA 1
ATOM 1336 C C . LEU A 1 169 ? 8.757 -12.995 -7.735 1.00 88.38 169 LEU A C 1
ATOM 1338 O O . LEU A 1 169 ? 8.120 -14.040 -7.869 1.00 88.38 169 LEU A O 1
ATOM 1342 N N . GLY A 1 170 ? 9.444 -12.443 -8.740 1.00 87.12 170 GLY A N 1
ATOM 1343 C CA . GLY A 1 170 ? 9.467 -12.980 -10.101 1.00 87.12 170 GLY A CA 1
ATOM 1344 C C . GLY A 1 170 ? 8.125 -12.856 -10.827 1.00 87.12 170 GLY A C 1
ATOM 1345 O O . GLY A 1 170 ? 7.753 -13.759 -11.575 1.00 87.12 170 GLY A O 1
ATOM 1346 N N . ILE A 1 171 ? 7.390 -11.768 -10.587 1.00 90.00 171 ILE A N 1
ATOM 1347 C CA . ILE A 1 171 ? 6.103 -11.463 -11.233 1.00 90.00 171 ILE A CA 1
ATOM 1348 C C . ILE A 1 171 ? 6.254 -10.283 -12.195 1.00 90.00 171 ILE A C 1
ATOM 1350 O O . ILE A 1 171 ? 7.118 -9.427 -12.010 1.00 90.00 171 ILE A O 1
ATOM 1354 N N . THR A 1 172 ? 5.409 -10.222 -13.222 1.00 91.38 172 THR A N 1
ATOM 1355 C CA . THR A 1 172 ? 5.494 -9.171 -14.245 1.00 91.38 172 THR A CA 1
ATOM 1356 C C . THR A 1 172 ? 5.006 -7.835 -13.690 1.00 91.38 172 THR A C 1
ATOM 1358 O O . THR A 1 172 ? 3.898 -7.761 -13.164 1.00 91.38 172 THR A O 1
ATOM 1361 N N . LEU A 1 173 ? 5.797 -6.771 -13.831 1.00 93.38 173 LEU A N 1
ATOM 1362 C CA . LEU A 1 173 ? 5.355 -5.398 -13.582 1.00 93.38 173 LEU A CA 1
ATOM 1363 C C . LEU A 1 173 ? 4.610 -4.875 -14.819 1.00 93.38 173 LEU A C 1
ATOM 1365 O O . LEU A 1 173 ? 5.114 -5.005 -15.932 1.00 93.38 173 LEU A O 1
ATOM 1369 N N . ALA A 1 174 ? 3.423 -4.296 -14.641 1.00 94.38 174 ALA A N 1
ATOM 1370 C CA . ALA A 1 174 ? 2.641 -3.740 -15.745 1.00 94.38 174 ALA A CA 1
ATOM 1371 C C . ALA A 1 174 ? 1.934 -2.443 -15.347 1.00 94.38 174 ALA A C 1
ATOM 1373 O O . ALA A 1 174 ? 1.493 -2.281 -14.208 1.00 94.38 174 ALA A O 1
ATOM 1374 N N . GLU A 1 175 ? 1.790 -1.539 -16.307 1.00 94.31 175 GLU A N 1
ATOM 1375 C CA . GLU A 1 175 ? 0.952 -0.343 -16.201 1.00 94.31 175 GLU A CA 1
ATOM 1376 C C . GLU A 1 175 ? -0.429 -0.603 -16.825 1.00 94.31 175 GLU A C 1
ATOM 1378 O O . GLU A 1 175 ? -0.630 -1.602 -17.521 1.00 94.31 175 GLU A O 1
ATOM 1383 N N . GLY A 1 176 ? -1.404 0.278 -16.579 1.00 93.06 176 GLY A N 1
ATOM 1384 C CA . GLY A 1 176 ? -2.768 0.117 -17.105 1.00 93.06 176 GLY A CA 1
ATOM 1385 C C . GLY A 1 176 ? -2.805 -0.065 -18.628 1.00 93.06 176 GLY A C 1
ATOM 1386 O O . GLY A 1 176 ? -3.511 -0.932 -19.142 1.00 93.06 176 GLY A O 1
ATOM 1387 N N . GLU A 1 177 ? -1.952 0.668 -19.348 1.00 91.81 177 GLU A N 1
ATOM 1388 C CA . GLU A 1 177 ? -1.821 0.580 -20.805 1.00 91.81 177 GLU A CA 1
ATOM 1389 C C . GLU A 1 177 ? -1.166 -0.712 -21.312 1.00 91.81 177 GLU A C 1
ATOM 1391 O O . GLU A 1 177 ? -1.339 -1.062 -22.479 1.00 91.81 177 GLU A O 1
ATOM 1396 N N . ASP A 1 178 ? -0.449 -1.456 -20.468 1.00 93.88 178 ASP A N 1
ATOM 1397 C CA . ASP A 1 178 ? 0.108 -2.763 -20.834 1.00 93.88 178 ASP A CA 1
ATOM 1398 C C . ASP A 1 178 ? -0.986 -3.850 -20.847 1.00 93.88 178 ASP A C 1
ATOM 1400 O O . ASP A 1 178 ? -0.809 -4.922 -21.436 1.00 93.88 178 ASP A O 1
ATOM 1404 N N . LEU A 1 179 ? -2.134 -3.571 -20.219 1.00 96.50 179 LEU A N 1
ATOM 1405 C CA . LEU A 1 179 ? -3.255 -4.487 -20.057 1.00 96.50 179 LEU A CA 1
ATOM 1406 C C . LEU A 1 179 ? -4.434 -4.108 -20.968 1.00 96.50 179 LEU A C 1
ATOM 1408 O O . LEU A 1 179 ? -4.603 -2.970 -21.407 1.00 96.50 179 LEU A O 1
ATOM 1412 N N . THR A 1 180 ? -5.260 -5.091 -21.311 1.00 96.44 180 THR A N 1
ATOM 1413 C CA . THR A 1 180 ? -6.494 -4.886 -22.081 1.00 96.44 180 THR A CA 1
ATOM 1414 C C . THR A 1 180 ? -7.527 -5.945 -21.724 1.00 96.44 180 THR A C 1
ATOM 1416 O O . THR A 1 180 ? -7.163 -7.078 -21.409 1.00 96.44 180 THR A O 1
ATOM 1419 N N . VAL A 1 181 ? -8.809 -5.589 -21.775 1.00 97.31 181 VAL A N 1
ATOM 1420 C CA . VAL A 1 181 ? -9.915 -6.525 -21.548 1.00 97.31 181 VAL A CA 1
ATOM 1421 C C . VAL A 1 181 ? -10.542 -6.921 -22.880 1.00 97.31 181 VAL A C 1
ATOM 1423 O O . VAL A 1 181 ? -10.822 -6.065 -23.718 1.00 97.31 181 VAL A O 1
ATOM 1426 N N . ARG A 1 182 ? -10.752 -8.225 -23.081 1.00 95.88 182 ARG A N 1
ATOM 1427 C CA . ARG A 1 182 ? -11.500 -8.803 -24.210 1.00 95.88 182 ARG A CA 1
ATOM 1428 C C . ARG A 1 182 ? -12.291 -10.011 -23.726 1.00 95.88 182 ARG A C 1
ATOM 1430 O O . ARG A 1 182 ? -11.736 -10.819 -22.986 1.00 95.88 182 ARG A O 1
ATOM 1437 N N . ASP A 1 183 ? -13.551 -10.136 -24.134 1.00 94.44 183 ASP A N 1
ATOM 1438 C CA . ASP A 1 183 ? -14.442 -11.238 -23.731 1.00 94.44 183 ASP A CA 1
ATOM 1439 C C . ASP A 1 183 ? -14.432 -11.475 -22.207 1.00 94.44 183 ASP A C 1
ATOM 1441 O O . ASP A 1 183 ? -14.202 -12.587 -21.728 1.00 94.44 183 ASP A O 1
ATOM 1445 N N . ASP A 1 184 ? -14.573 -10.384 -21.444 1.00 95.00 184 ASP A N 1
ATOM 1446 C CA . ASP A 1 184 ? -14.521 -10.343 -19.977 1.00 95.00 184 ASP A CA 1
ATOM 1447 C C . ASP A 1 184 ? -13.235 -10.918 -19.351 1.00 95.00 184 ASP A C 1
ATOM 1449 O O . ASP A 1 184 ? -13.225 -11.310 -18.185 1.00 95.00 184 ASP A O 1
ATOM 1453 N N . ARG A 1 185 ? -12.126 -10.981 -20.098 1.00 95.88 185 ARG A N 1
ATOM 1454 C CA . ARG A 1 185 ? -10.820 -11.481 -19.634 1.00 95.88 185 ARG A CA 1
ATOM 1455 C C . ARG A 1 185 ? -9.744 -10.419 -19.793 1.00 95.88 185 ARG A C 1
ATOM 1457 O O . ARG A 1 185 ? -9.712 -9.710 -20.795 1.00 95.88 185 ARG A O 1
ATOM 1464 N N . VAL A 1 186 ? -8.824 -10.351 -18.831 1.00 96.88 186 VAL A N 1
ATOM 1465 C CA . VAL A 1 186 ? -7.673 -9.438 -18.884 1.00 96.88 186 VAL A CA 1
ATOM 1466 C C . VAL A 1 186 ? -6.499 -10.110 -19.590 1.00 96.88 186 VAL A C 1
ATOM 1468 O O . VAL A 1 186 ? -6.148 -11.252 -19.290 1.00 96.88 186 VAL A O 1
ATOM 1471 N N . TYR A 1 187 ? -5.853 -9.380 -20.493 1.00 96.56 187 TYR A N 1
ATOM 1472 C CA . TYR A 1 187 ? -4.662 -9.805 -21.215 1.00 96.56 187 TYR A CA 1
ATOM 1473 C C . TYR A 1 187 ? -3.535 -8.787 -21.062 1.00 96.56 187 TYR A C 1
ATOM 1475 O O . TYR A 1 187 ? -3.766 -7.582 -21.114 1.00 96.56 187 TYR A O 1
ATOM 1483 N N . LEU A 1 188 ? -2.311 -9.292 -20.942 1.00 95.56 188 LEU A N 1
ATOM 1484 C CA . LEU A 1 188 ? -1.073 -8.541 -21.099 1.00 95.56 188 LEU A CA 1
ATOM 1485 C C . LEU A 1 188 ? -0.699 -8.490 -22.584 1.00 95.56 188 LEU A C 1
ATOM 1487 O O . LEU A 1 188 ? -0.688 -9.528 -23.255 1.00 95.56 188 LEU A O 1
ATOM 1491 N N . LYS A 1 189 ? -0.368 -7.296 -23.080 1.00 93.50 189 LYS A N 1
ATOM 1492 C CA . LYS A 1 189 ? 0.149 -7.078 -24.436 1.00 93.50 189 LYS A CA 1
ATOM 1493 C C . LYS A 1 189 ? 1.638 -7.424 -24.464 1.00 93.50 189 LYS A C 1
ATOM 1495 O O . LYS A 1 189 ? 2.443 -6.712 -23.866 1.00 93.50 189 LYS A O 1
ATOM 1500 N N . THR A 1 190 ? 2.007 -8.514 -25.130 1.00 89.81 190 THR A N 1
ATOM 1501 C CA . THR A 1 190 ? 3.408 -8.909 -25.339 1.00 89.81 190 THR A CA 1
ATOM 1502 C C . THR A 1 190 ? 3.766 -8.836 -26.824 1.00 89.81 190 THR A C 1
ATOM 1504 O O . THR A 1 190 ? 2.897 -8.661 -27.681 1.00 89.81 190 THR A O 1
ATOM 1507 N N . LEU A 1 191 ? 5.052 -8.991 -27.154 1.00 85.12 191 LEU A N 1
ATOM 1508 C CA . LEU A 1 191 ? 5.511 -9.059 -28.549 1.00 85.12 191 LEU A CA 1
ATOM 1509 C C . LEU A 1 191 ? 4.957 -10.276 -29.310 1.00 85.12 191 LEU A C 1
ATOM 1511 O O . LEU A 1 191 ? 4.767 -10.207 -30.519 1.00 85.12 191 LEU A O 1
ATOM 1515 N N . GLU A 1 192 ? 4.687 -11.380 -28.609 1.00 84.56 192 GLU A N 1
ATOM 1516 C CA . GLU A 1 192 ? 4.134 -12.613 -29.191 1.00 84.56 192 GLU A CA 1
ATOM 1517 C C . GLU A 1 192 ? 2.597 -12.588 -29.283 1.00 84.56 192 GLU A C 1
ATOM 1519 O O . GLU A 1 192 ? 1.994 -13.500 -29.847 1.00 84.56 192 GLU A O 1
ATOM 1524 N N . GLY A 1 193 ? 1.951 -11.558 -28.724 1.00 88.69 193 GLY A N 1
ATOM 1525 C CA . GLY A 1 193 ? 0.504 -11.380 -28.746 1.00 88.69 193 GLY A CA 1
ATOM 1526 C C . GLY A 1 193 ? -0.105 -11.160 -27.362 1.00 88.69 193 GLY A C 1
ATOM 1527 O O . GLY A 1 193 ? 0.533 -10.677 -26.429 1.00 88.69 193 GLY A O 1
ATOM 1528 N N . LEU A 1 194 ? -1.393 -11.476 -27.232 1.00 92.44 194 LEU A N 1
ATOM 1529 C CA . LEU A 1 194 ? -2.130 -11.293 -25.984 1.00 92.44 194 LEU A CA 1
ATOM 1530 C C . LEU A 1 194 ? -1.979 -12.514 -25.085 1.00 92.44 194 LEU A C 1
ATOM 1532 O O . LEU A 1 194 ? -2.329 -13.630 -25.468 1.00 92.44 194 LEU A O 1
ATOM 1536 N N . ARG A 1 195 ? -1.529 -12.293 -23.850 1.00 91.88 195 ARG A N 1
ATOM 1537 C CA . ARG A 1 195 ? -1.419 -13.352 -22.849 1.00 91.88 195 ARG A CA 1
ATOM 1538 C C . ARG A 1 195 ? -2.349 -13.096 -21.682 1.00 91.88 195 ARG A C 1
ATOM 1540 O O . ARG A 1 195 ? -2.218 -12.089 -20.998 1.00 91.88 195 ARG A O 1
ATOM 1547 N N . GLN A 1 196 ? -3.260 -14.031 -21.433 1.00 93.69 196 GLN A N 1
ATOM 1548 C CA . GLN A 1 196 ? -4.242 -13.886 -20.363 1.00 93.69 196 GLN A CA 1
ATOM 1549 C C . GLN A 1 196 ? -3.555 -13.754 -18.996 1.00 93.69 196 GLN A C 1
ATOM 1551 O O . GLN A 1 196 ? -2.585 -14.462 -18.713 1.00 93.69 196 GLN A O 1
ATOM 1556 N N . VAL A 1 197 ? -4.054 -12.835 -18.177 1.00 95.31 197 VAL A N 1
ATOM 1557 C CA . VAL A 1 197 ? -3.639 -12.601 -16.791 1.00 95.31 197 VAL A CA 1
ATOM 1558 C C . VAL A 1 197 ? -4.663 -13.259 -15.872 1.00 95.31 197 VAL A C 1
ATOM 1560 O O . VAL A 1 197 ? -5.864 -13.088 -16.068 1.00 95.31 197 VAL A O 1
ATOM 1563 N N . ASP A 1 198 ? -4.189 -14.023 -14.890 1.00 94.50 198 ASP A N 1
ATOM 1564 C CA . ASP A 1 198 ? -5.050 -14.710 -13.920 1.00 94.50 198 ASP A CA 1
ATOM 1565 C C . ASP A 1 198 ? -5.242 -13.875 -12.651 1.00 94.50 198 ASP A C 1
ATOM 1567 O O . ASP A 1 198 ? -6.332 -13.846 -12.079 1.00 94.50 198 ASP A O 1
ATOM 1571 N N . VAL A 1 199 ? -4.177 -13.197 -12.209 1.00 95.69 199 VAL A N 1
ATOM 1572 C CA . VAL A 1 199 ? -4.143 -12.465 -10.939 1.00 95.69 199 VAL A CA 1
ATOM 1573 C C . VAL A 1 199 ? -3.433 -11.132 -11.122 1.00 95.69 199 VAL A C 1
ATOM 1575 O O . VAL A 1 199 ? -2.333 -11.071 -11.671 1.00 95.69 199 VAL A O 1
ATOM 1578 N N . ILE A 1 200 ? -4.044 -10.065 -10.618 1.00 96.94 200 ILE A N 1
ATOM 1579 C CA . ILE A 1 200 ? -3.480 -8.719 -10.593 1.00 96.94 200 ILE A CA 1
ATOM 1580 C C . ILE A 1 200 ? -3.248 -8.320 -9.139 1.00 96.94 200 ILE A C 1
ATOM 1582 O O . ILE A 1 200 ? -4.192 -8.086 -8.385 1.00 96.94 200 ILE A O 1
ATOM 1586 N N . TRP A 1 201 ? -1.986 -8.189 -8.744 1.00 96.25 201 TRP A N 1
ATOM 1587 C CA . TRP A 1 201 ? -1.632 -7.517 -7.503 1.00 96.25 201 TRP A CA 1
ATOM 1588 C C . TRP A 1 201 ? -1.584 -6.012 -7.738 1.00 96.25 201 TRP A C 1
ATOM 1590 O O . TRP A 1 201 ? -0.712 -5.482 -8.424 1.00 96.25 201 TRP A O 1
ATOM 1600 N N . ARG A 1 202 ? -2.568 -5.309 -7.200 1.00 95.25 202 ARG A N 1
ATOM 1601 C CA . ARG A 1 202 ? -2.832 -3.912 -7.497 1.00 95.25 202 ARG A CA 1
ATOM 1602 C C . ARG A 1 202 ? -2.076 -2.974 -6.557 1.00 95.25 202 ARG A C 1
ATOM 1604 O O . ARG A 1 202 ? -2.176 -3.081 -5.337 1.00 95.25 202 ARG A O 1
ATOM 1611 N N . ARG A 1 203 ? -1.400 -1.979 -7.140 1.00 95.00 203 ARG A N 1
ATOM 1612 C CA . ARG A 1 203 ? -0.820 -0.810 -6.450 1.00 95.00 203 ARG A CA 1
ATOM 1613 C C . ARG A 1 203 ? -1.423 0.531 -6.892 1.00 95.00 203 ARG A C 1
ATOM 1615 O O . ARG A 1 203 ? -0.897 1.585 -6.558 1.00 95.00 203 ARG A O 1
ATOM 1622 N N . VAL A 1 204 ? -2.512 0.481 -7.654 1.00 94.00 204 VAL A N 1
ATOM 1623 C CA . VAL A 1 204 ? -3.304 1.638 -8.096 1.00 94.00 204 VAL A CA 1
ATOM 1624 C C . VAL A 1 204 ? -4.503 1.804 -7.167 1.00 94.00 204 VAL A C 1
ATOM 1626 O O . VAL A 1 204 ? -5.111 0.808 -6.782 1.00 94.00 204 VAL A O 1
ATOM 1629 N N . ASP A 1 205 ? -4.871 3.035 -6.818 1.00 92.00 205 ASP A N 1
ATOM 1630 C CA . ASP A 1 205 ? -6.046 3.319 -5.989 1.00 92.00 205 ASP A CA 1
ATOM 1631 C C . ASP A 1 205 ? -7.353 2.866 -6.656 1.00 92.00 205 ASP A C 1
ATOM 1633 O O . ASP A 1 205 ? -7.490 2.834 -7.876 1.00 92.00 205 ASP A O 1
ATOM 1637 N N . GLU A 1 206 ? -8.340 2.494 -5.841 1.00 92.69 206 GLU A N 1
ATOM 1638 C CA . GLU A 1 206 ? -9.516 1.748 -6.320 1.00 92.69 206 GLU A CA 1
ATOM 1639 C C . GLU A 1 206 ? -10.363 2.532 -7.318 1.00 92.69 206 GLU A C 1
ATOM 1641 O O . GLU A 1 206 ? -10.699 1.988 -8.362 1.00 92.69 206 GLU A O 1
ATOM 1646 N N . GLY A 1 207 ? -10.595 3.825 -7.076 1.00 92.19 207 GLY A N 1
ATOM 1647 C CA . GLY A 1 207 ? -11.331 4.681 -8.007 1.00 92.19 207 GLY A CA 1
ATOM 1648 C C . GLY A 1 207 ? -10.666 4.806 -9.381 1.00 92.19 207 GLY A C 1
ATOM 1649 O O . GLY A 1 207 ? -11.354 5.026 -10.365 1.00 92.19 207 GLY A O 1
ATOM 1650 N N . PHE A 1 208 ? -9.349 4.609 -9.478 1.00 94.38 208 PHE A N 1
ATOM 1651 C CA . PHE A 1 208 ? -8.606 4.721 -10.734 1.00 94.38 208 PHE A CA 1
ATOM 1652 C C . PHE A 1 208 ? -8.516 3.403 -11.511 1.00 94.38 208 PHE A C 1
ATOM 1654 O O . PHE A 1 208 ? -7.937 3.389 -12.593 1.00 94.38 208 PHE A O 1
ATOM 1661 N N . CYS A 1 209 ? -9.062 2.302 -10.989 1.00 94.62 209 CYS A N 1
ATOM 1662 C CA . CYS A 1 209 ? -8.858 0.962 -11.545 1.00 94.62 209 CYS A CA 1
ATOM 1663 C C . CYS A 1 209 ? -9.591 0.690 -12.853 1.00 94.62 209 CYS A C 1
ATOM 1665 O O . CYS A 1 209 ? -9.082 -0.074 -13.668 1.00 94.62 209 CYS A O 1
ATOM 1667 N N . ASP A 1 210 ? -10.771 1.277 -13.039 1.00 96.06 210 ASP A N 1
ATOM 1668 C CA . ASP A 1 210 ? -11.601 1.047 -14.218 1.00 96.06 210 ASP A CA 1
ATOM 1669 C C . ASP A 1 210 ? -12.252 2.361 -14.669 1.00 96.06 210 ASP A C 1
ATOM 1671 O O . ASP A 1 210 ? -13.162 2.853 -13.992 1.00 96.06 210 ASP A O 1
ATOM 1675 N N . PRO A 1 211 ? -11.809 2.952 -15.790 1.00 94.62 211 PRO A N 1
ATOM 1676 C CA . PRO A 1 211 ? -12.401 4.184 -16.291 1.00 94.62 211 PRO A CA 1
ATOM 1677 C C . PRO A 1 211 ? -13.828 4.031 -16.833 1.00 94.62 211 PRO A C 1
ATOM 1679 O O . PRO A 1 211 ? -14.509 5.039 -16.993 1.00 94.62 211 PRO A O 1
ATOM 1682 N N . LEU A 1 212 ? -14.315 2.813 -17.104 1.00 94.00 212 LEU A N 1
ATOM 1683 C CA . LEU A 1 212 ? -15.679 2.622 -17.613 1.00 94.00 212 LEU A CA 1
ATOM 1684 C C . LEU A 1 212 ? -16.738 2.684 -16.509 1.00 94.00 212 LEU A C 1
ATOM 1686 O O . LEU A 1 212 ? -17.821 3.217 -16.732 1.00 94.00 212 LEU A O 1
ATOM 1690 N N . GLU A 1 213 ? -16.436 2.135 -15.331 1.00 93.25 213 GLU A N 1
ATOM 1691 C CA . GLU A 1 213 ? -17.405 1.991 -14.234 1.00 93.25 213 GLU A CA 1
ATOM 1692 C C . GLU A 1 213 ? -17.095 2.867 -13.007 1.00 93.25 213 GLU A C 1
ATOM 1694 O O . GLU A 1 213 ? -17.992 3.116 -12.201 1.00 93.25 213 GLU A O 1
ATOM 1699 N N . LEU A 1 214 ? -15.847 3.324 -12.835 1.00 93.19 214 LEU A N 1
ATOM 1700 C CA . LEU A 1 214 ? -15.428 4.113 -11.673 1.00 93.19 214 LEU A CA 1
ATOM 1701 C C . LEU A 1 214 ? -15.148 5.563 -12.061 1.00 93.19 214 LEU A C 1
ATOM 1703 O O . LEU A 1 214 ? -16.015 6.422 -11.924 1.00 93.19 214 LEU A O 1
ATOM 1707 N N . ARG A 1 215 ? -13.934 5.847 -12.536 1.00 93.38 215 ARG A N 1
ATOM 1708 C CA . ARG A 1 215 ? -13.463 7.211 -12.781 1.00 93.38 215 ARG A CA 1
ATOM 1709 C C . ARG A 1 215 ? -13.043 7.390 -14.235 1.00 93.38 215 ARG A C 1
ATOM 1711 O O . ARG A 1 215 ? -11.964 6.950 -14.621 1.00 93.38 215 ARG A O 1
ATOM 1718 N N . SER A 1 216 ? -13.875 8.074 -15.015 1.00 92.56 216 SER A N 1
ATOM 1719 C CA . SER A 1 216 ? -13.728 8.199 -16.472 1.00 92.56 216 SER A CA 1
ATOM 1720 C C . SER A 1 216 ? -12.497 8.974 -16.944 1.00 92.56 216 SER A C 1
ATOM 1722 O O . SER A 1 216 ? -12.020 8.727 -18.047 1.00 92.56 216 SER A O 1
ATOM 1724 N N . ASP A 1 217 ? -11.944 9.868 -16.123 1.00 93.06 217 ASP A N 1
ATOM 1725 C CA . ASP A 1 217 ? -10.684 10.576 -16.387 1.00 93.06 217 ASP A CA 1
ATOM 1726 C C . ASP A 1 217 ? -9.435 9.774 -15.970 1.00 93.06 217 ASP A C 1
ATOM 1728 O O . ASP A 1 217 ? -8.311 10.254 -16.127 1.00 93.06 217 ASP A O 1
ATOM 1732 N N . SER A 1 218 ? -9.592 8.550 -15.446 1.00 92.06 218 SER A N 1
ATOM 1733 C CA . SER A 1 218 ? -8.456 7.704 -15.069 1.00 92.06 218 SER A CA 1
ATOM 1734 C C . SER A 1 218 ? -7.689 7.193 -16.289 1.00 92.06 218 SER A C 1
ATOM 1736 O O . SER A 1 218 ? -8.253 6.572 -17.186 1.00 92.06 218 SER A O 1
ATOM 1738 N N . GLN A 1 219 ? -6.367 7.365 -16.255 1.00 89.56 219 GLN A N 1
ATOM 1739 C CA . GLN A 1 219 ? -5.419 6.774 -17.210 1.00 89.56 219 GLN A CA 1
ATOM 1740 C C . GLN A 1 219 ? -4.570 5.650 -16.589 1.00 89.56 219 GLN A C 1
ATOM 1742 O O . GLN A 1 219 ? -3.715 5.078 -17.254 1.00 89.56 219 GLN A O 1
ATOM 1747 N N . LEU A 1 220 ? -4.779 5.341 -15.303 1.00 93.38 220 LEU A N 1
ATOM 1748 C CA . LEU A 1 220 ? -3.939 4.399 -14.546 1.00 93.38 220 LEU A CA 1
ATOM 1749 C C . LEU A 1 220 ? -4.488 2.965 -14.549 1.00 93.38 220 LEU A C 1
ATOM 1751 O O . LEU A 1 220 ? -3.752 2.012 -14.296 1.00 93.38 220 LEU A O 1
ATOM 1755 N N . GLY A 1 221 ? -5.797 2.829 -14.758 1.00 92.94 221 GLY A N 1
ATOM 1756 C CA . GLY A 1 221 ? -6.527 1.570 -14.677 1.00 92.94 221 GLY A CA 1
ATOM 1757 C C . GLY A 1 221 ? -6.590 0.798 -15.988 1.00 92.94 221 GLY A C 1
ATOM 1758 O O . GLY A 1 221 ? -5.921 1.123 -16.966 1.00 92.94 221 GLY A O 1
ATOM 1759 N N . VAL A 1 222 ? -7.447 -0.221 -16.007 1.00 96.06 222 VAL A N 1
ATOM 1760 C CA . VAL A 1 222 ? -7.735 -1.035 -17.190 1.00 96.06 222 VAL A CA 1
ATOM 1761 C C . VAL A 1 222 ? -9.232 -0.958 -17.470 1.00 96.06 222 VAL A C 1
ATOM 1763 O O . VAL A 1 222 ? -10.046 -1.340 -16.631 1.00 96.06 222 VAL A O 1
ATOM 1766 N N . SER A 1 223 ? -9.606 -0.463 -18.648 1.00 95.56 223 SER A N 1
ATOM 1767 C CA . SER A 1 223 ? -11.010 -0.348 -19.059 1.00 95.56 223 SER A CA 1
ATOM 1768 C C . SER A 1 223 ? -11.701 -1.713 -19.064 1.00 95.56 223 SER A C 1
ATOM 1770 O O . SER A 1 223 ? -11.253 -2.621 -19.765 1.00 95.56 223 SER A O 1
ATOM 1772 N N . GLY A 1 224 ? -12.792 -1.852 -18.305 1.00 94.94 224 GLY A N 1
ATOM 1773 C CA . GLY A 1 224 ? -13.568 -3.093 -18.190 1.00 94.94 224 GLY A CA 1
ATOM 1774 C C . GLY A 1 224 ? -13.026 -4.087 -17.158 1.00 94.94 224 GLY A C 1
ATOM 1775 O O . GLY A 1 224 ? -13.441 -5.249 -17.139 1.00 94.94 224 GLY A O 1
ATOM 1776 N N . LEU A 1 225 ? -12.085 -3.666 -16.307 1.00 95.88 225 LEU A N 1
ATOM 1777 C CA . LEU A 1 225 ? -11.528 -4.506 -15.250 1.00 95.88 225 LEU A CA 1
ATOM 1778 C C . LEU A 1 225 ? -12.600 -4.991 -14.270 1.00 95.88 225 LEU A C 1
ATOM 1780 O O . LEU A 1 225 ? -12.588 -6.167 -13.912 1.00 95.88 225 LEU A O 1
ATOM 1784 N N . LEU A 1 226 ? -13.529 -4.129 -13.844 1.00 95.12 226 LEU A N 1
ATOM 1785 C CA . LEU A 1 226 ? -14.578 -4.531 -12.903 1.00 95.12 226 LEU A CA 1
ATOM 1786 C C . LEU A 1 226 ? -15.481 -5.612 -13.493 1.00 95.12 226 LEU A C 1
ATOM 1788 O O . LEU A 1 226 ? -15.799 -6.581 -12.802 1.00 95.12 226 LEU A O 1
ATOM 1792 N N . GLN A 1 227 ? -15.822 -5.498 -14.775 1.00 94.94 227 GLN A N 1
ATOM 1793 C CA . GLN A 1 227 ? -16.584 -6.523 -15.476 1.00 94.94 227 GLN A CA 1
ATOM 1794 C C . GLN A 1 227 ? -15.824 -7.858 -15.539 1.00 94.94 227 GLN A C 1
ATOM 1796 O O . GLN A 1 227 ? -16.409 -8.905 -15.263 1.00 94.94 227 GLN A O 1
ATOM 1801 N N . ALA A 1 228 ? -14.514 -7.842 -15.804 1.00 95.12 228 ALA A N 1
ATOM 1802 C CA . ALA A 1 228 ? -13.699 -9.059 -15.806 1.00 95.12 228 ALA A CA 1
ATOM 1803 C C . ALA A 1 228 ? -13.612 -9.730 -14.419 1.00 95.12 228 ALA A C 1
ATOM 1805 O O . ALA A 1 228 ? -13.625 -10.961 -14.318 1.00 95.12 228 ALA A O 1
ATOM 1806 N N . ILE A 1 229 ? -13.561 -8.932 -13.342 1.00 94.38 229 ILE A N 1
ATOM 1807 C CA . ILE A 1 229 ? -13.627 -9.438 -11.961 1.00 94.38 229 ILE A CA 1
ATOM 1808 C C . ILE A 1 229 ? -15.006 -10.047 -11.690 1.00 94.38 229 ILE A C 1
ATOM 1810 O O . ILE A 1 229 ? -15.095 -11.149 -11.154 1.00 94.38 229 ILE A O 1
ATOM 1814 N N . ARG A 1 230 ? -16.083 -9.353 -12.079 1.00 92.69 230 ARG A N 1
ATOM 1815 C CA . ARG A 1 230 ? -17.477 -9.792 -11.898 1.00 92.69 230 ARG A CA 1
ATOM 1816 C C . ARG A 1 230 ? -17.764 -11.105 -12.627 1.00 92.69 230 ARG A C 1
ATOM 1818 O O . ARG A 1 230 ? -18.459 -11.958 -12.085 1.00 92.69 230 ARG A O 1
ATOM 1825 N N . ALA A 1 231 ? -17.186 -11.287 -13.813 1.00 93.69 231 ALA A N 1
ATOM 1826 C CA . ALA A 1 231 ? -17.244 -12.532 -14.576 1.00 93.69 231 ALA A CA 1
ATOM 1827 C C . ALA A 1 231 ? -16.391 -13.668 -13.972 1.00 93.69 231 ALA A C 1
ATOM 1829 O O . ALA A 1 231 ? -16.449 -14.799 -14.449 1.00 93.69 231 ALA A O 1
ATOM 1830 N N . GLY A 1 232 ? -15.585 -13.387 -12.942 1.00 92.81 232 GLY A N 1
ATOM 1831 C CA . GLY A 1 232 ? -14.732 -14.370 -12.278 1.00 92.81 232 GLY A CA 1
ATOM 1832 C C . GLY A 1 232 ? -13.511 -14.796 -13.097 1.00 92.81 232 GLY A C 1
ATOM 1833 O O . GLY A 1 232 ? -12.914 -15.829 -12.813 1.00 92.81 232 GLY A O 1
ATOM 1834 N N . ASN A 1 233 ? -13.131 -14.025 -14.118 1.00 93.56 233 ASN A N 1
ATOM 1835 C CA . ASN A 1 233 ? -12.050 -14.375 -15.043 1.00 93.56 233 ASN A CA 1
ATOM 1836 C C . ASN A 1 233 ? -10.666 -13.882 -14.594 1.00 93.56 233 ASN A C 1
ATOM 1838 O O . ASN A 1 233 ? -9.659 -14.330 -15.145 1.00 93.56 233 ASN A O 1
ATOM 1842 N N . VAL A 1 234 ? -10.611 -12.959 -13.628 1.00 94.94 234 VAL A N 1
ATOM 1843 C CA . VAL A 1 234 ? -9.375 -12.405 -13.060 1.00 94.94 234 VAL A CA 1
ATOM 1844 C C . VAL A 1 234 ? -9.557 -12.111 -11.570 1.00 94.94 234 VAL A C 1
ATOM 1846 O O . VAL A 1 234 ? -10.589 -11.581 -11.158 1.00 94.94 234 VAL A O 1
ATOM 1849 N N . ALA A 1 235 ? -8.549 -12.426 -10.758 1.00 95.25 235 ALA A N 1
ATOM 1850 C CA . ALA A 1 235 ? -8.504 -12.027 -9.353 1.00 95.25 235 ALA A CA 1
ATOM 1851 C C . ALA A 1 235 ? -7.719 -10.722 -9.185 1.00 95.25 235 ALA A C 1
ATOM 1853 O O . ALA A 1 235 ? -6.684 -10.537 -9.824 1.00 95.25 235 ALA A O 1
ATOM 1854 N N . VAL A 1 236 ? -8.169 -9.828 -8.304 1.00 95.38 236 VAL A N 1
ATOM 1855 C CA . VAL A 1 236 ? -7.455 -8.582 -7.986 1.00 95.38 236 VAL A CA 1
ATOM 1856 C C . VAL A 1 236 ? -7.177 -8.520 -6.493 1.00 95.38 236 VAL A C 1
ATOM 1858 O O . VAL A 1 236 ? -8.102 -8.631 -5.695 1.00 95.38 236 VAL A O 1
ATOM 1861 N N . LEU A 1 237 ? -5.914 -8.318 -6.117 1.00 94.38 237 LEU A N 1
ATOM 1862 C CA . LEU A 1 237 ? -5.482 -8.187 -4.727 1.00 94.38 237 LEU A CA 1
ATOM 1863 C C . LEU A 1 237 ? -5.022 -6.750 -4.436 1.00 94.38 237 LEU A C 1
ATOM 1865 O O . LEU A 1 237 ? -4.088 -6.277 -5.071 1.00 94.38 237 LEU A O 1
ATOM 1869 N N . ASN A 1 238 ? -5.597 -6.022 -3.482 1.00 94.25 238 ASN A N 1
ATOM 1870 C CA . ASN A 1 238 ? -6.915 -6.270 -2.897 1.00 94.25 238 ASN A CA 1
ATOM 1871 C C . ASN A 1 238 ? -8.028 -5.875 -3.880 1.00 94.25 238 ASN A C 1
ATOM 1873 O O . ASN A 1 238 ? -7.827 -4.933 -4.669 1.00 94.25 238 ASN A O 1
ATOM 1877 N N . PRO A 1 239 ? -9.200 -6.530 -3.815 1.00 93.69 239 PRO A N 1
ATOM 1878 C CA . PRO A 1 239 ? -10.345 -6.175 -4.643 1.00 93.69 239 PRO A CA 1
ATOM 1879 C C . PRO A 1 239 ? -10.714 -4.689 -4.494 1.00 93.69 239 PRO A C 1
ATOM 1881 O O . PRO A 1 239 ? -10.594 -4.138 -3.394 1.00 93.69 239 PRO A O 1
ATOM 1884 N N . PRO A 1 240 ? -11.149 -4.004 -5.567 1.00 94.56 240 PRO A N 1
ATOM 1885 C CA . PRO A 1 240 ? -11.696 -2.654 -5.451 1.00 94.56 240 PRO A CA 1
ATOM 1886 C C . PRO A 1 240 ? -12.839 -2.603 -4.424 1.00 94.56 240 PRO A C 1
ATOM 1888 O O . PRO A 1 240 ? -13.675 -3.503 -4.377 1.00 94.56 240 PRO A O 1
ATOM 1891 N N . GLY A 1 241 ? -12.856 -1.565 -3.585 1.00 93.31 241 GLY A N 1
ATOM 1892 C CA . GLY A 1 241 ? -13.816 -1.395 -2.495 1.00 93.31 241 GLY A CA 1
ATOM 1893 C C . GLY A 1 241 ? -13.251 -1.723 -1.109 1.00 93.31 241 GLY A C 1
ATOM 1894 O O . GLY A 1 241 ? -13.850 -1.342 -0.100 1.00 93.31 241 GLY A O 1
ATOM 1895 N N . SER A 1 242 ? -12.081 -2.365 -1.027 1.00 94.69 242 SER A N 1
ATOM 1896 C CA . SER A 1 242 ? -11.391 -2.619 0.242 1.00 94.69 242 SER A CA 1
ATOM 1897 C C . SER A 1 242 ? -10.923 -1.336 0.945 1.00 94.69 242 SER A C 1
ATOM 1899 O O . SER A 1 242 ? -10.637 -1.364 2.138 1.00 94.69 242 SER A O 1
ATOM 1901 N N . GLY A 1 243 ? -10.859 -0.190 0.255 1.00 93.44 243 GLY A N 1
ATOM 1902 C CA . GLY A 1 243 ? -10.446 1.081 0.853 1.00 93.44 243 GLY A CA 1
ATOM 1903 C C . GLY A 1 243 ? -11.428 1.650 1.883 1.00 93.44 243 GLY A C 1
ATOM 1904 O O . GLY A 1 243 ? -11.021 2.492 2.690 1.00 93.44 243 GLY A O 1
ATOM 1905 N N . VAL A 1 244 ? -12.686 1.186 1.901 1.00 94.31 244 VAL A N 1
ATOM 1906 C CA . VAL A 1 244 ? -13.736 1.672 2.818 1.00 94.31 244 VAL A CA 1
ATOM 1907 C C . VAL A 1 244 ? -13.347 1.507 4.291 1.00 94.31 244 VAL A C 1
ATOM 1909 O O . VAL A 1 244 ? -13.632 2.390 5.098 1.00 94.31 244 VAL A O 1
ATOM 1912 N N . ILE A 1 245 ? -12.619 0.435 4.630 1.00 93.88 245 ILE A N 1
ATOM 1913 C CA . ILE A 1 245 ? -12.215 0.140 6.013 1.00 93.88 245 ILE A CA 1
ATOM 1914 C C . ILE A 1 245 ? -11.045 0.983 6.523 1.00 93.88 245 ILE A C 1
ATOM 1916 O O . ILE A 1 245 ? -10.747 0.967 7.711 1.00 93.88 245 ILE A O 1
ATOM 1920 N N . GLU A 1 246 ? -10.389 1.752 5.652 1.00 93.44 246 GLU A N 1
ATOM 1921 C CA . GLU A 1 246 ? -9.322 2.665 6.073 1.00 93.44 246 GLU A CA 1
ATOM 1922 C C . GLU A 1 246 ? -9.854 3.992 6.645 1.00 93.44 246 GLU A C 1
ATOM 1924 O O . GLU A 1 246 ? -9.053 4.857 7.002 1.00 93.44 246 GLU A O 1
ATOM 1929 N N . ALA A 1 247 ? -11.178 4.193 6.686 1.00 93.50 247 ALA A N 1
ATOM 1930 C CA . ALA A 1 247 ? -11.790 5.419 7.190 1.00 93.50 247 ALA A CA 1
ATOM 1931 C C . ALA A 1 247 ? -11.487 5.611 8.688 1.00 93.50 247 ALA A C 1
ATOM 1933 O O . ALA A 1 247 ? -11.907 4.779 9.497 1.00 93.50 247 ALA A O 1
ATOM 1934 N N . PRO A 1 248 ? -10.823 6.712 9.097 1.00 92.75 248 PRO A N 1
ATOM 1935 C CA . PRO A 1 248 ? -10.545 6.988 10.507 1.00 92.75 248 PRO A CA 1
ATOM 1936 C C . PRO A 1 248 ? -11.767 6.910 11.429 1.00 92.75 248 PRO A C 1
ATOM 1938 O O . PRO A 1 248 ? -11.642 6.496 12.578 1.00 92.75 248 PRO A O 1
ATOM 1941 N N . ALA A 1 249 ? -12.951 7.272 10.934 1.00 93.56 249 ALA A N 1
ATOM 1942 C CA . ALA A 1 249 ? -14.174 7.234 11.725 1.00 93.56 249 ALA A CA 1
ATOM 1943 C C . ALA A 1 249 ? -14.641 5.808 12.092 1.00 93.56 249 ALA A C 1
ATOM 1945 O O . ALA A 1 249 ? -15.310 5.645 13.111 1.00 93.56 249 ALA A O 1
ATOM 1946 N N . LEU A 1 250 ? -14.230 4.763 11.355 1.00 93.94 250 LEU A N 1
ATOM 1947 C CA . LEU A 1 250 ? -14.532 3.370 11.723 1.00 93.94 250 LEU A CA 1
ATOM 1948 C C . LEU A 1 250 ? -13.864 2.943 13.031 1.00 93.94 250 LEU A C 1
ATOM 1950 O O . LEU A 1 250 ? -14.401 2.082 13.725 1.00 93.94 250 LEU A O 1
ATOM 1954 N N . LEU A 1 251 ? -12.738 3.564 13.404 1.00 93.62 251 LEU A N 1
ATOM 1955 C CA . LEU A 1 251 ? -11.992 3.225 14.620 1.00 93.62 251 LEU A CA 1
ATOM 1956 C C . LEU A 1 251 ? -12.845 3.360 15.891 1.00 93.62 251 LEU A C 1
ATOM 1958 O O . LEU A 1 251 ? -12.654 2.586 16.825 1.00 93.62 251 LEU A O 1
ATOM 1962 N N . ALA A 1 252 ? -13.815 4.283 15.902 1.00 94.00 252 ALA A N 1
ATOM 1963 C CA . ALA A 1 252 ? -14.735 4.481 17.023 1.00 94.00 252 ALA A CA 1
ATOM 1964 C C . ALA A 1 252 ? -15.663 3.274 17.275 1.00 94.00 252 ALA A C 1
ATOM 1966 O O . ALA A 1 252 ? -16.137 3.086 18.391 1.00 94.00 252 ALA A O 1
ATOM 1967 N N . PHE A 1 253 ? -15.910 2.445 16.255 1.00 95.19 253 PHE A N 1
ATOM 1968 C CA . PHE A 1 253 ? -16.869 1.336 16.307 1.00 95.19 253 PHE A CA 1
ATOM 1969 C C . PHE A 1 253 ? -16.201 -0.034 16.474 1.00 95.19 253 PHE A C 1
ATOM 1971 O O . PHE A 1 253 ? -16.873 -1.011 16.801 1.00 95.19 253 PHE A O 1
ATOM 1978 N N . LEU A 1 254 ? -14.882 -0.129 16.272 1.00 95.69 254 LEU A N 1
ATOM 1979 C CA . LEU A 1 254 ? -14.171 -1.411 16.250 1.00 95.69 254 LEU A CA 1
ATOM 1980 C C . LEU A 1 254 ? -14.298 -2.250 17.527 1.00 95.69 254 LEU A C 1
ATOM 1982 O O . LEU A 1 254 ? -14.467 -3.457 17.372 1.00 95.69 254 LEU A O 1
ATOM 1986 N N . PRO A 1 255 ? -14.251 -1.693 18.756 1.00 95.12 255 PRO A N 1
ATOM 1987 C CA . PRO A 1 255 ? -14.423 -2.503 19.961 1.00 95.12 255 PRO A CA 1
ATOM 1988 C C . PRO A 1 255 ? -15.771 -3.240 19.983 1.00 95.12 255 PRO A C 1
ATOM 1990 O O . PRO A 1 255 ? -15.797 -4.461 20.114 1.00 95.12 255 PRO A O 1
ATOM 1993 N N . GLY A 1 256 ? -16.874 -2.524 19.735 1.00 95.00 256 GLY A N 1
ATOM 1994 C CA . GLY A 1 256 ? -18.216 -3.117 19.699 1.00 95.00 256 GLY A CA 1
ATOM 1995 C C . GLY A 1 256 ? -18.423 -4.072 18.518 1.00 95.00 256 GLY A C 1
ATOM 1996 O O . GLY A 1 256 ? -19.070 -5.109 18.656 1.00 95.00 256 GLY A O 1
ATOM 1997 N N . LEU A 1 257 ? -17.827 -3.771 17.359 1.00 96.00 257 LEU A N 1
ATOM 1998 C CA . LEU A 1 257 ? -17.849 -4.675 16.206 1.00 96.00 257 LEU A CA 1
ATOM 1999 C C . LEU A 1 257 ? -17.072 -5.970 16.463 1.00 96.00 257 LEU A C 1
ATOM 2001 O O . LEU A 1 257 ? -17.506 -7.028 16.014 1.00 96.00 257 LEU A O 1
ATOM 2005 N N . CYS A 1 258 ? -15.948 -5.901 17.179 1.00 96.50 258 CYS A N 1
ATOM 2006 C CA . CYS A 1 258 ? -15.144 -7.068 17.536 1.00 96.50 258 CYS A CA 1
ATOM 2007 C C . CYS A 1 258 ? -15.935 -8.020 18.437 1.00 96.50 258 CYS A C 1
ATOM 2009 O O . CYS A 1 258 ? -16.046 -9.207 18.128 1.00 96.50 258 CYS A O 1
ATOM 2011 N N . GLU A 1 259 ? -16.590 -7.489 19.470 1.00 95.75 259 GLU A N 1
ATOM 2012 C CA . GLU A 1 259 ? -17.449 -8.281 20.354 1.00 95.75 259 GLU A CA 1
ATOM 2013 C C . GLU A 1 259 ? -18.616 -8.919 19.589 1.00 95.75 259 GLU A C 1
ATOM 2015 O O . GLU A 1 259 ? -18.889 -10.107 19.754 1.00 95.75 259 GLU A O 1
ATOM 2020 N N . ARG A 1 260 ? -19.271 -8.175 18.687 1.00 95.44 260 ARG A N 1
ATOM 2021 C CA . ARG A 1 260 ? -20.391 -8.705 17.895 1.00 95.44 260 ARG A CA 1
ATOM 2022 C C . ARG A 1 260 ? -19.971 -9.779 16.889 1.00 95.44 260 ARG A C 1
ATOM 2024 O O . ARG A 1 260 ? -20.690 -10.767 16.733 1.00 95.44 260 ARG A O 1
ATOM 2031 N N . LEU A 1 261 ? -18.887 -9.546 16.144 1.00 94.81 261 LEU A N 1
ATOM 2032 C CA . LEU A 1 261 ? -18.496 -10.371 14.995 1.00 94.81 261 LEU A CA 1
ATOM 2033 C C . LEU A 1 261 ? -17.568 -11.523 15.367 1.00 94.81 261 LEU A C 1
ATOM 2035 O O . LEU A 1 261 ? -17.613 -12.556 14.698 1.00 94.81 261 LEU A O 1
ATOM 2039 N N . LEU A 1 262 ? -16.710 -11.344 16.373 1.00 95.44 262 LEU A N 1
ATOM 2040 C CA . LEU A 1 262 ? -15.724 -12.337 16.809 1.00 95.44 262 LEU A CA 1
ATOM 2041 C C . LEU A 1 262 ? -16.037 -12.925 18.191 1.00 95.44 262 LEU A C 1
ATOM 2043 O O . LEU A 1 262 ? -15.522 -13.992 18.505 1.00 95.44 262 LEU A O 1
ATOM 2047 N N . GLY A 1 263 ? -16.906 -12.292 18.989 1.00 96.31 263 GLY A N 1
ATOM 2048 C CA . GLY A 1 263 ? -17.256 -12.779 20.330 1.00 96.31 263 GLY A CA 1
ATOM 2049 C C . GLY A 1 263 ? -16.190 -12.502 21.393 1.00 96.31 263 GLY A C 1
ATOM 2050 O O . GLY A 1 263 ? -16.250 -13.075 22.477 1.00 96.31 263 GLY A O 1
ATOM 2051 N N . GLU A 1 264 ? -15.212 -11.647 21.095 1.00 96.62 264 GLU A N 1
ATOM 2052 C CA . GLU A 1 264 ? -14.089 -11.326 21.977 1.00 96.62 264 GLU A CA 1
ATOM 2053 C C . GLU A 1 264 ? -13.722 -9.834 21.889 1.00 96.62 264 GLU A C 1
ATOM 2055 O O . GLU A 1 264 ? -13.952 -9.204 20.849 1.00 96.62 264 GLU A O 1
ATOM 2060 N N . PRO A 1 265 ? -13.151 -9.246 22.959 1.00 96.88 265 PRO A N 1
ATOM 2061 C CA . PRO A 1 265 ? -12.702 -7.862 22.934 1.00 96.88 265 PRO A CA 1
ATOM 2062 C C . PRO A 1 265 ? -11.492 -7.689 22.009 1.00 96.88 265 PRO A C 1
ATOM 2064 O O . PRO A 1 265 ? -10.719 -8.616 21.748 1.00 96.88 265 PRO A O 1
ATOM 2067 N N . LEU A 1 266 ? -11.304 -6.459 21.534 1.00 95.94 266 LEU A N 1
ATOM 2068 C CA . LEU A 1 266 ? -10.178 -6.106 20.679 1.00 95.94 266 LEU A CA 1
ATOM 2069 C C . LEU A 1 266 ? -8.850 -6.241 21.452 1.00 95.94 266 LEU A C 1
ATOM 2071 O O . LEU A 1 266 ? -8.638 -5.545 22.443 1.00 95.94 266 LEU A O 1
ATOM 2075 N N . LYS A 1 267 ? -7.944 -7.107 20.980 1.00 96.06 267 LYS A N 1
ATOM 2076 C CA . LYS A 1 267 ? -6.667 -7.433 21.645 1.00 96.06 267 LYS A CA 1
ATOM 2077 C C . LYS A 1 267 ? -5.688 -6.260 21.697 1.00 96.06 267 LYS A C 1
ATOM 2079 O O . LYS A 1 267 ? -5.008 -6.076 22.701 1.00 96.06 267 LYS A O 1
ATOM 2084 N N . ILE A 1 268 ? -5.593 -5.486 20.613 1.00 95.81 268 ILE A N 1
ATOM 2085 C CA . ILE A 1 268 ? -4.762 -4.275 20.551 1.00 95.81 268 ILE A CA 1
ATOM 2086 C C . ILE A 1 268 ? -5.688 -3.077 20.362 1.00 95.81 268 ILE A C 1
ATOM 2088 O O . ILE A 1 268 ? -6.383 -3.008 19.340 1.00 95.81 268 ILE A O 1
ATOM 2092 N N . PRO A 1 269 ? -5.705 -2.121 21.302 1.00 94.25 269 PRO A N 1
ATOM 2093 C CA . PRO A 1 269 ? -6.595 -0.981 21.212 1.00 94.25 269 PRO A CA 1
ATOM 2094 C C . PRO A 1 269 ? -6.252 -0.099 20.007 1.00 94.25 269 PRO A C 1
ATOM 2096 O O . PRO A 1 269 ? -5.105 0.025 19.566 1.00 94.25 269 PRO A O 1
ATOM 2099 N N . SER A 1 270 ? -7.286 0.529 19.452 1.00 93.12 270 SER A N 1
ATOM 2100 C CA . SER A 1 270 ? -7.112 1.636 18.508 1.00 93.12 270 SER A CA 1
ATOM 2101 C C . SER A 1 270 ? -6.955 2.938 19.279 1.00 93.12 270 SER A C 1
ATOM 2103 O O . SER A 1 270 ? -7.401 3.033 20.421 1.00 93.12 270 SER A O 1
ATOM 2105 N N . VAL A 1 271 ? -6.363 3.954 18.653 1.00 91.25 271 VAL A N 1
ATOM 2106 C CA . VAL A 1 271 ? -6.377 5.310 19.219 1.00 91.25 271 VAL A CA 1
ATOM 2107 C C . VAL A 1 271 ? -7.809 5.728 19.579 1.00 91.25 271 VAL A C 1
ATOM 2109 O O . VAL A 1 271 ? -8.735 5.516 18.787 1.00 91.25 271 VAL A O 1
ATOM 2112 N N . ALA A 1 272 ? -7.997 6.311 20.767 1.00 91.38 272 ALA A N 1
ATOM 2113 C CA . ALA A 1 272 ? -9.304 6.784 21.211 1.00 91.38 272 ALA A CA 1
ATOM 2114 C C . ALA A 1 272 ? -9.868 7.769 20.180 1.00 91.38 272 ALA A C 1
ATOM 2116 O O . ALA A 1 272 ? -9.204 8.736 19.797 1.00 91.38 272 ALA A O 1
ATOM 2117 N N . THR A 1 273 ? -11.059 7.462 19.669 1.00 94.38 273 THR A N 1
ATOM 2118 C CA . THR A 1 273 ? -11.621 8.096 18.475 1.00 94.38 273 THR A CA 1
ATOM 2119 C C . THR A 1 273 ? -13.073 8.490 18.725 1.00 94.38 273 THR A C 1
ATOM 2121 O O . THR A 1 273 ? -13.899 7.649 19.068 1.00 94.38 273 THR A O 1
ATOM 2124 N N . TRP A 1 274 ? -13.393 9.760 18.482 1.00 95.50 274 TRP A N 1
ATOM 2125 C CA . TRP A 1 274 ? -14.740 10.324 18.526 1.00 95.50 274 TRP A CA 1
ATOM 2126 C C . TRP A 1 274 ? -15.156 10.736 17.120 1.00 95.50 274 TRP A C 1
ATOM 2128 O O . TRP A 1 274 ? -14.595 11.674 16.549 1.00 95.50 274 TRP A O 1
ATOM 2138 N N . TRP A 1 275 ? -16.137 10.042 16.545 1.00 95.56 275 TRP A N 1
ATOM 2139 C CA . TRP A 1 275 ? -16.714 10.454 15.269 1.00 95.56 275 TRP A CA 1
ATOM 2140 C C . TRP A 1 275 ? -17.766 11.538 15.493 1.00 95.56 275 TRP A C 1
ATOM 2142 O O . TRP A 1 275 ? -18.775 11.306 16.159 1.00 95.56 275 TRP A O 1
ATOM 2152 N N . CYS A 1 276 ? -17.538 12.720 14.920 1.00 94.06 276 CYS A N 1
ATOM 2153 C CA . CYS A 1 276 ? -18.393 13.879 15.148 1.00 94.06 276 CYS A CA 1
ATOM 2154 C C . CYS A 1 276 ? -19.774 13.749 14.485 1.00 94.06 276 CYS A C 1
ATOM 2156 O O . CYS A 1 276 ? -20.656 14.532 14.811 1.00 94.06 276 CYS A O 1
ATOM 2158 N N . GLY A 1 277 ? -20.007 12.743 13.632 1.00 91.19 277 GLY A N 1
ATOM 2159 C CA . GLY A 1 277 ? -21.339 12.439 13.092 1.00 91.19 277 GLY A CA 1
ATOM 2160 C C . GLY A 1 277 ? -22.369 12.038 14.156 1.00 91.19 277 GLY A C 1
ATOM 2161 O O . GLY A 1 277 ? -23.566 12.184 13.937 1.00 91.19 277 GLY A O 1
ATOM 2162 N N . GLN A 1 278 ? -21.925 11.587 15.333 1.00 92.44 278 GLN A N 1
ATOM 2163 C CA . GLN A 1 278 ? -22.807 11.337 16.472 1.00 92.44 278 GLN A CA 1
ATOM 2164 C C . GLN A 1 278 ? -22.793 12.526 17.439 1.00 92.44 278 GLN A C 1
ATOM 2166 O O . GLN A 1 278 ? -21.731 12.980 17.862 1.00 92.44 278 GLN A O 1
ATOM 2171 N N . GLU A 1 279 ? -23.975 12.986 17.857 1.00 92.38 279 GLU A N 1
ATOM 2172 C CA . GLU A 1 279 ? -24.134 14.196 18.677 1.00 92.38 279 GLU A CA 1
ATOM 2173 C C . GLU A 1 279 ? -23.331 14.149 19.990 1.00 92.38 279 GLU A C 1
ATOM 2175 O O . GLU A 1 279 ? -22.582 15.078 20.293 1.00 92.38 279 GLU A O 1
ATOM 2180 N N . LYS A 1 280 ? -23.422 13.044 20.745 1.00 94.12 280 LYS A N 1
ATOM 2181 C CA . LYS A 1 280 ? -22.711 12.882 22.027 1.00 94.12 280 LYS A CA 1
ATOM 2182 C C . LYS A 1 280 ? -21.178 12.897 21.855 1.00 94.12 280 LYS A C 1
ATOM 2184 O O . LYS A 1 280 ? -20.531 13.718 22.509 1.00 94.12 280 LYS A O 1
ATOM 2189 N N . PRO A 1 281 ? -20.567 12.061 20.986 1.00 94.19 281 PRO A N 1
ATOM 2190 C CA . PRO A 1 281 ? -19.142 12.166 20.672 1.00 94.19 281 PRO A CA 1
ATOM 2191 C C . PRO A 1 281 ? -18.716 13.531 20.130 1.00 94.19 281 PRO A C 1
ATOM 2193 O O . PRO A 1 281 ? -17.638 13.995 20.486 1.00 94.19 281 PRO A O 1
ATOM 2196 N N . CYS A 1 282 ? -19.545 14.192 19.317 1.00 94.69 282 CYS A N 1
ATOM 2197 C CA . CYS A 1 282 ? -19.250 15.521 18.782 1.00 94.69 282 CYS A CA 1
ATOM 2198 C C . CYS A 1 282 ? -19.131 16.567 19.896 1.00 94.69 282 CYS A C 1
ATOM 2200 O O . CYS A 1 282 ? -18.128 17.273 19.977 1.00 94.69 282 CYS A O 1
ATOM 2202 N N . GLN A 1 283 ? -20.108 16.624 20.805 1.00 94.69 283 GLN A N 1
ATOM 2203 C CA . GLN A 1 283 ? -20.071 17.534 21.954 1.00 94.69 283 GLN A CA 1
ATOM 2204 C C . GLN A 1 283 ? -18.853 17.261 22.847 1.00 94.69 283 GLN A C 1
ATOM 2206 O O . GLN A 1 283 ? -18.154 18.198 23.234 1.00 94.69 283 GLN A O 1
ATOM 2211 N N . ALA A 1 284 ? -18.557 15.984 23.116 1.00 94.38 284 ALA A N 1
ATOM 2212 C CA . ALA A 1 284 ? -17.380 15.590 23.887 1.00 94.38 284 ALA A CA 1
ATOM 2213 C C . ALA A 1 284 ? -16.073 16.017 23.201 1.00 94.38 284 ALA A C 1
ATOM 2215 O O . ALA A 1 284 ? -15.193 16.572 23.853 1.00 94.38 284 ALA A O 1
ATOM 2216 N N . ALA A 1 285 ? -15.956 15.816 21.886 1.00 93.88 285 ALA A N 1
ATOM 2217 C CA . ALA A 1 285 ? -14.791 16.218 21.105 1.00 93.88 285 ALA A CA 1
ATOM 2218 C C . ALA A 1 285 ? -14.598 17.742 21.083 1.00 93.88 285 ALA A C 1
ATOM 2220 O O . ALA A 1 285 ? -13.480 18.219 21.271 1.00 93.88 285 ALA A O 1
ATOM 2221 N N . LEU A 1 286 ? -15.676 18.510 20.894 1.00 93.00 286 LEU A N 1
ATOM 2222 C CA . LEU A 1 286 ? -15.630 19.974 20.880 1.00 93.00 286 LEU A CA 1
ATOM 2223 C C . LEU A 1 286 ? -15.250 20.559 22.248 1.00 93.00 286 LEU A C 1
ATOM 2225 O O . LEU A 1 286 ? -14.523 21.551 22.298 1.00 93.00 286 LEU A O 1
ATOM 2229 N N . ALA A 1 287 ? -15.687 19.936 23.347 1.00 93.19 287 ALA A N 1
ATOM 2230 C CA . ALA A 1 287 ? -15.381 20.388 24.706 1.00 93.19 287 ALA A CA 1
ATOM 2231 C C . ALA A 1 287 ? -13.885 20.303 25.063 1.00 93.19 287 ALA A C 1
ATOM 2233 O O . ALA A 1 287 ? -13.415 21.080 25.891 1.00 93.19 287 ALA A O 1
ATOM 2234 N N . GLN A 1 288 ? -13.139 19.388 24.436 1.00 92.38 288 GLN A N 1
ATOM 2235 C CA . GLN A 1 288 ? -11.709 19.154 24.690 1.00 92.38 288 GLN A CA 1
ATOM 2236 C C . GLN A 1 288 ? -10.850 19.279 23.422 1.00 92.38 288 GLN A C 1
ATOM 2238 O O . GLN A 1 288 ? -9.774 18.685 23.313 1.00 92.38 288 GLN A O 1
ATOM 2243 N N . ILE A 1 289 ? -11.329 20.038 22.430 1.00 89.94 289 ILE A N 1
ATOM 2244 C CA . ILE A 1 289 ? -10.706 20.137 21.104 1.00 89.94 289 ILE A CA 1
ATOM 2245 C C . ILE A 1 289 ? -9.249 20.615 21.162 1.00 89.94 289 ILE A C 1
ATOM 2247 O O . ILE A 1 289 ? -8.474 20.309 20.266 1.00 89.94 289 ILE A O 1
ATOM 2251 N N . ASP A 1 290 ? -8.855 21.333 22.218 1.00 88.94 290 ASP A N 1
ATOM 2252 C CA . ASP A 1 290 ? -7.494 21.811 22.474 1.00 88.94 290 ASP A CA 1
ATOM 2253 C C . ASP A 1 290 ? -6.482 20.683 22.736 1.00 88.94 290 ASP A C 1
ATOM 2255 O O . ASP A 1 290 ? -5.286 20.884 22.533 1.00 88.94 290 ASP A O 1
ATOM 2259 N N . ARG A 1 291 ? -6.945 19.496 23.141 1.00 89.19 291 ARG A N 1
ATOM 2260 C CA . ARG A 1 291 ? -6.099 18.326 23.440 1.00 89.19 291 ARG A CA 1
ATOM 2261 C C . ARG A 1 291 ? -6.156 17.240 22.372 1.00 89.19 291 ARG A C 1
ATOM 2263 O O . ARG A 1 291 ? -5.399 16.277 22.442 1.00 89.19 291 ARG A O 1
ATOM 2270 N N . LEU A 1 292 ? -7.058 17.379 21.404 1.00 91.75 292 LEU A N 1
ATOM 2271 C CA . LEU A 1 292 ? -7.315 16.360 20.396 1.00 91.75 292 LEU A CA 1
ATOM 2272 C C . LEU A 1 292 ? -6.644 16.683 19.061 1.00 91.75 292 LEU A C 1
ATOM 2274 O O . LEU A 1 292 ? -6.309 17.822 18.723 1.00 91.75 292 LEU A O 1
ATOM 2278 N N . VAL A 1 293 ? -6.491 15.628 18.273 1.00 90.94 293 VAL A N 1
ATOM 2279 C CA . VAL A 1 293 ? -6.088 15.672 16.876 1.00 90.94 293 VAL A CA 1
ATOM 2280 C C . VAL A 1 293 ? -7.339 15.535 16.019 1.00 90.94 293 VAL A C 1
ATOM 2282 O O . VAL A 1 293 ? -8.018 14.512 16.072 1.00 90.94 293 VAL A O 1
ATOM 2285 N N . VAL A 1 294 ? -7.644 16.546 15.208 1.00 91.38 294 VAL A N 1
ATOM 2286 C CA . VAL A 1 294 ? -8.798 16.526 14.302 1.00 91.38 294 VAL A CA 1
ATOM 2287 C C . VAL A 1 294 ? -8.352 16.094 12.908 1.00 91.38 294 VAL A C 1
ATOM 2289 O O . VAL A 1 294 ? -7.405 16.642 12.331 1.00 91.38 294 VAL A O 1
ATOM 2292 N N . LYS A 1 295 ? -9.048 15.095 12.364 1.00 91.19 295 LYS A N 1
ATOM 2293 C CA . LYS A 1 295 ? -8.835 14.535 11.026 1.00 91.19 295 LYS A CA 1
ATOM 2294 C C . LYS A 1 295 ? -10.152 14.512 10.259 1.00 91.19 295 LYS A C 1
ATOM 2296 O O . LYS A 1 295 ? -11.232 14.540 10.846 1.00 91.19 295 LYS A O 1
ATOM 2301 N N . HIS A 1 296 ? -10.053 14.420 8.940 1.00 92.00 296 HIS A N 1
ATOM 2302 C CA . HIS A 1 296 ? -11.208 14.096 8.114 1.00 92.00 296 HIS A CA 1
ATOM 2303 C C . HIS A 1 296 ? -11.610 12.622 8.335 1.00 92.00 296 HIS A C 1
ATOM 2305 O O . HIS A 1 296 ? -10.745 11.756 8.478 1.00 92.00 296 HIS A O 1
ATOM 2311 N N . ALA A 1 297 ? -12.911 12.334 8.364 1.00 90.50 297 ALA A N 1
ATOM 2312 C CA . ALA A 1 297 ? -13.482 11.018 8.663 1.00 90.50 297 ALA A CA 1
ATOM 2313 C C . ALA A 1 297 ? -13.231 9.975 7.559 1.00 90.50 297 ALA A C 1
ATOM 2315 O O . ALA A 1 297 ? -13.078 8.794 7.866 1.00 90.50 297 ALA A O 1
ATOM 2316 N N . PHE A 1 298 ? -13.177 10.419 6.294 1.00 87.56 298 PHE A N 1
ATOM 2317 C CA . PHE A 1 298 ? -13.018 9.564 5.103 1.00 87.56 298 PHE A CA 1
ATOM 2318 C C . PHE A 1 298 ? -11.756 9.843 4.262 1.00 87.56 298 PHE A C 1
ATOM 2320 O O . PHE A 1 298 ? -11.033 8.917 3.891 1.00 87.56 298 PHE A O 1
ATOM 2327 N N . GLN A 1 299 ? -11.489 11.113 3.935 1.00 74.75 299 GLN A N 1
ATOM 2328 C CA . GLN A 1 299 ? -10.472 11.508 2.960 1.00 74.75 299 GLN A CA 1
ATOM 2329 C C . GLN A 1 299 ? -9.045 11.479 3.526 1.00 74.75 299 GLN A C 1
ATOM 2331 O O . GLN A 1 299 ? -8.755 12.006 4.603 1.00 74.75 299 GLN A O 1
ATOM 2336 N N . LYS A 1 300 ? -8.115 10.926 2.738 1.00 68.75 300 LYS A N 1
ATOM 2337 C CA . LYS A 1 300 ? -6.670 11.099 2.947 1.00 68.75 300 LYS A CA 1
ATOM 2338 C C . LYS A 1 300 ? -6.197 12.390 2.278 1.00 68.75 300 LYS A C 1
ATOM 2340 O O . LYS A 1 300 ? -6.747 12.799 1.266 1.00 68.75 300 LYS A O 1
ATOM 2345 N N . GLY A 1 301 ? -5.142 13.001 2.815 1.00 65.25 301 GLY A N 1
ATOM 2346 C CA . GLY A 1 301 ? -4.521 14.201 2.234 1.00 65.25 301 GLY A CA 1
ATOM 2347 C C . GLY A 1 301 ? -5.070 15.524 2.771 1.00 65.25 301 GLY A C 1
ATOM 2348 O O . GLY A 1 301 ? -4.433 16.558 2.590 1.00 65.25 301 GLY A O 1
ATOM 2349 N N . VAL A 1 302 ? -6.181 15.498 3.515 1.00 75.06 302 VAL A N 1
ATOM 2350 C CA . VAL A 1 302 ? -6.613 16.655 4.307 1.00 75.06 302 VAL A CA 1
ATOM 2351 C C . VAL A 1 302 ? -5.612 16.870 5.451 1.00 75.06 302 VAL A C 1
ATOM 2353 O O . VAL A 1 302 ? -5.309 15.913 6.175 1.00 75.06 302 VAL A O 1
ATOM 2356 N N . PRO A 1 303 ? -5.078 18.093 5.636 1.00 76.88 303 PRO A N 1
ATOM 2357 C CA . PRO A 1 303 ? -4.129 18.370 6.703 1.00 76.88 303 PRO A CA 1
ATOM 2358 C C . PRO A 1 303 ? -4.707 18.041 8.079 1.00 76.88 303 PRO A C 1
ATOM 2360 O O . PRO A 1 303 ? -5.767 18.536 8.460 1.00 76.88 303 PRO A O 1
ATOM 2363 N N . VAL A 1 304 ? -3.968 17.237 8.838 1.00 83.75 304 VAL A N 1
ATOM 2364 C CA . VAL A 1 304 ? -4.278 16.938 10.237 1.00 83.75 304 VAL A CA 1
ATOM 2365 C C . VAL A 1 304 ? -4.124 18.214 11.068 1.00 83.75 304 VAL A C 1
ATOM 2367 O O . VAL A 1 304 ? -3.111 18.909 10.950 1.00 83.75 304 VAL A O 1
ATOM 2370 N N . ARG A 1 305 ? -5.123 18.527 11.899 1.00 85.44 305 ARG A N 1
ATOM 2371 C CA . ARG A 1 305 ? -5.119 19.695 12.792 1.00 85.44 305 ARG A CA 1
ATOM 2372 C C . ARG A 1 305 ? -4.837 19.248 14.222 1.00 85.44 305 ARG A C 1
ATOM 2374 O O . ARG A 1 305 ? -5.492 18.339 14.725 1.00 85.44 305 ARG A O 1
ATOM 2381 N N . PHE A 1 306 ? -3.878 19.894 14.877 1.00 85.25 306 PHE A N 1
ATOM 2382 C CA . PHE A 1 306 ? -3.507 19.601 16.263 1.00 85.25 306 PHE A CA 1
ATOM 2383 C C . PHE A 1 306 ? -4.064 20.693 17.161 1.00 85.25 306 PHE A C 1
ATOM 2385 O O . PHE A 1 306 ? -3.556 21.812 17.131 1.00 85.25 306 PHE A O 1
ATOM 2392 N N . GLY A 1 307 ? -5.069 20.381 17.980 1.00 83.56 307 GLY A N 1
ATOM 2393 C CA . GLY A 1 307 ? -5.769 21.371 18.804 1.00 83.56 307 GLY A CA 1
ATOM 2394 C C . GLY A 1 307 ? -4.860 22.247 19.669 1.00 83.56 307 GLY A C 1
ATOM 2395 O O . GLY A 1 307 ? -5.108 23.449 19.819 1.00 83.56 307 GLY A O 1
ATOM 2396 N N . ARG A 1 308 ? -3.763 21.662 20.167 1.00 83.44 308 ARG A N 1
ATOM 2397 C CA . ARG A 1 308 ? -2.750 22.333 20.995 1.00 83.44 308 ARG A CA 1
ATOM 2398 C C . ARG A 1 308 ? -1.899 23.349 20.235 1.00 83.44 308 ARG A C 1
ATOM 2400 O O . ARG A 1 308 ? -1.344 24.259 20.840 1.00 83.44 308 ARG A O 1
ATOM 2407 N N . SER A 1 309 ? -1.754 23.162 18.925 1.00 82.56 309 SER A N 1
ATOM 2408 C CA . SER A 1 309 ? -0.941 24.010 18.049 1.00 82.56 309 SER A CA 1
ATOM 2409 C C . SER A 1 309 ? -1.770 25.084 17.344 1.00 82.56 309 SER A C 1
ATOM 2411 O O . SER A 1 309 ? -1.199 25.995 16.750 1.00 82.56 309 SER A O 1
ATOM 2413 N N . GLU A 1 310 ? -3.100 24.994 17.411 1.00 83.06 310 GLU A N 1
ATOM 2414 C CA . GLU A 1 310 ? -4.006 26.002 16.869 1.00 83.06 310 GLU A CA 1
ATOM 2415 C C . GLU A 1 310 ? -4.134 27.199 17.821 1.00 83.06 310 GLU A C 1
ATOM 2417 O O . GLU A 1 310 ? -4.340 27.045 19.030 1.00 83.06 310 GLU A O 1
ATOM 2422 N N . ASN A 1 311 ? -4.067 28.412 17.266 1.00 87.25 311 ASN A N 1
ATOM 2423 C CA . ASN A 1 311 ? -4.394 29.629 18.008 1.00 87.25 311 ASN A CA 1
ATOM 2424 C C . ASN A 1 311 ? -5.921 29.736 18.239 1.00 87.25 311 ASN A C 1
ATOM 2426 O O . ASN A 1 311 ? -6.711 28.990 17.657 1.00 87.25 311 ASN A O 1
ATOM 2430 N N . ALA A 1 312 ? -6.359 30.675 19.084 1.00 86.75 312 ALA A N 1
ATOM 2431 C CA . ALA A 1 312 ? -7.777 30.813 19.438 1.00 86.75 312 ALA A CA 1
ATOM 2432 C C . ALA A 1 312 ? -8.695 31.062 18.221 1.00 86.75 312 ALA A C 1
ATOM 2434 O O . ALA A 1 312 ? -9.801 30.524 18.162 1.00 86.75 312 ALA A O 1
ATOM 2435 N N . GLN A 1 313 ? -8.228 31.831 17.231 1.00 88.50 313 GLN A N 1
ATOM 2436 C CA . GLN A 1 313 ? -8.989 32.131 16.017 1.00 88.50 313 GLN A CA 1
ATOM 2437 C C . GLN A 1 313 ? -9.140 30.890 15.126 1.00 88.50 313 GLN A C 1
ATOM 2439 O O . GLN A 1 313 ? -10.254 30.560 14.719 1.00 88.50 313 GLN A O 1
ATOM 2444 N N . SER A 1 314 ? -8.046 30.170 14.869 1.00 87.00 314 SER A N 1
ATOM 2445 C CA . SER A 1 314 ? -8.048 28.926 14.098 1.00 87.00 314 SER A CA 1
ATOM 2446 C C . SER A 1 314 ? -8.876 27.841 14.775 1.00 87.00 314 SER A C 1
ATOM 2448 O O . SER A 1 314 ? -9.580 27.100 14.096 1.00 87.00 314 SER A O 1
ATOM 2450 N N . ARG A 1 315 ? -8.849 27.770 16.111 1.00 87.50 315 ARG A N 1
ATOM 2451 C CA . ARG A 1 315 ? -9.683 26.836 16.874 1.00 87.50 315 ARG A CA 1
ATOM 2452 C C . ARG A 1 315 ? -11.168 27.155 16.727 1.00 87.50 315 ARG A C 1
ATOM 2454 O O . ARG A 1 315 ? -11.944 26.244 16.477 1.00 87.50 315 ARG A O 1
ATOM 2461 N N . SER A 1 316 ? -11.557 28.427 16.823 1.00 88.50 316 SER A N 1
ATOM 2462 C CA . SER A 1 316 ? -12.946 28.848 16.586 1.00 88.50 316 SER A CA 1
ATOM 2463 C C . SER A 1 316 ? -13.402 28.509 15.161 1.00 88.50 316 SER A C 1
ATOM 2465 O O . SER A 1 316 ? -14.476 27.940 14.967 1.00 88.50 316 SER A O 1
ATOM 2467 N N . ALA A 1 317 ? -12.542 28.753 14.166 1.00 90.31 317 ALA A N 1
ATOM 2468 C CA . ALA A 1 317 ? -12.807 28.368 12.782 1.00 90.31 317 ALA A CA 1
ATOM 2469 C C . ALA A 1 317 ? -12.945 26.844 12.616 1.00 90.31 317 ALA A C 1
ATOM 2471 O O . ALA A 1 317 ? -13.849 26.385 11.924 1.00 90.31 317 ALA A O 1
ATOM 2472 N N . LEU A 1 318 ? -12.091 26.054 13.274 1.00 89.25 318 LEU A N 1
ATOM 2473 C CA . LEU A 1 318 ? -12.166 24.592 13.265 1.00 89.25 318 LEU A CA 1
ATOM 2474 C C . LEU A 1 318 ? -13.465 24.087 13.903 1.00 89.25 318 LEU A C 1
ATOM 2476 O O . LEU A 1 318 ? -14.122 23.222 13.333 1.00 89.25 318 LEU A O 1
ATOM 2480 N N . THR A 1 319 ? -13.870 24.658 15.037 1.00 91.75 319 THR A N 1
ATOM 2481 C CA . THR A 1 319 ? -15.147 24.340 15.686 1.00 91.75 319 THR A CA 1
ATOM 2482 C C . THR A 1 319 ? -16.328 24.644 14.767 1.00 91.75 319 THR A C 1
ATOM 2484 O O . THR A 1 319 ? -17.187 23.784 14.591 1.00 91.75 319 THR A O 1
ATOM 2487 N N . ALA A 1 320 ? -16.349 25.817 14.125 1.00 92.00 320 ALA A N 1
ATOM 2488 C CA . ALA A 1 320 ? -17.401 26.177 13.176 1.00 92.00 320 ALA A CA 1
ATOM 2489 C C . ALA A 1 320 ? -17.438 25.225 11.965 1.00 92.00 320 ALA A C 1
ATOM 2491 O O . ALA A 1 320 ? -18.513 24.827 11.522 1.00 92.00 320 ALA A O 1
ATOM 2492 N N . LEU A 1 321 ? -16.274 24.806 11.452 1.00 90.81 321 LEU A N 1
ATOM 2493 C CA . LEU A 1 321 ? -16.183 23.816 10.373 1.00 90.81 321 LEU A CA 1
ATOM 2494 C C . LEU A 1 321 ? -16.782 22.464 10.782 1.00 90.81 321 LEU A C 1
ATOM 2496 O O . LEU A 1 321 ? -17.589 21.912 10.035 1.00 90.81 321 LEU A O 1
ATOM 2500 N N . ILE A 1 322 ? -16.435 21.965 11.973 1.00 92.00 322 ILE A N 1
ATOM 2501 C CA . ILE A 1 322 ? -16.979 20.707 12.503 1.00 92.00 322 ILE A CA 1
ATOM 2502 C C . ILE A 1 322 ? -18.492 20.824 12.710 1.00 92.00 322 ILE A C 1
ATOM 2504 O O . ILE A 1 322 ? -19.224 19.916 12.338 1.00 92.00 322 ILE A O 1
ATOM 2508 N N . GLN A 1 323 ? -18.983 21.941 13.249 1.00 93.00 323 GLN A N 1
ATOM 2509 C CA . GLN A 1 323 ? -20.418 22.158 13.463 1.00 93.00 323 GLN A CA 1
ATOM 2510 C C . GLN A 1 323 ? -21.212 22.235 12.151 1.00 93.00 323 GLN A C 1
ATOM 2512 O O . GLN A 1 323 ? -22.357 21.793 12.111 1.00 93.00 323 GLN A O 1
ATOM 2517 N N . ASN A 1 324 ? -20.609 22.750 11.074 1.00 93.88 324 ASN A N 1
ATOM 2518 C CA . ASN A 1 324 ? -21.256 22.833 9.764 1.00 93.88 324 ASN A CA 1
ATOM 2519 C C . ASN A 1 324 ? -21.406 21.466 9.082 1.00 93.88 324 ASN A C 1
ATOM 2521 O O . ASN A 1 324 ? -22.406 21.231 8.404 1.00 93.88 324 ASN A O 1
ATOM 2525 N N . ARG A 1 325 ? -20.412 20.578 9.220 1.00 91.81 325 ARG A N 1
ATOM 2526 C CA . ARG A 1 325 ? -20.442 19.213 8.663 1.00 91.81 325 ARG A CA 1
ATOM 2527 C C . ARG A 1 325 ? -19.860 18.190 9.641 1.00 91.81 325 ARG A C 1
ATOM 2529 O O . ARG A 1 325 ? -18.761 17.684 9.421 1.00 91.81 325 ARG A O 1
ATOM 2536 N N . PRO A 1 326 ? -20.595 17.847 10.709 1.00 92.25 326 PRO A N 1
ATOM 2537 C CA . PRO A 1 326 ? -20.083 16.990 11.777 1.00 92.25 326 PRO A CA 1
ATOM 2538 C C . PRO A 1 326 ? -19.645 15.602 11.294 1.00 92.25 326 PRO A C 1
ATOM 2540 O O . PRO A 1 326 ? -18.612 15.099 11.728 1.00 92.25 326 PRO A O 1
ATOM 2543 N N . GLY A 1 327 ? -20.377 15.000 10.352 1.00 91.56 327 GLY A N 1
ATOM 2544 C CA . GLY A 1 327 ? -20.066 13.668 9.816 1.00 91.56 327 GLY A CA 1
ATOM 2545 C C . GLY A 1 327 ? -18.713 13.559 9.101 1.00 91.56 327 GLY A C 1
ATOM 2546 O O . GLY A 1 327 ? -18.135 12.472 9.066 1.00 91.56 327 GLY A O 1
ATOM 2547 N N . ASP A 1 328 ? -18.167 14.672 8.602 1.00 92.44 328 ASP A N 1
ATOM 2548 C CA . ASP A 1 328 ? -16.918 14.698 7.831 1.00 92.44 328 ASP A CA 1
ATOM 2549 C C . ASP A 1 328 ? -15.667 14.700 8.722 1.00 92.44 328 ASP A C 1
ATOM 2551 O O . ASP A 1 328 ? -14.550 14.559 8.218 1.00 92.44 328 ASP A O 1
ATOM 2555 N N . TYR A 1 329 ? -15.823 14.824 10.044 1.00 93.88 329 TYR A N 1
ATOM 2556 C CA . TYR A 1 329 ? -14.706 14.971 10.973 1.00 93.88 329 TYR A CA 1
ATOM 2557 C C . TYR A 1 329 ? -14.675 13.899 12.056 1.00 93.88 329 TYR A C 1
ATOM 2559 O O . TYR A 1 329 ? -15.687 13.381 12.533 1.00 93.88 329 TYR A O 1
ATOM 2567 N N . VAL A 1 330 ? -13.454 13.593 12.474 1.00 94.50 330 VAL A N 1
ATOM 2568 C CA . VAL A 1 330 ? -13.163 12.731 13.608 1.00 94.50 330 VAL A CA 1
ATOM 2569 C C . VAL A 1 330 ? -12.137 13.422 14.496 1.00 94.50 330 VAL A C 1
ATOM 2571 O O . VAL A 1 330 ? -11.184 14.034 14.003 1.00 94.50 330 VAL A O 1
ATOM 2574 N N . ALA A 1 331 ? -12.322 13.325 15.805 1.00 94.31 331 ALA A N 1
ATOM 2575 C CA . ALA A 1 331 ? -11.336 13.757 16.780 1.00 94.31 331 ALA A CA 1
ATOM 2576 C C . ALA A 1 331 ? -10.685 12.527 17.413 1.00 94.31 331 ALA A C 1
ATOM 2578 O O . ALA A 1 331 ? -11.357 11.533 17.684 1.00 94.31 331 ALA A O 1
ATOM 2579 N N . GLN A 1 332 ? -9.374 12.572 17.615 1.00 93.06 332 GLN A N 1
ATOM 2580 C CA . GLN A 1 332 ? -8.597 11.475 18.180 1.00 93.06 332 GLN A CA 1
ATOM 2581 C C . GLN A 1 332 ? -7.697 11.970 19.298 1.00 93.06 332 GLN A C 1
ATOM 2583 O O . GLN A 1 332 ? -7.228 13.108 19.263 1.00 93.06 332 GLN A O 1
ATOM 2588 N N . GLU A 1 333 ? -7.435 11.110 20.272 1.00 90.50 333 GLU A N 1
ATOM 2589 C CA . GLU A 1 333 ? -6.453 11.407 21.307 1.00 90.50 333 GLU A CA 1
ATOM 2590 C C . GLU A 1 333 ? -5.042 11.492 20.709 1.00 90.50 333 GLU A C 1
ATOM 2592 O O . GLU A 1 333 ? -4.667 10.729 19.812 1.00 90.50 333 GLU A O 1
ATOM 2597 N N . GLU A 1 334 ? -4.249 12.449 21.191 1.00 86.50 334 GLU A N 1
ATOM 2598 C CA . GLU A 1 334 ? -2.852 12.561 20.796 1.00 86.50 334 GLU A CA 1
ATOM 2599 C C . GLU A 1 334 ? -1.996 11.574 21.598 1.00 86.50 334 GLU A C 1
ATOM 2601 O O . GLU A 1 334 ? -1.629 11.836 22.741 1.00 86.50 334 GLU A O 1
ATOM 2606 N N . ILE A 1 335 ? -1.639 10.444 20.983 1.00 81.88 335 ILE A N 1
ATOM 2607 C CA . ILE A 1 335 ? -0.743 9.467 21.611 1.00 81.88 335 ILE A CA 1
ATOM 2608 C C . ILE A 1 335 ? 0.712 9.939 21.461 1.00 81.88 335 ILE A C 1
ATOM 2610 O O . ILE A 1 335 ? 1.180 10.109 20.330 1.00 81.88 335 ILE A O 1
ATOM 2614 N N . PRO A 1 336 ? 1.473 10.115 22.558 1.00 81.12 336 PRO A N 1
ATOM 2615 C CA . PRO A 1 336 ? 2.908 10.344 22.470 1.00 81.12 336 PRO A CA 1
ATOM 2616 C C . PRO A 1 336 ? 3.606 9.083 21.948 1.00 81.12 336 PRO A C 1
ATOM 2618 O O . PRO A 1 336 ? 3.443 7.996 22.492 1.00 81.12 336 PRO A O 1
ATOM 2621 N N . TYR A 1 337 ? 4.391 9.214 20.880 1.00 86.38 337 TYR A N 1
ATOM 2622 C CA . TYR A 1 337 ? 5.088 8.070 20.288 1.00 86.38 337 TYR A CA 1
ATOM 2623 C C . TYR A 1 337 ? 6.363 7.753 21.068 1.00 86.38 337 TYR A C 1
ATOM 2625 O O . TYR A 1 337 ? 7.089 8.665 21.479 1.00 86.38 337 TYR A O 1
ATOM 2633 N N . SER A 1 338 ? 6.677 6.465 21.211 1.00 89.31 338 SER A N 1
ATOM 2634 C CA . SER A 1 338 ? 7.986 6.015 21.675 1.00 89.31 338 SER A CA 1
ATOM 2635 C C . SER A 1 338 ? 9.097 6.516 20.752 1.00 89.31 338 SER A C 1
ATOM 2637 O O . SER A 1 338 ? 8.874 6.883 19.591 1.00 89.31 338 SER A O 1
ATOM 2639 N N . SER A 1 339 ? 10.318 6.548 21.282 1.00 89.38 339 SER A N 1
ATOM 2640 C CA . SER A 1 339 ? 11.492 6.997 20.542 1.00 89.38 339 SER A CA 1
ATOM 2641 C C . SER A 1 339 ? 12.534 5.895 20.406 1.00 89.38 339 SER A C 1
ATOM 2643 O O . SER A 1 339 ? 12.630 5.003 21.246 1.00 89.38 339 SER A O 1
ATOM 2645 N N . ALA A 1 340 ? 13.315 5.958 19.330 1.00 89.38 340 ALA A N 1
ATOM 2646 C CA . ALA A 1 340 ? 14.455 5.083 19.091 1.00 89.38 340 ALA A CA 1
ATOM 2647 C C . ALA A 1 340 ? 15.698 5.914 18.722 1.00 89.38 340 ALA A C 1
ATOM 2649 O O . ALA A 1 340 ? 15.558 6.985 18.119 1.00 89.38 340 ALA A O 1
ATOM 2650 N N . PRO A 1 341 ? 16.916 5.430 19.033 1.00 91.12 341 PRO A N 1
ATOM 2651 C CA . PRO A 1 341 ? 18.150 6.146 18.727 1.00 91.12 341 PRO A CA 1
ATOM 2652 C C . PRO A 1 341 ? 18.411 6.200 17.216 1.00 91.12 341 PRO A C 1
ATOM 2654 O O . PRO A 1 341 ? 18.347 5.1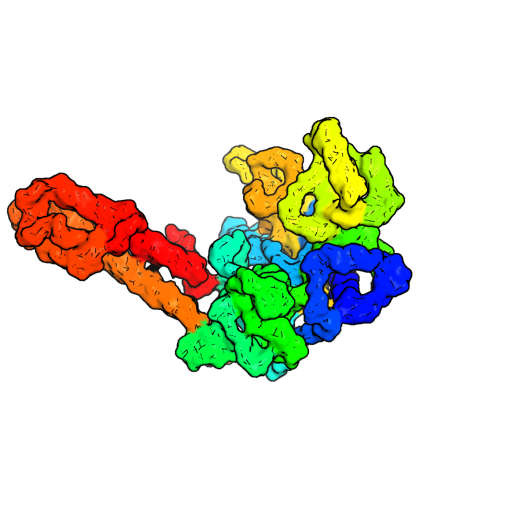84 16.517 1.00 91.12 341 PRO A O 1
ATOM 2657 N N . VAL A 1 342 ? 18.736 7.382 16.696 1.00 88.88 342 VAL A N 1
ATOM 2658 C CA . VAL A 1 342 ? 19.106 7.660 15.298 1.00 88.88 342 VAL A CA 1
ATOM 2659 C C . VAL A 1 342 ? 20.479 8.303 15.268 1.00 88.88 342 VAL A C 1
ATOM 2661 O O . VAL A 1 342 ? 20.750 9.181 16.075 1.00 88.88 342 VAL A O 1
ATOM 2664 N N . TRP A 1 343 ? 21.326 7.872 14.337 1.00 87.31 343 TRP A N 1
ATOM 2665 C CA . TRP A 1 343 ? 22.605 8.521 14.074 1.00 87.31 343 TRP A CA 1
ATOM 2666 C C . TRP A 1 343 ? 22.396 9.698 13.117 1.00 87.31 343 TRP A C 1
ATOM 2668 O O . TRP A 1 343 ? 21.933 9.482 11.997 1.00 87.31 343 TRP A O 1
ATOM 2678 N N . ASP A 1 344 ? 22.724 10.916 13.546 1.00 84.12 344 ASP A N 1
ATOM 2679 C CA . ASP A 1 344 ? 22.561 12.153 12.757 1.00 84.12 344 ASP A CA 1
ATOM 2680 C C . ASP A 1 344 ? 23.856 12.614 12.055 1.00 84.12 344 ASP A C 1
ATOM 2682 O O . ASP A 1 344 ? 23.931 13.714 11.509 1.00 84.12 344 ASP A O 1
ATOM 2686 N N . GLY A 1 345 ? 24.900 11.779 12.079 1.00 85.00 345 GLY A N 1
ATOM 2687 C CA . GLY A 1 345 ? 26.235 12.113 11.579 1.00 85.00 345 GLY A CA 1
ATOM 2688 C C . GLY A 1 345 ? 27.188 12.645 12.653 1.00 85.00 345 GLY A C 1
ATOM 2689 O O . GLY A 1 345 ? 28.398 12.521 12.479 1.00 85.00 345 GLY A O 1
ATOM 2690 N N . LYS A 1 346 ? 26.674 13.189 13.765 1.00 89.31 346 LYS A N 1
ATOM 2691 C CA . LYS A 1 346 ? 27.466 13.733 14.884 1.00 89.31 346 LYS A CA 1
ATOM 2692 C C . LYS A 1 346 ? 27.299 12.926 16.170 1.00 89.31 346 LYS A C 1
ATOM 2694 O O . LYS A 1 346 ? 28.238 12.836 16.955 1.00 89.31 346 LYS A O 1
ATOM 2699 N N . GLY A 1 347 ? 26.126 12.341 16.389 1.00 90.56 347 GLY A N 1
ATOM 2700 C CA . GLY A 1 347 ? 25.823 11.538 17.563 1.00 90.56 347 GLY A CA 1
ATOM 2701 C C . GLY A 1 347 ? 24.499 10.788 17.452 1.00 90.56 347 GLY A C 1
ATOM 2702 O O . GLY A 1 347 ? 23.828 10.785 16.418 1.00 90.56 347 GLY A O 1
ATOM 2703 N N . PHE A 1 348 ? 24.126 10.123 18.546 1.00 90.56 348 PHE A N 1
ATOM 2704 C CA . PHE A 1 348 ? 22.825 9.474 18.662 1.00 90.56 348 PHE A CA 1
ATOM 2705 C C . PHE A 1 348 ? 21.798 10.425 19.267 1.00 90.56 348 PHE A C 1
ATOM 2707 O O . PHE A 1 348 ? 21.981 10.931 20.372 1.00 90.56 348 PHE A O 1
ATOM 2714 N N . ILE A 1 349 ? 20.684 10.600 18.565 1.00 90.38 349 ILE A N 1
ATOM 2715 C CA . ILE A 1 349 ? 19.543 11.397 19.009 1.00 90.38 349 ILE A CA 1
ATOM 2716 C C . ILE A 1 349 ? 18.284 10.532 19.089 1.00 90.38 349 ILE A C 1
ATOM 2718 O O . ILE A 1 349 ? 18.084 9.619 18.285 1.00 90.38 349 ILE A O 1
ATOM 2722 N N . ALA A 1 350 ? 17.418 10.814 20.060 1.00 89.31 350 ALA A N 1
ATOM 2723 C CA . ALA A 1 350 ? 16.124 10.151 20.174 1.00 89.31 350 ALA A CA 1
ATOM 2724 C C . ALA A 1 350 ? 15.136 10.748 19.159 1.00 89.31 350 ALA A C 1
ATOM 2726 O O . ALA A 1 350 ? 14.923 11.963 19.115 1.00 89.31 350 ALA A O 1
ATOM 2727 N N . ARG A 1 351 ? 14.519 9.895 18.339 1.00 87.69 351 ARG A N 1
ATOM 2728 C CA . ARG A 1 351 ? 13.483 10.291 17.372 1.00 87.69 351 ARG A CA 1
ATOM 2729 C C . ARG A 1 351 ? 12.259 9.402 17.515 1.00 87.69 351 ARG A C 1
ATOM 2731 O O . ARG A 1 351 ? 12.400 8.215 17.802 1.00 87.69 351 ARG A O 1
ATOM 2738 N N . GLN A 1 352 ? 11.074 9.974 17.313 1.00 87.38 352 GLN A N 1
ATOM 2739 C CA . GLN A 1 352 ? 9.811 9.245 17.413 1.00 87.38 352 GLN A CA 1
ATOM 2740 C C . GLN A 1 352 ? 9.702 8.192 16.312 1.00 87.38 352 GLN A C 1
ATOM 2742 O O . GLN A 1 352 ? 10.113 8.439 15.172 1.00 87.38 352 GLN A O 1
ATOM 2747 N N . VAL A 1 353 ? 9.132 7.034 16.651 1.00 89.12 353 VAL A N 1
ATOM 2748 C CA . VAL A 1 353 ? 8.996 5.903 15.730 1.00 89.12 353 VAL A CA 1
ATOM 2749 C C . VAL A 1 353 ? 7.559 5.412 15.608 1.00 89.12 353 VAL A C 1
ATOM 2751 O O . VAL A 1 353 ? 6.799 5.403 16.571 1.00 89.12 353 VAL A O 1
ATOM 2754 N N . ALA A 1 354 ? 7.208 4.959 14.408 1.00 91.06 354 ALA A N 1
ATOM 2755 C CA . ALA A 1 354 ? 6.000 4.183 14.150 1.00 91.06 354 ALA A CA 1
ATOM 2756 C C . ALA A 1 354 ? 6.348 2.960 13.305 1.00 91.06 354 ALA A C 1
ATOM 2758 O O . ALA A 1 354 ? 7.180 3.035 12.395 1.00 91.06 354 ALA A O 1
ATOM 2759 N N . LEU A 1 355 ? 5.685 1.846 13.585 1.00 93.50 355 LEU A N 1
ATOM 2760 C CA . LEU A 1 355 ? 5.915 0.565 12.938 1.00 93.50 355 LEU A CA 1
ATOM 2761 C C . LEU A 1 355 ? 4.740 0.235 12.021 1.00 93.50 355 LEU A C 1
ATOM 2763 O O . LEU A 1 355 ? 3.608 0.152 12.481 1.00 93.50 355 LEU A O 1
ATOM 2767 N N . ARG A 1 356 ? 4.995 0.009 10.731 1.00 95.38 356 ARG A N 1
ATOM 2768 C CA . ARG A 1 356 ? 4.008 -0.603 9.834 1.00 95.38 356 ARG A CA 1
ATOM 2769 C C . ARG A 1 356 ? 4.265 -2.099 9.721 1.00 95.38 356 ARG A C 1
ATOM 2771 O O . ARG A 1 356 ? 5.333 -2.491 9.248 1.00 95.38 356 ARG A O 1
ATOM 2778 N N . VAL A 1 357 ? 3.278 -2.905 10.094 1.00 96.81 357 VAL A N 1
ATOM 2779 C CA . VAL A 1 357 ? 3.315 -4.371 9.988 1.00 96.81 357 VAL A CA 1
ATOM 2780 C C . VAL A 1 357 ? 2.381 -4.827 8.875 1.00 96.81 357 VAL A C 1
ATOM 2782 O O . VAL A 1 357 ? 1.305 -4.258 8.707 1.00 96.81 357 VAL A O 1
ATOM 2785 N N . PHE A 1 358 ? 2.802 -5.839 8.117 1.00 97.62 358 PHE A N 1
ATOM 2786 C CA . PHE A 1 358 ? 2.079 -6.374 6.963 1.00 97.62 358 PHE A CA 1
ATOM 2787 C C . PHE A 1 358 ? 1.582 -7.789 7.250 1.00 97.62 358 PHE A C 1
ATOM 2789 O O . PHE A 1 358 ? 2.260 -8.570 7.916 1.00 97.62 358 PHE A O 1
ATOM 2796 N N . LEU A 1 359 ? 0.406 -8.103 6.725 1.00 97.38 359 LEU A N 1
ATOM 2797 C CA . LEU A 1 359 ? -0.280 -9.373 6.861 1.00 97.38 359 LEU A CA 1
ATOM 2798 C C . LEU A 1 359 ? -0.721 -9.846 5.481 1.00 97.38 359 LEU A C 1
ATOM 2800 O O . LEU A 1 359 ? -1.141 -9.046 4.641 1.00 97.38 359 LEU A O 1
ATOM 2804 N N . VAL A 1 360 ? -0.646 -11.152 5.264 1.00 96.19 360 VAL A N 1
ATOM 2805 C CA . VAL A 1 360 ? -1.155 -11.801 4.059 1.00 96.19 360 VAL A CA 1
ATOM 2806 C C . VAL A 1 360 ? -2.051 -12.967 4.440 1.00 96.19 360 VAL A C 1
ATOM 2808 O O . VAL A 1 360 ? -1.802 -13.645 5.434 1.00 96.19 360 VAL A O 1
ATOM 2811 N N . ALA A 1 361 ? -3.112 -13.172 3.675 1.00 93.62 361 ALA A N 1
ATOM 2812 C CA . ALA A 1 361 ? -4.033 -14.276 3.858 1.00 93.62 361 ALA A CA 1
ATOM 2813 C C . ALA A 1 361 ? -3.363 -15.628 3.584 1.00 93.62 361 ALA A C 1
ATOM 2815 O O . ALA A 1 361 ? -2.694 -15.798 2.562 1.00 93.62 361 ALA A O 1
ATOM 2816 N N . ASP A 1 362 ? -3.641 -16.588 4.462 1.00 90.38 362 ASP A N 1
ATOM 2817 C CA . ASP A 1 362 ? -3.277 -18.000 4.342 1.00 90.38 362 ASP A CA 1
ATOM 2818 C C . ASP A 1 362 ? -4.497 -18.852 4.722 1.00 90.38 362 ASP A C 1
ATOM 2820 O O . ASP A 1 362 ? -4.913 -18.875 5.884 1.00 90.38 362 ASP A O 1
ATOM 2824 N N . GLY A 1 363 ? -5.138 -19.475 3.729 1.00 86.69 363 GLY A N 1
ATOM 2825 C CA . GLY A 1 363 ? -6.421 -20.161 3.915 1.00 86.69 363 GLY A CA 1
ATOM 2826 C C . GLY A 1 363 ? -7.476 -19.218 4.499 1.00 86.69 363 GLY A C 1
ATOM 2827 O O . GLY A 1 363 ? -7.768 -18.186 3.896 1.00 86.69 363 GLY A O 1
ATOM 2828 N N . ASP A 1 364 ? -7.985 -19.543 5.690 1.00 86.00 364 ASP A N 1
ATOM 2829 C CA . ASP A 1 364 ? -8.936 -18.718 6.455 1.00 86.00 364 ASP A CA 1
ATOM 2830 C C . ASP A 1 364 ? -8.257 -17.750 7.447 1.00 86.00 364 ASP A C 1
ATOM 2832 O O . ASP A 1 364 ? -8.904 -16.855 7.993 1.00 86.00 364 ASP A O 1
ATOM 2836 N N . SER A 1 365 ? -6.942 -17.866 7.655 1.00 92.62 365 SER A N 1
ATOM 2837 C CA . SER A 1 365 ? -6.168 -17.080 8.629 1.00 92.62 365 SER A CA 1
ATOM 2838 C C . SER A 1 365 ? -5.254 -16.049 7.950 1.00 92.62 365 SER A C 1
ATOM 2840 O O . SER A 1 365 ? -5.347 -15.813 6.744 1.00 92.62 365 SER A O 1
ATOM 2842 N N . PHE A 1 366 ? -4.385 -15.404 8.725 1.00 95.69 366 PHE A N 1
ATOM 2843 C CA . PHE A 1 366 ? -3.386 -14.450 8.254 1.00 95.69 366 PHE A CA 1
ATOM 2844 C C . PHE A 1 366 ? -1.997 -14.795 8.791 1.00 95.69 366 PHE A C 1
ATOM 2846 O O . PHE A 1 366 ? -1.837 -15.162 9.954 1.00 95.69 366 PHE A O 1
ATOM 2853 N N . VAL A 1 367 ? -0.981 -14.599 7.955 1.00 95.44 367 VAL A N 1
ATOM 2854 C CA . VAL A 1 367 ? 0.431 -14.659 8.338 1.00 95.44 367 VAL A CA 1
ATOM 2855 C C . VAL A 1 367 ? 0.974 -13.242 8.439 1.00 95.44 367 VAL A C 1
ATOM 2857 O O . VAL A 1 367 ? 0.827 -12.436 7.519 1.00 95.44 367 VAL A O 1
ATOM 2860 N N . VAL A 1 368 ? 1.618 -12.942 9.563 1.00 96.38 368 VAL A N 1
ATOM 2861 C CA . VAL A 1 368 ? 2.221 -11.636 9.844 1.00 96.38 368 VAL A CA 1
ATOM 2862 C C . VAL A 1 368 ? 3.677 -11.641 9.395 1.00 96.38 368 VAL A C 1
ATOM 2864 O O . VAL A 1 368 ? 4.419 -12.581 9.677 1.00 96.38 368 VAL A O 1
ATOM 2867 N N . MET A 1 369 ? 4.109 -10.595 8.692 1.00 94.88 369 MET A N 1
ATOM 2868 C CA . MET A 1 369 ? 5.508 -10.444 8.302 1.00 94.88 369 MET A CA 1
ATOM 2869 C C . MET A 1 369 ? 6.363 -10.265 9.559 1.00 94.88 369 MET A C 1
ATOM 2871 O O . MET A 1 369 ? 6.130 -9.292 10.270 1.00 94.88 369 MET A O 1
ATOM 2875 N N . PRO A 1 370 ? 7.364 -11.125 9.834 1.00 90.50 370 PRO A N 1
ATOM 2876 C CA . PRO A 1 370 ? 8.218 -10.975 11.007 1.00 90.50 370 PRO A CA 1
ATOM 2877 C C . PRO A 1 370 ? 9.097 -9.727 10.851 1.00 90.50 370 PRO A C 1
ATOM 2879 O O . PRO A 1 370 ? 10.128 -9.740 10.172 1.00 90.50 370 PRO A O 1
ATOM 2882 N N . GLY A 1 371 ? 8.644 -8.629 11.454 1.00 89.75 371 GLY A N 1
ATOM 2883 C CA . GLY A 1 371 ? 9.188 -7.286 11.301 1.00 89.75 371 GLY A CA 1
ATOM 2884 C C . GLY A 1 371 ? 8.210 -6.333 10.610 1.00 89.75 371 GLY A C 1
ATOM 2885 O O . GLY A 1 371 ? 6.994 -6.463 10.678 1.00 89.75 371 GLY A O 1
ATOM 2886 N N . GLY A 1 372 ? 8.744 -5.305 9.964 1.00 92.19 372 GLY A N 1
ATOM 2887 C CA . GLY A 1 372 ? 7.918 -4.227 9.438 1.00 92.19 372 GLY A CA 1
ATOM 2888 C C . GLY A 1 372 ? 8.747 -3.053 8.966 1.00 92.19 372 GLY A C 1
ATOM 2889 O O . GLY A 1 372 ? 9.967 -3.013 9.154 1.00 92.19 372 GLY A O 1
ATOM 2890 N N . LEU A 1 373 ? 8.070 -2.071 8.385 1.00 93.19 373 LEU A N 1
ATOM 2891 C CA . LEU A 1 373 ? 8.692 -0.794 8.084 1.00 93.19 373 LEU A CA 1
ATOM 2892 C C . LEU A 1 373 ? 8.622 0.090 9.330 1.00 93.19 373 LEU A C 1
ATOM 2894 O O . LEU A 1 373 ? 7.570 0.655 9.634 1.00 93.19 373 LEU A O 1
ATOM 2898 N N . THR A 1 374 ? 9.747 0.242 10.029 1.00 92.62 374 THR A N 1
ATOM 2899 C CA . THR A 1 374 ? 9.869 1.280 11.055 1.00 92.62 374 THR A CA 1
ATOM 2900 C C . THR A 1 374 ? 10.167 2.605 10.373 1.00 92.62 374 THR A C 1
ATOM 2902 O O . THR A 1 374 ? 11.162 2.734 9.658 1.00 92.62 374 THR A O 1
ATOM 2905 N N . ARG A 1 375 ? 9.317 3.602 10.610 1.00 89.94 375 ARG A N 1
ATOM 2906 C CA . ARG A 1 375 ? 9.490 4.974 10.129 1.00 89.94 375 ARG A CA 1
ATOM 2907 C C . ARG A 1 375 ? 9.854 5.885 11.293 1.00 89.94 375 ARG A C 1
ATOM 2909 O O . ARG A 1 375 ? 9.363 5.695 12.405 1.00 89.94 375 ARG A O 1
ATOM 2916 N N . VAL A 1 376 ? 10.703 6.867 11.021 1.00 87.25 376 VAL A N 1
ATOM 2917 C CA . VAL A 1 376 ? 11.296 7.748 12.028 1.00 87.25 376 VAL A CA 1
ATOM 2918 C C . VAL A 1 376 ? 11.123 9.202 11.614 1.00 87.25 376 VAL A C 1
ATOM 2920 O O . VAL A 1 376 ? 11.319 9.532 10.446 1.00 87.25 376 VAL A O 1
ATOM 2923 N N . THR A 1 377 ? 10.763 10.080 12.548 1.00 78.75 377 THR A N 1
ATOM 2924 C CA . THR A 1 377 ? 10.592 11.513 12.254 1.00 78.75 377 THR A CA 1
ATOM 2925 C C . THR A 1 377 ? 11.898 12.155 11.770 1.00 78.75 377 THR A C 1
ATOM 2927 O O . THR A 1 377 ? 12.958 11.897 12.343 1.00 78.75 377 THR A O 1
ATOM 2930 N N . GLY A 1 378 ? 11.815 12.987 10.724 1.00 68.12 378 GLY A N 1
ATOM 2931 C CA . GLY A 1 378 ? 12.952 13.723 10.158 1.00 68.12 378 GLY A CA 1
ATOM 2932 C C . GLY A 1 378 ? 13.365 14.957 10.973 1.00 68.12 378 GLY A C 1
ATOM 2933 O O . GLY A 1 378 ? 12.779 15.266 12.014 1.00 68.12 378 GLY A O 1
ATOM 2934 N N . ASP A 1 379 ? 14.382 15.669 10.483 1.00 56.81 379 ASP A N 1
ATOM 2935 C CA . ASP A 1 379 ? 14.908 16.896 11.091 1.00 56.81 379 ASP A CA 1
ATOM 2936 C C . ASP A 1 379 ? 13.990 18.087 10.792 1.00 56.81 379 ASP A C 1
ATOM 2938 O O . ASP A 1 379 ? 14.179 18.828 9.831 1.00 56.81 379 ASP A O 1
ATOM 2942 N N . GLY A 1 380 ? 12.953 18.271 11.607 1.00 50.84 380 GLY A N 1
ATOM 2943 C CA . GLY A 1 380 ? 12.081 19.434 11.471 1.00 50.84 380 GLY A CA 1
ATOM 2944 C C . GLY A 1 380 ? 10.716 19.253 12.111 1.00 50.84 380 GLY A C 1
ATOM 2945 O O . GLY A 1 380 ? 9.837 18.634 11.531 1.00 50.84 380 GLY A O 1
ATOM 2946 N N . GLN A 1 381 ? 10.546 19.894 13.269 1.00 41.94 381 GLN A N 1
ATOM 2947 C CA . GLN A 1 381 ? 9.299 20.113 14.012 1.00 41.94 381 GLN A CA 1
ATOM 2948 C C . GLN A 1 381 ? 8.557 18.856 14.498 1.00 41.94 381 GLN A C 1
ATOM 2950 O O . GLN A 1 381 ? 8.259 17.929 13.757 1.00 41.94 381 GLN A O 1
ATOM 2955 N N . ASN A 1 382 ? 8.190 18.903 15.781 1.00 42.59 382 ASN A N 1
ATOM 2956 C CA . ASN A 1 382 ? 7.293 18.004 16.512 1.00 42.59 382 ASN A CA 1
ATOM 2957 C C . ASN A 1 382 ? 5.879 17.947 15.896 1.00 42.59 382 ASN A C 1
ATOM 2959 O O . ASN A 1 382 ? 4.902 18.305 16.549 1.00 42.59 382 ASN A O 1
ATOM 2963 N N . ARG A 1 383 ? 5.745 17.558 14.627 1.00 50.34 383 ARG A N 1
ATOM 2964 C CA . ARG A 1 383 ? 4.456 17.292 13.994 1.00 50.34 383 ARG A CA 1
ATOM 2965 C C . ARG A 1 383 ? 4.206 15.785 14.055 1.00 50.34 383 ARG A C 1
ATOM 2967 O O . ARG A 1 383 ? 4.977 15.035 13.456 1.00 50.34 383 ARG A O 1
ATOM 2974 N N . PRO A 1 384 ? 3.155 15.326 14.760 1.00 45.75 384 PRO A N 1
ATOM 2975 C CA . PRO A 1 384 ? 2.755 13.919 14.817 1.00 45.75 384 PRO A CA 1
ATOM 2976 C C . PRO A 1 384 ? 2.224 13.445 13.454 1.00 45.75 384 PRO A C 1
ATOM 2978 O O . PRO A 1 384 ? 1.030 13.300 13.212 1.00 45.75 384 PRO A O 1
ATOM 2981 N N . GLY A 1 385 ? 3.127 13.252 12.503 1.00 49.75 385 GLY A N 1
ATOM 2982 C CA . GLY A 1 385 ? 2.802 12.871 11.139 1.00 49.75 385 GLY A CA 1
ATOM 2983 C C . GLY A 1 385 ? 4.015 12.243 10.488 1.00 49.75 385 GLY A C 1
ATOM 2984 O O . GLY A 1 385 ? 4.781 12.914 9.811 1.00 49.75 385 GLY A O 1
ATOM 2985 N N . ILE A 1 386 ? 4.207 10.940 10.693 1.00 52.66 386 ILE A N 1
ATOM 2986 C CA . ILE A 1 386 ? 5.305 10.209 10.059 1.00 52.66 386 ILE A CA 1
ATOM 2987 C C . ILE A 1 386 ? 4.887 9.876 8.620 1.00 52.66 386 ILE A C 1
ATOM 2989 O O . ILE A 1 386 ? 4.431 8.771 8.318 1.00 52.66 386 ILE A O 1
ATOM 2993 N N . SER A 1 387 ? 4.967 10.868 7.735 1.00 54.31 387 SER A N 1
ATOM 2994 C CA . SER A 1 387 ? 4.794 10.679 6.294 1.00 54.31 387 SER A CA 1
ATOM 2995 C C . SER A 1 387 ? 6.155 10.534 5.621 1.00 54.31 387 SER A C 1
ATOM 2997 O O . SER A 1 387 ? 7.041 11.357 5.849 1.00 54.31 387 SER A O 1
ATOM 2999 N N . MET A 1 388 ? 6.299 9.537 4.739 1.00 50.41 388 MET A N 1
ATOM 3000 C CA . MET A 1 388 ? 7.505 9.387 3.910 1.00 50.41 388 MET A CA 1
ATOM 3001 C C . MET A 1 388 ? 7.733 10.608 3.011 1.00 50.41 388 MET A C 1
ATOM 3003 O O . MET A 1 388 ? 8.877 10.964 2.748 1.00 50.41 388 MET A O 1
ATOM 3007 N N . GLN A 1 389 ? 6.661 11.319 2.646 1.00 49.38 389 GLN A N 1
ATOM 3008 C CA . GLN A 1 389 ? 6.721 12.562 1.873 1.00 49.38 389 GLN A CA 1
ATOM 3009 C C . GLN A 1 389 ? 7.358 13.733 2.635 1.00 49.38 389 GLN A C 1
ATOM 3011 O O . GLN A 1 389 ? 7.815 14.686 2.015 1.00 49.38 389 GLN A O 1
ATOM 3016 N N . GLN A 1 390 ? 7.390 13.688 3.971 1.00 50.69 390 GLN A N 1
ATOM 3017 C CA . GLN A 1 390 ? 7.902 14.779 4.812 1.00 50.69 390 GLN A CA 1
ATOM 3018 C C . GLN A 1 390 ? 9.329 14.514 5.321 1.00 50.69 390 GLN A C 1
ATOM 3020 O O . GLN A 1 390 ? 9.727 15.039 6.357 1.00 50.69 390 GLN A O 1
ATOM 3025 N N . GLY A 1 391 ? 10.105 13.688 4.609 1.00 51.06 391 GLY A N 1
ATOM 3026 C CA . GLY A 1 391 ? 11.509 13.432 4.947 1.00 51.06 391 GLY A CA 1
ATOM 3027 C C . GLY A 1 391 ? 11.707 12.490 6.138 1.00 51.06 391 GLY A C 1
ATOM 3028 O O . GLY A 1 391 ? 12.741 12.545 6.802 1.00 51.06 391 GLY A O 1
ATOM 3029 N N . SER A 1 392 ? 10.730 11.625 6.437 1.00 66.19 392 SER A N 1
ATOM 3030 C CA . SER A 1 392 ? 10.885 10.604 7.478 1.00 66.19 392 SER A CA 1
ATOM 3031 C C . SER A 1 392 ? 11.880 9.524 7.036 1.00 66.19 392 SER A C 1
ATOM 3033 O O . SER A 1 392 ? 11.686 8.903 5.988 1.00 66.19 392 SER A O 1
ATOM 3035 N N . GLY A 1 393 ? 12.902 9.252 7.848 1.00 79.12 393 GLY A N 1
ATOM 3036 C CA . GLY A 1 393 ? 13.813 8.126 7.632 1.00 79.12 393 GLY A CA 1
ATOM 3037 C C . GLY A 1 393 ? 13.138 6.777 7.906 1.00 79.12 393 GLY A C 1
ATOM 3038 O O . GLY A 1 393 ? 12.066 6.709 8.512 1.00 79.12 393 GLY A O 1
ATOM 3039 N N . SER A 1 394 ? 13.781 5.681 7.497 1.00 87.81 394 SER A N 1
ATOM 3040 C CA . SER A 1 394 ? 13.333 4.326 7.841 1.00 87.81 394 SER A CA 1
ATOM 3041 C C . SER A 1 394 ? 14.417 3.532 8.567 1.00 87.81 394 SER A C 1
ATOM 3043 O O . SER A 1 394 ? 15.607 3.823 8.456 1.00 87.81 394 SER A O 1
ATOM 3045 N N . LYS A 1 395 ? 13.993 2.544 9.356 1.00 89.38 395 LYS A N 1
ATOM 3046 C CA . LYS A 1 395 ? 14.858 1.601 10.068 1.00 89.38 395 LYS A CA 1
ATOM 3047 C C . LYS A 1 395 ? 14.411 0.173 9.781 1.00 89.38 395 LYS A C 1
ATOM 3049 O O . LYS A 1 395 ? 13.220 -0.094 9.625 1.00 89.38 395 LYS A O 1
ATOM 3054 N N . ASP A 1 396 ? 15.374 -0.743 9.771 1.00 90.88 396 ASP A N 1
ATOM 3055 C CA . ASP A 1 396 ? 15.088 -2.175 9.845 1.00 90.88 396 ASP A CA 1
ATOM 3056 C C . ASP A 1 396 ? 14.500 -2.520 11.224 1.00 90.88 396 ASP A C 1
ATOM 3058 O O . ASP A 1 396 ? 14.977 -2.020 12.252 1.00 90.88 396 ASP A O 1
ATOM 3062 N N . THR A 1 397 ? 13.468 -3.361 11.218 1.00 92.44 397 THR A N 1
ATOM 3063 C CA . THR A 1 397 ? 12.766 -3.849 12.410 1.00 92.44 397 THR A CA 1
ATOM 3064 C C . THR A 1 397 ? 13.181 -5.287 12.658 1.00 92.44 397 THR A C 1
ATOM 3066 O O . THR A 1 397 ? 12.910 -6.167 11.842 1.00 92.44 397 THR A O 1
ATOM 3069 N N . TRP A 1 398 ? 13.849 -5.526 13.775 1.00 91.75 398 TRP A N 1
ATOM 3070 C CA . TRP A 1 398 ? 14.373 -6.817 14.185 1.00 91.75 398 TRP A CA 1
ATOM 3071 C C . TRP A 1 398 ? 13.411 -7.465 15.166 1.00 91.75 398 TRP A C 1
ATOM 3073 O O . TRP A 1 398 ? 13.138 -6.902 16.220 1.00 91.75 398 TRP A O 1
ATOM 3083 N N . VAL A 1 399 ? 12.920 -8.646 14.807 1.00 90.19 399 VAL A N 1
ATOM 3084 C CA . VAL A 1 399 ? 12.154 -9.512 15.701 1.00 90.19 399 VAL A CA 1
ATOM 3085 C C . VAL A 1 399 ? 13.093 -10.616 16.151 1.00 90.19 399 VAL A C 1
ATOM 3087 O O . VAL A 1 399 ? 13.636 -11.347 15.314 1.00 90.19 399 VAL A O 1
ATOM 3090 N N . LEU A 1 400 ? 13.324 -10.674 17.458 1.00 88.00 400 LEU A N 1
ATOM 3091 C CA . LEU A 1 400 ? 14.164 -11.687 18.081 1.00 88.00 400 LEU A CA 1
ATOM 3092 C C . LEU A 1 400 ? 13.349 -12.965 18.295 1.00 88.00 400 LEU A C 1
ATOM 3094 O O . LEU A 1 400 ? 12.167 -12.898 18.630 1.00 88.00 400 LEU A O 1
ATOM 3098 N N . SER A 1 401 ? 13.981 -14.120 18.101 1.00 79.38 401 SER A N 1
ATOM 3099 C CA . SER A 1 401 ? 13.416 -15.410 18.490 1.00 79.38 401 SER A CA 1
ATOM 3100 C C . SER A 1 401 ? 14.170 -15.977 19.683 1.00 79.38 401 SER A C 1
ATOM 3102 O O . SER A 1 401 ? 15.393 -15.895 19.730 1.00 79.38 401 SER A O 1
ATOM 3104 N N . ASP A 1 402 ? 13.447 -16.632 20.589 1.00 70.12 402 ASP A N 1
ATOM 3105 C CA . ASP A 1 402 ? 14.047 -17.397 21.689 1.00 70.12 402 ASP A CA 1
ATOM 3106 C C . ASP A 1 402 ? 14.537 -18.788 21.235 1.00 70.12 402 ASP A C 1
ATOM 3108 O O . ASP A 1 402 ? 15.116 -19.545 22.017 1.00 70.12 402 ASP A O 1
ATOM 3112 N N . ARG A 1 403 ? 14.273 -19.168 19.974 1.00 63.28 403 ARG A N 1
ATOM 3113 C CA . ARG A 1 403 ? 14.646 -20.467 19.400 1.00 63.28 403 ARG A CA 1
ATOM 3114 C C . ARG A 1 403 ? 15.687 -20.296 18.302 1.00 63.28 403 ARG A C 1
ATOM 3116 O O . ARG A 1 403 ? 15.438 -19.628 17.296 1.00 63.28 403 ARG A O 1
ATOM 3123 N N . ALA A 1 404 ? 16.793 -21.030 18.424 1.00 54.66 404 ALA A N 1
ATOM 3124 C CA . ALA A 1 404 ? 17.799 -21.131 17.375 1.00 54.66 404 ALA A CA 1
ATOM 3125 C C . ALA A 1 404 ? 17.154 -21.645 16.075 1.00 54.66 404 ALA A C 1
ATOM 3127 O O . ALA A 1 404 ? 16.661 -22.770 16.007 1.00 54.66 404 ALA A O 1
ATOM 3128 N N . HIS A 1 405 ? 17.119 -20.803 15.044 1.00 56.88 405 HIS A N 1
ATOM 3129 C CA . HIS A 1 405 ? 16.616 -21.191 13.730 1.00 56.88 405 HIS A CA 1
ATOM 3130 C C . HIS A 1 405 ? 17.699 -21.947 12.960 1.00 56.88 405 HIS A C 1
ATOM 3132 O O . HIS A 1 405 ? 18.844 -21.495 12.891 1.00 56.88 405 HIS A O 1
ATOM 3138 N N . GLU A 1 406 ? 17.335 -23.055 12.309 1.00 47.91 406 GLU A N 1
ATOM 3139 C CA . GLU A 1 406 ? 18.256 -23.743 11.405 1.00 47.91 406 GLU A CA 1
ATOM 3140 C C . GLU A 1 406 ? 18.768 -22.790 10.303 1.00 47.91 406 GLU A C 1
ATOM 3142 O O . GLU A 1 406 ? 18.029 -21.919 9.804 1.00 47.91 406 GLU A O 1
ATOM 3147 N N . PRO A 1 407 ? 20.037 -22.929 9.882 1.00 47.88 407 PRO A N 1
ATOM 3148 C CA . PRO A 1 407 ? 20.567 -22.194 8.746 1.00 47.88 407 PRO A CA 1
ATOM 3149 C C . PRO A 1 407 ? 19.816 -22.611 7.472 1.00 47.88 407 PRO A C 1
ATOM 3151 O O . PRO A 1 407 ? 20.067 -23.655 6.883 1.00 47.88 407 PRO A O 1
ATOM 3154 N N . GLN A 1 408 ? 18.874 -21.780 7.028 1.00 48.56 408 GLN A N 1
ATOM 3155 C CA . GLN A 1 408 ? 18.225 -21.899 5.729 1.00 48.56 408 GLN A CA 1
ATOM 3156 C C . GLN A 1 408 ? 18.901 -20.908 4.782 1.00 48.56 408 GLN A C 1
ATOM 3158 O O . GLN A 1 408 ? 19.229 -19.785 5.179 1.00 48.56 408 GLN A O 1
ATOM 3163 N N . LEU A 1 409 ? 19.120 -21.338 3.539 1.00 50.03 409 LEU A N 1
ATOM 3164 C CA . LEU A 1 409 ? 19.706 -20.511 2.487 1.00 50.03 409 LEU A CA 1
ATOM 3165 C C . LEU A 1 409 ? 18.937 -19.183 2.333 1.00 50.03 409 LEU A C 1
ATOM 3167 O O . LEU A 1 409 ? 17.707 -19.181 2.430 1.00 50.03 409 LEU A O 1
ATOM 3171 N N . PRO A 1 410 ? 19.629 -18.058 2.084 1.00 49.31 410 PRO A N 1
ATOM 3172 C CA . PRO A 1 410 ? 18.978 -16.786 1.810 1.00 49.31 410 PRO A CA 1
ATOM 3173 C C . PRO A 1 410 ? 18.226 -16.858 0.474 1.00 49.31 410 PRO A C 1
ATOM 3175 O O . PRO A 1 410 ? 18.840 -16.951 -0.585 1.00 49.31 410 PRO A O 1
ATOM 3178 N N . GLY A 1 411 ? 16.894 -16.814 0.523 1.00 56.66 411 GLY A N 1
ATOM 3179 C CA . GLY A 1 411 ? 16.047 -16.770 -0.669 1.00 56.66 411 GLY A CA 1
ATOM 3180 C C . GLY A 1 411 ? 14.667 -17.382 -0.447 1.00 56.66 411 GLY A C 1
ATOM 3181 O O . GLY A 1 411 ? 14.452 -18.109 0.517 1.00 56.66 411 GLY A O 1
ATOM 3182 N N . ILE A 1 412 ? 13.744 -17.073 -1.358 1.00 57.19 412 ILE A N 1
ATOM 3183 C CA . ILE A 1 412 ? 12.432 -17.721 -1.450 1.00 57.19 412 ILE A CA 1
ATOM 3184 C C . ILE A 1 412 ? 12.657 -19.155 -1.946 1.00 57.19 412 ILE A C 1
ATOM 3186 O O . ILE A 1 412 ? 13.209 -19.364 -3.030 1.00 57.19 412 ILE A O 1
ATOM 3190 N N . ARG A 1 413 ? 12.227 -20.156 -1.179 1.00 57.12 413 ARG A N 1
ATOM 3191 C CA . ARG A 1 413 ? 12.217 -21.553 -1.615 1.00 57.12 413 ARG A CA 1
ATOM 3192 C C . ARG A 1 413 ? 11.105 -21.761 -2.641 1.00 57.12 413 ARG A C 1
ATOM 3194 O O . ARG A 1 413 ? 9.919 -21.588 -2.362 1.00 57.12 413 ARG A O 1
ATOM 3201 N N . ASN A 1 414 ? 11.478 -22.209 -3.836 1.00 52.34 414 ASN A N 1
ATOM 3202 C CA . ASN A 1 414 ? 10.508 -22.714 -4.802 1.00 52.34 414 ASN A CA 1
ATOM 3203 C C . ASN A 1 414 ? 10.063 -24.117 -4.375 1.00 52.34 414 ASN A C 1
ATOM 3205 O O . ASN A 1 414 ? 10.802 -25.082 -4.540 1.00 52.34 414 ASN A O 1
ATOM 3209 N N . ARG A 1 415 ? 8.848 -24.232 -3.824 1.00 51.12 415 ARG A N 1
ATOM 3210 C CA . ARG A 1 415 ? 8.223 -25.532 -3.508 1.00 51.12 415 ARG A CA 1
ATOM 3211 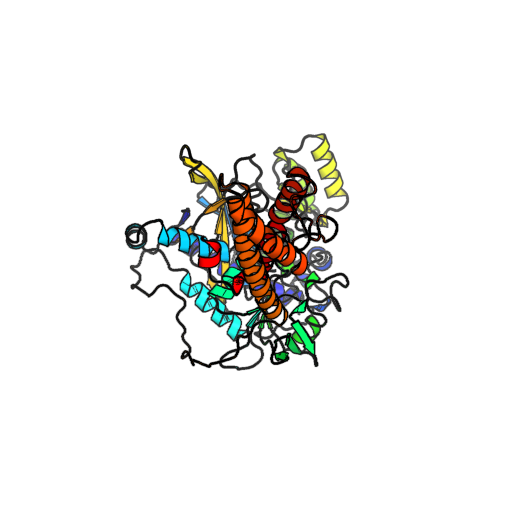C C . ARG A 1 415 ? 7.737 -26.290 -4.746 1.00 51.12 415 ARG A C 1
ATOM 3213 O O . ARG A 1 415 ? 7.512 -27.492 -4.680 1.00 51.12 415 ARG A O 1
ATOM 3220 N N . PHE A 1 416 ? 7.596 -25.599 -5.876 1.00 52.25 416 PHE A N 1
ATOM 3221 C CA . PHE A 1 416 ? 7.289 -26.225 -7.157 1.00 52.25 416 PHE A CA 1
ATOM 3222 C C . PHE A 1 416 ? 8.582 -26.610 -7.875 1.00 52.25 416 PHE A C 1
ATOM 3224 O O . PHE A 1 416 ? 9.549 -25.841 -7.815 1.00 52.25 416 PHE A O 1
ATOM 3231 N N . PRO A 1 417 ? 8.610 -27.747 -8.595 1.00 52.38 417 PRO A N 1
ATOM 3232 C CA . PRO A 1 417 ? 9.750 -28.086 -9.430 1.00 52.38 417 PRO A CA 1
ATOM 3233 C C . PRO A 1 417 ? 10.013 -26.929 -10.396 1.00 52.38 417 PRO A C 1
ATOM 3235 O O . PRO A 1 417 ? 9.115 -26.487 -11.119 1.00 52.38 417 PRO A O 1
ATOM 3238 N N . VAL A 1 418 ? 11.245 -26.414 -10.387 1.00 58.31 418 VAL A N 1
ATOM 3239 C CA . VAL A 1 418 ? 11.680 -25.384 -11.334 1.00 58.31 418 VAL A CA 1
ATOM 3240 C C . VAL A 1 418 ? 11.748 -26.038 -12.708 1.00 58.31 418 VAL A C 1
ATOM 3242 O O . VAL A 1 418 ? 12.756 -26.620 -13.100 1.00 58.31 418 VAL A O 1
ATOM 3245 N N . VAL A 1 419 ? 10.643 -25.978 -13.445 1.00 59.34 419 VAL A N 1
ATOM 3246 C CA . VAL A 1 419 ? 10.622 -26.398 -14.842 1.00 59.34 419 VAL A CA 1
ATOM 3247 C C . VAL A 1 419 ? 11.287 -25.287 -15.643 1.00 59.34 419 VAL A C 1
ATOM 3249 O O . VAL A 1 419 ? 10.669 -24.260 -15.927 1.00 59.34 419 VAL A O 1
ATOM 3252 N N . ILE A 1 420 ? 12.559 -25.481 -15.992 1.00 59.50 420 ILE A N 1
ATOM 3253 C CA . ILE A 1 420 ? 13.292 -24.562 -16.863 1.00 59.50 420 ILE A CA 1
ATOM 3254 C C . ILE A 1 420 ? 12.630 -24.612 -18.242 1.00 59.50 420 ILE A C 1
ATOM 3256 O O . ILE A 1 420 ? 12.855 -25.525 -19.033 1.00 59.50 420 ILE A O 1
ATOM 3260 N N . ARG A 1 421 ? 11.778 -23.628 -18.528 1.00 59.41 421 ARG A N 1
ATOM 3261 C CA . ARG A 1 421 ? 11.213 -23.413 -19.859 1.00 59.41 421 ARG A CA 1
ATOM 3262 C C . ARG A 1 421 ? 11.896 -22.204 -20.469 1.00 59.41 421 ARG A C 1
ATOM 3264 O O . ARG A 1 421 ? 11.824 -21.113 -19.909 1.00 59.41 421 ARG A O 1
ATOM 3271 N N . ARG A 1 422 ? 12.506 -22.380 -21.642 1.00 52.66 422 ARG A N 1
ATOM 3272 C CA . ARG A 1 422 ? 12.881 -21.254 -22.502 1.00 52.66 422 ARG A CA 1
ATOM 3273 C C . ARG A 1 422 ? 11.590 -20.645 -23.042 1.00 52.66 422 ARG A C 1
ATOM 3275 O O . ARG A 1 422 ? 11.047 -21.117 -24.033 1.00 52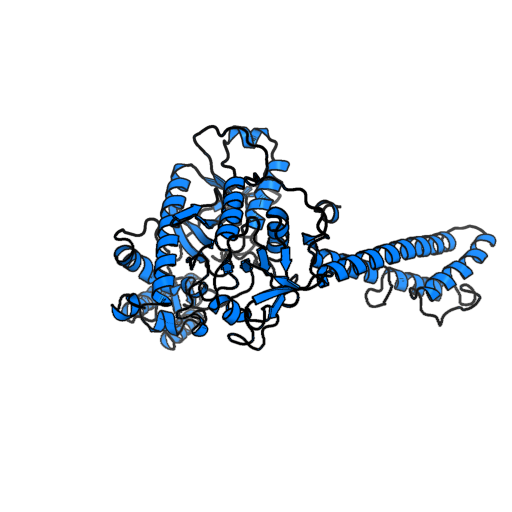.66 422 ARG A O 1
ATOM 3282 N N . ARG A 1 423 ? 11.048 -19.666 -22.328 1.00 56.16 423 ARG A N 1
ATOM 3283 C CA . ARG A 1 423 ? 10.019 -18.768 -22.855 1.00 56.16 423 ARG A CA 1
ATOM 3284 C C . ARG A 1 423 ? 10.725 -17.498 -23.309 1.00 56.16 423 ARG A C 1
ATOM 3286 O O . ARG A 1 423 ? 11.642 -17.056 -22.614 1.00 56.16 423 ARG A O 1
ATOM 3293 N N . ALA A 1 424 ? 10.310 -16.929 -24.441 1.00 56.19 424 ALA A N 1
ATOM 3294 C CA . ALA A 1 424 ? 10.677 -15.556 -24.755 1.00 56.19 424 ALA A CA 1
ATOM 3295 C C . ALA A 1 424 ? 10.300 -14.679 -23.556 1.00 56.19 424 ALA A C 1
ATOM 3297 O O . ALA A 1 424 ? 9.334 -14.968 -22.835 1.00 56.19 424 ALA A O 1
ATOM 3298 N N . ALA A 1 425 ? 11.127 -13.680 -23.276 1.00 56.81 425 ALA A N 1
ATOM 3299 C CA . ALA A 1 425 ? 10.939 -12.862 -22.098 1.00 56.81 425 ALA A CA 1
ATOM 3300 C C . ALA A 1 425 ? 9.528 -12.255 -22.111 1.00 56.81 425 ALA A C 1
ATOM 3302 O O . ALA A 1 425 ? 9.087 -11.684 -23.107 1.00 56.81 425 ALA A O 1
ATOM 3303 N N . GLN A 1 426 ? 8.797 -12.443 -21.011 1.00 67.56 426 GLN A N 1
ATOM 3304 C CA . GLN A 1 426 ? 7.386 -12.069 -20.872 1.00 67.56 426 GLN A CA 1
ATOM 3305 C C . GLN A 1 426 ? 7.259 -10.570 -20.583 1.00 67.56 426 GLN A C 1
ATOM 3307 O O . GLN A 1 426 ? 6.595 -10.163 -19.632 1.00 67.56 426 GLN A O 1
ATOM 3312 N N . PHE A 1 427 ? 7.964 -9.759 -21.365 1.00 74.12 427 PHE A N 1
ATOM 3313 C CA . PHE A 1 427 ? 7.908 -8.314 -21.271 1.00 74.12 427 PHE A CA 1
ATOM 3314 C C . PHE A 1 427 ? 6.608 -7.814 -21.888 1.00 74.12 427 PHE A C 1
ATOM 3316 O O . PHE A 1 427 ? 6.106 -8.383 -22.866 1.00 74.12 427 PHE A O 1
ATOM 3323 N N . SER A 1 428 ? 6.082 -6.724 -21.331 1.00 83.00 428 SER A N 1
ATOM 3324 C CA . SER A 1 428 ? 5.085 -5.958 -22.060 1.00 83.00 428 SER A CA 1
ATOM 3325 C C . SER A 1 428 ? 5.723 -5.356 -23.314 1.00 83.00 428 SER A C 1
ATOM 3327 O O . SER A 1 428 ? 6.937 -5.120 -23.362 1.00 83.00 428 SER A O 1
ATOM 3329 N N . SER A 1 429 ? 4.911 -5.088 -24.335 1.00 85.56 429 SER A N 1
ATOM 3330 C CA . SER A 1 429 ? 5.383 -4.441 -25.566 1.00 85.56 429 SER A CA 1
ATOM 3331 C C . SER A 1 429 ? 6.094 -3.111 -25.284 1.00 85.56 429 SER A C 1
ATOM 3333 O O . SER A 1 429 ? 7.089 -2.803 -25.931 1.00 85.56 429 SER A O 1
ATOM 3335 N N . ARG A 1 430 ? 5.639 -2.362 -24.274 1.00 87.81 430 ARG A N 1
ATOM 3336 C CA . ARG A 1 430 ? 6.240 -1.097 -23.838 1.00 87.81 430 ARG A CA 1
ATOM 3337 C C . ARG A 1 430 ? 7.615 -1.278 -23.200 1.00 87.81 430 ARG A C 1
ATOM 3339 O O . ARG A 1 430 ? 8.534 -0.539 -23.526 1.00 87.81 430 ARG A O 1
ATOM 3346 N N . VAL A 1 431 ? 7.785 -2.266 -22.316 1.00 85.25 431 VAL A N 1
ATOM 3347 C CA . VAL A 1 431 ? 9.105 -2.562 -21.726 1.00 85.25 431 VAL A CA 1
ATOM 3348 C C . VAL A 1 431 ? 10.084 -3.001 -22.814 1.00 85.25 431 VAL A C 1
ATOM 3350 O O . VAL A 1 431 ? 11.236 -2.574 -22.811 1.00 85.25 431 VAL A O 1
ATOM 3353 N N . ALA A 1 432 ? 9.629 -3.803 -23.779 1.00 85.81 432 ALA A N 1
ATOM 3354 C CA . ALA A 1 432 ? 10.456 -4.191 -24.915 1.00 85.81 432 ALA A CA 1
ATOM 3355 C C . ALA A 1 432 ? 10.878 -2.985 -25.777 1.00 85.81 432 ALA A C 1
ATOM 3357 O O . ALA A 1 432 ? 12.054 -2.880 -26.127 1.00 85.81 432 ALA A O 1
ATOM 3358 N N . ASP A 1 433 ? 9.956 -2.062 -26.065 1.00 88.50 433 ASP A N 1
ATOM 3359 C CA . ASP A 1 433 ? 10.262 -0.817 -26.780 1.00 88.50 433 ASP A CA 1
ATOM 3360 C C . ASP A 1 433 ? 11.264 0.045 -25.993 1.00 88.50 433 ASP A C 1
ATOM 3362 O O . ASP A 1 433 ? 12.286 0.470 -26.530 1.00 88.50 433 ASP A O 1
ATOM 3366 N N . ASN A 1 434 ? 11.067 0.203 -24.680 1.00 90.19 434 ASN A N 1
ATOM 3367 C CA . ASN A 1 434 ? 12.009 0.926 -23.826 1.00 90.19 434 ASN A CA 1
ATOM 3368 C C . ASN A 1 434 ? 13.415 0.312 -23.858 1.00 90.19 434 ASN A C 1
ATOM 3370 O O . ASN A 1 434 ? 14.392 1.050 -23.937 1.00 90.19 434 ASN A O 1
ATOM 3374 N N . LEU A 1 435 ? 13.542 -1.019 -23.803 1.00 89.56 435 LEU A N 1
ATOM 3375 C CA . LEU A 1 435 ? 14.840 -1.701 -23.874 1.00 89.56 435 LEU A CA 1
ATOM 3376 C C . LEU A 1 435 ? 15.519 -1.499 -25.235 1.00 89.56 435 LEU A C 1
ATOM 3378 O O . LEU A 1 435 ? 16.732 -1.279 -25.282 1.00 89.56 435 LEU A O 1
ATOM 3382 N N . PHE A 1 436 ? 14.750 -1.515 -26.327 1.00 90.44 436 PHE A N 1
ATOM 3383 C CA . PHE A 1 436 ? 15.253 -1.166 -27.656 1.00 90.44 436 PHE A CA 1
ATOM 3384 C C . PHE A 1 436 ? 15.810 0.264 -27.680 1.00 90.44 436 PHE A C 1
ATOM 3386 O O . PHE A 1 436 ? 16.938 0.489 -28.130 1.00 90.44 436 PHE A O 1
ATOM 3393 N N . TRP A 1 437 ? 15.061 1.224 -27.133 1.00 92.06 437 TRP A N 1
ATOM 3394 C CA . TRP A 1 437 ? 15.495 2.615 -27.062 1.00 92.06 437 TRP A CA 1
ATOM 3395 C C . TRP A 1 437 ? 16.686 2.819 -26.125 1.00 92.06 437 TRP A C 1
ATOM 3397 O O . TRP A 1 437 ? 17.592 3.560 -26.488 1.00 92.06 437 TRP A O 1
ATOM 3407 N N . ILE A 1 438 ? 16.758 2.130 -24.982 1.00 92.06 438 ILE A N 1
ATOM 3408 C CA . ILE A 1 438 ? 17.936 2.150 -24.096 1.00 92.06 438 ILE A CA 1
ATOM 3409 C C . ILE A 1 438 ? 19.183 1.713 -24.863 1.00 92.06 438 ILE A C 1
ATOM 3411 O O . ILE A 1 438 ? 20.190 2.416 -24.818 1.00 92.06 438 ILE A O 1
ATOM 3415 N N . GLY A 1 439 ? 19.115 0.597 -25.597 1.00 91.25 439 GLY A N 1
ATOM 3416 C CA . GLY A 1 439 ? 20.231 0.132 -26.423 1.00 91.25 439 GLY A CA 1
ATOM 3417 C C . GLY A 1 439 ? 20.627 1.172 -27.471 1.00 91.25 439 GLY A C 1
ATOM 3418 O O . GLY A 1 439 ? 21.795 1.536 -27.578 1.00 91.25 439 GLY A O 1
ATOM 3419 N N . ARG A 1 440 ? 19.644 1.737 -28.181 1.00 91.00 440 ARG A N 1
ATOM 3420 C CA . ARG A 1 440 ? 19.883 2.776 -29.192 1.00 91.00 440 ARG A CA 1
ATOM 3421 C C . ARG A 1 440 ? 20.514 4.040 -28.602 1.00 91.00 440 ARG A C 1
ATOM 3423 O O . ARG A 1 440 ? 21.437 4.584 -29.202 1.00 91.00 440 ARG A O 1
ATOM 3430 N N . TYR A 1 441 ? 20.024 4.533 -27.466 1.00 91.56 441 TYR A N 1
ATOM 3431 C CA . TYR A 1 441 ? 20.581 5.715 -26.805 1.00 91.56 441 TYR A CA 1
ATOM 3432 C C . TYR A 1 441 ? 21.962 5.436 -26.213 1.00 91.56 441 TYR A C 1
ATOM 3434 O O . TYR A 1 441 ? 22.825 6.306 -26.292 1.00 91.56 441 TYR A O 1
ATOM 3442 N N . GLY A 1 442 ? 22.196 4.227 -25.696 1.00 91.12 442 GLY A N 1
ATOM 3443 C CA . GLY A 1 442 ? 23.504 3.781 -25.220 1.00 91.12 442 GLY A CA 1
ATOM 3444 C C . GLY A 1 442 ? 24.545 3.803 -26.332 1.00 91.12 442 GLY A C 1
ATOM 3445 O O . GLY A 1 442 ? 25.546 4.502 -26.207 1.00 91.12 442 GLY A O 1
ATOM 3446 N N . GLU A 1 443 ? 24.261 3.135 -27.452 1.00 91.12 443 GLU A N 1
ATOM 3447 C CA . GLU A 1 443 ? 25.131 3.125 -28.637 1.00 91.12 443 GLU A CA 1
ATOM 3448 C C . GLU A 1 443 ? 25.380 4.542 -29.174 1.00 91.12 443 GLU A C 1
ATOM 3450 O O . GLU A 1 443 ? 26.518 4.921 -29.443 1.00 91.12 443 GLU A O 1
ATOM 3455 N N . ARG A 1 444 ? 24.336 5.379 -29.277 1.00 89.56 444 ARG A N 1
ATOM 3456 C CA . ARG A 1 444 ? 24.494 6.768 -29.745 1.00 89.56 444 ARG A CA 1
ATOM 3457 C C . ARG A 1 444 ? 25.327 7.619 -28.790 1.00 89.56 444 ARG A C 1
ATOM 3459 O O . ARG A 1 444 ? 26.142 8.405 -29.261 1.00 89.56 444 ARG A O 1
ATOM 3466 N N . SER A 1 445 ? 25.121 7.488 -27.481 1.00 89.81 445 SER A N 1
ATOM 3467 C CA . SER A 1 445 ? 25.868 8.239 -26.465 1.00 89.81 445 SER A CA 1
ATOM 3468 C C . SER A 1 445 ? 27.341 7.836 -26.451 1.00 89.81 445 SER A C 1
ATOM 3470 O O . SER A 1 445 ? 28.228 8.691 -26.439 1.00 89.81 445 SER A O 1
ATOM 3472 N N . GLU A 1 446 ? 27.611 6.535 -26.536 1.00 91.31 446 GLU A N 1
ATOM 3473 C CA . GLU A 1 446 ? 28.956 5.968 -26.608 1.00 91.31 446 GLU A CA 1
ATOM 3474 C C . GLU A 1 446 ? 29.707 6.483 -27.840 1.00 91.31 446 GLU A C 1
ATOM 3476 O O . GLU A 1 446 ? 30.786 7.078 -27.724 1.00 91.31 446 GLU A O 1
ATOM 3481 N N . PHE A 1 447 ? 29.069 6.363 -29.004 1.00 88.12 447 PHE A N 1
ATOM 3482 C CA . PHE A 1 447 ? 29.637 6.777 -30.273 1.00 88.12 447 PHE A CA 1
ATOM 3483 C C . PHE A 1 447 ? 29.888 8.293 -30.324 1.00 88.12 447 PHE A C 1
ATOM 3485 O O . PHE A 1 447 ? 30.981 8.744 -30.683 1.00 88.12 447 PHE A O 1
ATOM 3492 N N . ALA A 1 448 ? 28.905 9.091 -29.896 1.00 86.81 448 ALA A N 1
ATOM 3493 C CA . ALA A 1 448 ? 29.030 10.542 -29.817 1.00 86.81 448 ALA A CA 1
ATOM 3494 C C . ALA A 1 448 ? 30.135 10.965 -28.842 1.00 86.81 448 ALA A C 1
ATOM 3496 O O . ALA A 1 448 ? 30.919 11.856 -29.159 1.00 86.81 448 ALA A O 1
ATOM 3497 N N . THR A 1 449 ? 30.265 10.293 -27.694 1.00 90.31 449 THR A N 1
ATOM 3498 C CA . THR A 1 449 ? 31.318 10.578 -26.710 1.00 90.31 449 THR A CA 1
ATOM 3499 C C . THR A 1 449 ? 32.697 10.310 -27.299 1.00 90.31 449 THR A C 1
ATOM 3501 O O . THR A 1 449 ? 33.598 11.140 -27.160 1.00 90.31 449 THR A O 1
ATOM 3504 N N . ARG A 1 450 ? 32.879 9.181 -27.998 1.00 89.38 450 ARG A N 1
ATOM 3505 C CA . ARG A 1 450 ? 34.149 8.857 -28.665 1.00 89.38 450 ARG A CA 1
ATOM 3506 C C . ARG A 1 450 ? 34.521 9.897 -29.716 1.00 89.38 450 ARG A C 1
ATOM 3508 O O . ARG A 1 450 ? 35.670 10.339 -29.733 1.00 89.38 450 ARG A O 1
ATOM 3515 N N . LEU A 1 451 ? 33.572 10.311 -30.555 1.00 85.88 451 LEU A N 1
ATOM 3516 C CA . LEU A 1 451 ? 33.817 11.324 -31.582 1.00 85.88 451 LEU A CA 1
ATOM 3517 C C . LEU A 1 451 ? 34.065 12.716 -31.006 1.00 85.88 451 LEU A C 1
ATOM 3519 O O . LEU A 1 451 ? 35.021 13.374 -31.407 1.00 85.88 451 LEU A O 1
ATOM 3523 N N . LEU A 1 452 ? 33.264 13.156 -30.038 1.00 85.75 452 LEU A N 1
ATOM 3524 C CA . LEU A 1 452 ? 33.461 14.451 -29.390 1.00 85.75 452 LEU A CA 1
ATOM 3525 C C . LEU A 1 452 ? 34.809 14.491 -28.672 1.00 85.75 452 LEU A C 1
ATOM 3527 O O . LEU A 1 452 ? 35.549 15.456 -28.833 1.00 85.75 452 LEU A O 1
ATOM 3531 N N . ARG A 1 453 ? 35.200 13.416 -27.975 1.00 87.38 453 ARG A N 1
ATOM 3532 C CA . ARG A 1 453 ? 36.541 13.305 -27.382 1.00 87.38 453 ARG A CA 1
ATOM 3533 C C . ARG A 1 453 ? 37.636 13.366 -28.448 1.00 87.38 453 ARG A C 1
ATOM 3535 O O . ARG A 1 453 ? 38.623 14.063 -28.259 1.00 87.38 453 ARG A O 1
ATOM 3542 N N . CYS A 1 454 ? 37.458 12.665 -29.567 1.00 83.88 454 CYS A N 1
ATOM 3543 C CA . CYS A 1 454 ? 38.385 12.647 -30.701 1.00 83.88 454 CYS A CA 1
ATOM 3544 C C . CYS A 1 454 ? 38.619 14.052 -31.289 1.00 83.88 454 CYS A C 1
ATOM 3546 O O . CYS A 1 454 ? 39.773 14.428 -31.514 1.00 83.88 454 CYS A O 1
ATOM 3548 N N . VAL A 1 455 ? 37.543 14.823 -31.483 1.00 80.19 455 VAL A N 1
ATOM 3549 C CA . VAL A 1 455 ? 37.574 16.201 -31.999 1.00 80.19 455 VAL A CA 1
ATOM 3550 C C . VAL A 1 455 ? 38.153 17.163 -30.961 1.00 80.19 455 VAL A C 1
ATOM 3552 O O . VAL A 1 455 ? 39.100 17.882 -31.264 1.00 80.19 455 VAL A O 1
ATOM 3555 N N . ILE A 1 456 ? 37.654 17.137 -29.720 1.00 80.81 456 ILE A N 1
ATOM 3556 C CA . ILE A 1 456 ? 38.108 18.026 -28.638 1.00 80.81 456 ILE A CA 1
ATOM 3557 C C . ILE A 1 456 ? 39.595 17.812 -28.355 1.00 80.81 456 ILE A C 1
ATOM 3559 O O . ILE A 1 456 ? 40.344 18.782 -28.348 1.00 80.81 456 ILE A O 1
ATOM 3563 N N . SER A 1 457 ? 40.050 16.563 -28.189 1.00 81.81 457 SER A N 1
ATOM 3564 C CA . SER A 1 457 ? 41.462 16.279 -27.908 1.00 81.81 457 SER A CA 1
ATOM 3565 C C . SER A 1 457 ? 42.394 16.786 -29.008 1.00 81.81 457 SER A C 1
ATOM 3567 O O . SER A 1 457 ? 43.482 17.256 -28.690 1.00 81.81 457 SER A O 1
ATOM 3569 N N . ARG A 1 458 ? 41.977 16.729 -30.281 1.00 77.12 458 ARG A N 1
ATOM 3570 C CA . ARG A 1 458 ? 42.760 17.260 -31.411 1.00 77.12 458 ARG A CA 1
ATOM 3571 C C . ARG A 1 458 ? 42.742 18.785 -31.478 1.00 77.12 458 ARG A C 1
ATOM 3573 O O . ARG A 1 458 ? 43.762 19.365 -31.819 1.00 77.12 458 ARG A O 1
ATOM 3580 N N . LEU A 1 459 ? 41.630 19.427 -31.116 1.00 73.31 459 LEU A N 1
ATOM 3581 C CA . LEU A 1 459 ? 41.539 20.890 -31.032 1.00 73.31 459 LEU A CA 1
ATOM 3582 C C . LEU A 1 459 ? 42.359 21.470 -29.875 1.00 73.31 459 LEU A C 1
ATOM 3584 O O . LEU A 1 459 ? 42.846 22.589 -29.975 1.00 73.31 459 LEU A O 1
ATOM 3588 N N . THR A 1 460 ? 42.502 20.721 -28.778 1.00 73.12 460 THR A N 1
ATOM 3589 C CA . THR A 1 460 ? 43.270 21.143 -27.597 1.00 73.12 460 THR A CA 1
ATOM 3590 C C . THR A 1 460 ? 44.741 20.731 -27.634 1.00 73.12 460 THR A C 1
ATOM 3592 O O . THR A 1 460 ? 45.519 21.205 -26.812 1.00 73.12 460 THR A O 1
ATOM 3595 N N . ALA A 1 461 ? 45.129 19.812 -28.522 1.00 67.75 461 ALA A N 1
ATOM 3596 C CA . ALA A 1 461 ? 46.515 19.374 -28.633 1.00 67.75 461 ALA A CA 1
ATOM 3597 C C . ALA A 1 461 ? 47.361 20.460 -29.314 1.00 67.75 461 ALA A C 1
ATOM 3599 O O . ALA A 1 461 ? 47.005 20.940 -30.385 1.00 67.75 461 ALA A O 1
ATOM 3600 N N . GLU A 1 462 ? 48.535 20.776 -28.759 1.00 55.56 462 GLU A N 1
ATOM 3601 C CA . GLU A 1 462 ? 49.538 21.687 -29.354 1.00 55.56 462 GLU A CA 1
ATOM 3602 C C . GLU A 1 462 ? 50.213 21.110 -30.626 1.00 55.56 462 GLU A C 1
ATOM 3604 O O . GLU A 1 462 ? 51.350 21.433 -30.962 1.00 55.56 462 GLU A O 1
ATOM 3609 N N . SER A 1 463 ? 49.552 20.189 -31.329 1.00 48.78 463 SER A N 1
ATOM 3610 C CA . SER A 1 463 ? 50.134 19.409 -32.422 1.00 48.78 463 SER A CA 1
ATOM 3611 C C . SER A 1 463 ? 49.839 20.044 -33.782 1.00 48.78 463 SER A C 1
ATOM 3613 O O . SER A 1 463 ? 48.703 20.397 -34.083 1.00 48.78 463 SER A O 1
ATOM 3615 N N . GLY A 1 464 ? 50.887 20.182 -34.601 1.00 53.59 464 GLY A N 1
ATOM 3616 C CA . GLY A 1 464 ? 50.881 20.907 -35.875 1.00 53.59 464 GLY A CA 1
ATOM 3617 C C . GLY A 1 464 ? 49.914 20.393 -36.952 1.00 53.59 464 GLY A C 1
ATOM 3618 O O . GLY A 1 464 ? 49.288 19.344 -36.820 1.00 53.59 464 GLY A O 1
ATOM 3619 N N . PHE A 1 465 ? 49.858 21.162 -38.047 1.00 47.81 465 PHE A N 1
ATOM 3620 C CA . PHE A 1 465 ? 48.973 21.125 -39.230 1.00 47.81 465 PHE A CA 1
ATOM 3621 C C . PHE A 1 465 ? 48.343 19.781 -39.676 1.00 47.81 465 PHE A C 1
ATOM 3623 O O . PHE A 1 465 ? 47.271 19.802 -40.275 1.00 47.81 465 PHE A O 1
ATOM 3630 N N . GLY A 1 466 ? 48.943 18.620 -39.392 1.00 49.69 466 GLY A N 1
ATOM 3631 C CA . GLY A 1 466 ? 48.384 17.299 -39.715 1.00 49.69 466 GLY A CA 1
ATOM 3632 C C . GLY A 1 466 ? 47.177 16.872 -38.866 1.00 49.69 466 GLY A C 1
ATOM 3633 O O . GLY A 1 466 ? 46.401 16.036 -39.311 1.00 49.69 466 GLY A O 1
ATOM 3634 N N . ALA A 1 467 ? 46.966 17.454 -37.678 1.00 53.84 467 ALA A N 1
ATOM 3635 C CA . ALA A 1 467 ? 45.807 17.138 -36.831 1.00 53.84 467 ALA A CA 1
ATOM 3636 C C . ALA A 1 467 ? 44.481 17.733 -37.352 1.00 53.84 467 ALA A C 1
ATOM 3638 O O . ALA A 1 467 ? 43.409 17.296 -36.937 1.00 53.84 467 ALA A O 1
ATOM 3639 N N . LEU A 1 468 ? 44.543 18.715 -38.261 1.00 58.28 468 LEU A N 1
ATOM 3640 C CA . LEU A 1 468 ? 43.388 19.494 -38.724 1.00 58.28 468 LEU A CA 1
ATOM 3641 C C . LEU A 1 468 ? 42.644 18.827 -39.897 1.00 58.28 468 LEU A C 1
ATOM 3643 O O . LEU A 1 468 ? 41.443 19.037 -40.052 1.00 58.28 468 LEU A O 1
ATOM 3647 N N . THR A 1 469 ? 43.314 17.980 -40.689 1.00 62.03 469 THR A N 1
ATOM 3648 C CA . THR A 1 469 ? 42.712 17.284 -41.846 1.00 62.03 469 THR A CA 1
ATOM 3649 C C . THR A 1 469 ? 41.728 16.183 -41.442 1.00 62.03 469 THR A C 1
ATOM 3651 O O . THR A 1 469 ? 40.787 15.906 -42.180 1.00 62.03 469 THR A O 1
ATOM 3654 N N . GLU A 1 470 ? 41.889 15.586 -40.257 1.00 66.31 470 GLU A N 1
ATOM 3655 C CA . GLU A 1 470 ? 40.975 14.563 -39.718 1.00 66.31 470 GLU A CA 1
ATOM 3656 C C . GLU A 1 470 ? 39.743 15.157 -39.010 1.00 66.31 470 GLU A C 1
ATOM 3658 O O . GLU A 1 470 ? 38.754 14.453 -38.794 1.00 66.31 470 GLU A O 1
ATOM 3663 N N . ILE A 1 471 ? 39.777 16.448 -38.655 1.00 71.31 471 ILE A N 1
ATOM 3664 C CA . ILE A 1 471 ? 38.674 17.119 -37.948 1.00 71.31 471 ILE A CA 1
ATOM 3665 C C . ILE A 1 471 ? 37.483 17.325 -38.879 1.00 71.31 471 ILE A C 1
ATOM 3667 O O . ILE A 1 471 ? 36.357 17.112 -38.446 1.00 71.31 471 ILE A O 1
ATOM 3671 N N . GLY A 1 472 ? 37.717 17.680 -40.147 1.00 72.62 472 GLY A N 1
ATOM 3672 C CA . GLY A 1 472 ? 36.656 17.864 -41.146 1.00 72.62 472 GLY A CA 1
ATOM 3673 C C . GLY A 1 472 ? 35.749 16.632 -41.281 1.00 72.62 472 GLY A C 1
ATOM 3674 O O . GLY A 1 472 ? 34.558 16.738 -41.001 1.00 72.62 472 GLY A O 1
ATOM 3675 N N . PRO A 1 473 ? 36.294 15.438 -41.582 1.00 77.44 473 PRO A N 1
ATOM 3676 C CA . PRO A 1 473 ? 35.501 14.212 -41.665 1.00 77.44 473 PRO A CA 1
ATOM 3677 C C . PRO A 1 473 ? 34.777 13.852 -40.362 1.00 77.44 473 PRO A C 1
ATOM 3679 O O . PRO A 1 473 ? 33.628 13.421 -40.401 1.00 77.44 473 PRO A O 1
ATOM 3682 N N . ALA A 1 474 ? 35.414 14.033 -39.198 1.00 75.00 474 ALA A N 1
ATOM 3683 C CA . ALA A 1 474 ? 34.774 13.773 -37.906 1.00 75.00 474 ALA A CA 1
ATOM 3684 C C . ALA A 1 474 ? 33.631 14.764 -37.612 1.00 75.00 474 ALA A C 1
ATOM 3686 O O . ALA A 1 474 ? 32.612 14.384 -37.031 1.00 75.00 474 ALA A O 1
ATOM 3687 N N . TRP A 1 475 ? 33.787 16.017 -38.039 1.00 75.56 475 TRP A N 1
ATOM 3688 C CA . TRP A 1 475 ? 32.784 17.074 -37.940 1.00 75.56 475 TRP A CA 1
ATOM 3689 C C . TRP A 1 475 ? 31.580 16.793 -38.839 1.00 75.56 475 TRP A C 1
ATOM 3691 O O . TRP A 1 475 ? 30.445 16.776 -38.362 1.00 75.56 475 TRP A O 1
ATOM 3701 N N . ASP A 1 476 ? 31.830 16.466 -40.108 1.00 77.19 476 ASP A N 1
ATOM 3702 C CA . ASP A 1 476 ? 30.794 16.061 -41.060 1.00 77.19 476 ASP A CA 1
ATOM 3703 C C . ASP A 1 476 ? 30.055 14.811 -40.570 1.00 77.19 476 ASP A C 1
ATOM 3705 O O . ASP A 1 476 ? 28.830 14.714 -40.686 1.00 77.19 476 ASP A O 1
ATOM 3709 N N . PHE A 1 477 ? 30.772 13.877 -39.937 1.00 80.62 477 PHE A N 1
ATOM 3710 C CA . PHE A 1 477 ? 30.154 12.699 -39.342 1.00 80.62 477 PHE A CA 1
ATOM 3711 C C . PHE A 1 477 ? 29.218 13.067 -38.178 1.00 80.62 477 PHE A C 1
ATOM 3713 O O . PHE A 1 477 ? 28.084 12.588 -38.127 1.00 80.62 477 PHE A O 1
ATOM 3720 N N . LEU A 1 478 ? 29.629 13.969 -37.279 1.00 79.19 478 LEU A N 1
ATOM 3721 C CA . LEU A 1 478 ? 28.775 14.471 -36.193 1.00 79.19 478 LEU A CA 1
ATOM 3722 C C . LEU A 1 478 ? 27.527 15.207 -36.714 1.00 79.19 478 LEU A C 1
ATOM 3724 O O . LEU A 1 478 ? 26.448 15.043 -36.137 1.00 79.19 478 LEU A O 1
ATOM 3728 N N . ILE A 1 479 ? 27.644 15.962 -37.812 1.00 79.69 479 ILE A N 1
ATOM 3729 C CA . ILE A 1 479 ? 26.499 16.596 -38.488 1.00 79.69 479 ILE A CA 1
ATOM 3730 C C . ILE A 1 479 ? 25.568 15.532 -39.079 1.00 79.69 479 ILE A C 1
ATOM 3732 O O . ILE A 1 479 ? 24.362 15.574 -38.847 1.00 79.69 479 ILE A O 1
ATOM 3736 N N . SER A 1 480 ? 26.105 14.539 -39.796 1.00 80.00 480 SER A N 1
ATOM 3737 C CA . SER A 1 480 ? 25.293 13.485 -40.429 1.00 80.00 480 SER A CA 1
ATOM 3738 C C . SER A 1 480 ? 24.518 12.622 -39.426 1.00 80.00 480 SER A C 1
ATOM 3740 O O . SER A 1 480 ? 23.430 12.134 -39.727 1.00 80.00 480 SER A O 1
ATOM 3742 N N . LEU A 1 481 ? 25.041 12.478 -38.207 1.00 77.19 481 LEU A N 1
ATOM 3743 C CA . LEU A 1 481 ? 24.357 11.813 -37.099 1.00 77.19 481 LEU A CA 1
ATOM 3744 C C . LEU A 1 481 ? 23.355 12.706 -36.347 1.00 77.19 481 LEU A C 1
ATOM 3746 O O . LEU A 1 481 ? 22.659 12.224 -35.443 1.00 77.19 481 LEU A O 1
ATOM 3750 N N . GLY A 1 482 ? 23.281 13.990 -36.707 1.00 77.25 482 GLY A N 1
ATOM 3751 C CA . GLY A 1 482 ? 22.408 14.984 -36.090 1.00 77.25 482 GLY A CA 1
ATOM 3752 C C . GLY A 1 482 ? 22.876 15.465 -34.716 1.00 77.25 482 GLY A C 1
ATOM 3753 O O . GLY A 1 482 ? 22.074 16.022 -33.973 1.00 77.25 482 GLY A O 1
ATOM 3754 N N . HIS A 1 483 ? 24.144 15.250 -34.348 1.00 76.50 483 HIS A N 1
ATOM 3755 C CA . HIS A 1 483 ? 24.708 15.782 -33.099 1.00 76.50 483 HIS A CA 1
ATOM 3756 C C . HIS A 1 483 ? 25.024 17.287 -33.217 1.00 76.50 483 HIS A C 1
ATOM 3758 O O . HIS A 1 483 ? 24.951 18.020 -32.229 1.00 76.50 483 HIS A O 1
ATOM 3764 N N . LEU A 1 484 ? 25.308 17.763 -34.435 1.00 73.81 484 LEU A N 1
ATOM 3765 C CA . LEU A 1 484 ? 25.605 19.159 -34.785 1.00 73.81 484 LEU A CA 1
ATOM 3766 C C . LEU A 1 484 ? 24.638 19.667 -35.870 1.00 73.81 484 LEU A C 1
ATOM 3768 O O . LEU A 1 484 ? 24.175 18.880 -36.693 1.00 73.81 484 LEU A O 1
ATOM 3772 N N . ASP A 1 485 ? 24.323 20.968 -35.872 1.00 68.38 485 ASP A N 1
ATOM 3773 C CA . ASP A 1 485 ? 23.446 21.572 -36.884 1.00 68.38 485 ASP A CA 1
ATOM 3774 C C . ASP A 1 485 ? 24.260 21.902 -38.135 1.00 68.38 485 ASP A C 1
ATOM 3776 O O . ASP A 1 485 ? 25.387 22.387 -38.050 1.00 68.38 485 ASP A O 1
ATOM 3780 N N . ALA A 1 486 ? 23.659 21.679 -39.303 1.00 57.03 486 ALA A N 1
ATOM 3781 C CA . ALA A 1 486 ? 24.312 21.859 -40.596 1.00 57.03 486 ALA A CA 1
ATOM 3782 C C . ALA A 1 486 ? 24.718 23.306 -40.984 1.00 57.03 486 ALA A C 1
ATOM 3784 O O . ALA A 1 486 ? 25.596 23.429 -41.837 1.00 57.03 486 ALA A O 1
ATOM 3785 N N . PRO A 1 487 ? 24.196 24.427 -40.432 1.00 55.50 487 PRO A N 1
ATOM 3786 C CA . PRO A 1 487 ? 24.615 25.744 -40.894 1.00 55.50 487 PRO A CA 1
ATOM 3787 C C . PRO A 1 487 ? 25.738 26.321 -40.016 1.00 55.50 487 PRO A C 1
ATOM 3789 O O . PRO A 1 487 ? 25.556 27.350 -39.375 1.00 55.50 487 PRO A O 1
ATOM 3792 N N . ALA A 1 488 ? 26.906 25.672 -39.990 1.00 48.12 488 ALA A N 1
ATOM 3793 C CA . ALA A 1 488 ? 28.183 26.298 -39.626 1.00 48.12 488 ALA A CA 1
ATOM 3794 C C . ALA A 1 488 ? 29.354 25.405 -40.076 1.00 48.12 488 ALA A C 1
ATOM 3796 O O . ALA A 1 488 ? 29.704 24.436 -39.407 1.00 48.12 488 ALA A O 1
ATOM 3797 N N . CYS A 1 489 ? 29.988 25.778 -41.189 1.00 49.03 489 CYS A N 1
ATOM 3798 C CA . CYS A 1 489 ? 31.200 25.161 -41.744 1.00 49.03 489 CYS A CA 1
ATOM 3799 C C . CYS A 1 489 ? 31.006 23.823 -42.474 1.00 49.03 489 CYS A C 1
ATOM 3801 O O . CYS A 1 489 ? 31.571 22.803 -42.088 1.00 49.03 489 CYS A O 1
ATOM 3803 N N . HIS A 1 490 ? 30.313 23.841 -43.614 1.00 45.78 490 HIS A N 1
ATOM 3804 C CA . HIS A 1 490 ? 30.671 22.885 -44.659 1.00 45.78 490 HIS A CA 1
ATOM 3805 C C . HIS A 1 490 ? 32.058 23.254 -45.211 1.00 45.78 490 HIS A C 1
ATOM 3807 O O . HIS A 1 490 ? 32.341 24.425 -45.465 1.00 45.78 490 HIS A O 1
ATOM 3813 N N . SER A 1 491 ? 32.904 22.240 -45.388 1.00 51.12 491 SER A N 1
ATOM 3814 C CA . SER A 1 491 ? 34.264 22.230 -45.958 1.00 51.12 491 SER A CA 1
ATOM 3815 C C . SER A 1 491 ? 35.447 22.708 -45.100 1.00 51.12 491 SER A C 1
ATOM 3817 O O . SER A 1 491 ? 36.503 22.100 -45.227 1.00 51.12 491 SER A O 1
ATOM 3819 N N . GLU A 1 492 ? 35.309 23.663 -44.168 1.00 54.88 492 GLU A N 1
ATOM 3820 C CA . GLU A 1 492 ? 36.421 24.054 -43.271 1.00 54.88 492 GLU A CA 1
ATOM 3821 C C . GLU A 1 492 ? 35.932 24.550 -41.888 1.00 54.88 492 GLU A C 1
ATOM 3823 O O . GLU A 1 492 ? 35.621 25.734 -41.732 1.00 54.88 492 GLU A O 1
ATOM 3828 N N . PRO A 1 493 ? 35.907 23.692 -40.843 1.00 53.94 493 PRO A N 1
ATOM 3829 C CA . PRO A 1 493 ? 35.503 24.059 -39.471 1.00 53.94 493 PRO A CA 1
ATOM 3830 C C . PRO A 1 493 ? 36.310 25.217 -38.861 1.00 53.94 493 PRO A C 1
ATOM 3832 O O . PRO A 1 493 ? 35.876 25.866 -37.914 1.00 53.94 493 PRO A O 1
ATOM 3835 N N . LEU A 1 494 ? 37.496 25.475 -39.414 1.00 56.28 494 LEU A N 1
ATOM 3836 C CA . LEU A 1 494 ? 38.455 26.477 -38.954 1.00 56.28 494 LEU A CA 1
ATOM 3837 C C . LEU A 1 494 ? 38.357 27.805 -39.722 1.00 56.28 494 LEU A C 1
ATOM 3839 O O . LEU A 1 494 ? 38.907 28.801 -39.257 1.00 56.28 494 LEU A O 1
ATOM 3843 N N . ALA A 1 495 ? 37.636 27.857 -40.850 1.00 55.84 495 ALA A N 1
ATOM 3844 C CA . ALA A 1 495 ? 37.534 29.062 -41.684 1.00 55.84 495 ALA A CA 1
ATOM 3845 C C . ALA A 1 495 ? 36.806 30.227 -40.986 1.00 55.84 495 ALA A C 1
ATOM 3847 O O . ALA A 1 495 ? 36.993 31.385 -41.349 1.00 55.84 495 ALA A O 1
ATOM 3848 N N . HIS A 1 496 ? 36.000 29.929 -39.962 1.00 54.47 496 HIS A N 1
ATOM 3849 C CA . HIS A 1 496 ? 35.193 30.904 -39.217 1.00 54.47 496 HIS A CA 1
ATOM 3850 C C . HIS A 1 496 ? 35.734 31.169 -37.795 1.00 54.47 496 HIS A C 1
ATOM 3852 O O . HIS A 1 496 ? 35.069 31.812 -36.982 1.00 54.47 496 HIS A O 1
ATOM 3858 N N . GLY A 1 497 ? 36.951 30.698 -37.492 1.00 58.72 497 GLY A N 1
ATOM 3859 C CA . GLY A 1 497 ? 37.592 30.834 -36.182 1.00 58.72 497 GLY A CA 1
ATOM 3860 C C . GLY A 1 497 ? 37.121 29.816 -35.133 1.00 58.72 497 GLY A C 1
ATOM 3861 O O . GLY A 1 497 ? 36.133 29.109 -35.306 1.00 58.72 497 GLY A O 1
ATOM 3862 N N . TYR A 1 498 ? 37.846 29.743 -34.011 1.00 64.06 498 TYR A N 1
ATOM 3863 C CA . TYR A 1 498 ? 37.620 28.745 -32.952 1.00 64.06 498 TYR A CA 1
ATOM 3864 C C . TYR A 1 498 ? 36.321 28.950 -32.146 1.00 64.06 498 TYR A C 1
ATOM 3866 O O . TYR A 1 498 ? 35.796 27.995 -31.581 1.00 64.06 498 TYR A O 1
ATOM 3874 N N . GLY A 1 499 ? 35.775 30.170 -32.102 1.00 65.88 499 GLY A N 1
ATOM 3875 C CA . GLY A 1 499 ? 34.617 30.514 -31.262 1.00 65.88 499 GLY A CA 1
ATOM 3876 C C . GLY A 1 499 ? 33.312 29.780 -31.623 1.00 65.88 499 GLY A C 1
ATOM 3877 O O . GLY A 1 499 ? 32.713 29.158 -30.745 1.00 65.88 499 GLY A O 1
ATOM 3878 N N . PRO A 1 500 ? 32.857 29.803 -32.892 1.00 69.00 500 PRO A N 1
ATOM 3879 C CA . PRO A 1 500 ? 31.660 29.069 -33.320 1.00 69.00 500 PRO A CA 1
ATOM 3880 C C . PRO A 1 500 ? 31.789 27.549 -33.150 1.00 69.00 500 PRO A C 1
ATOM 3882 O O . PRO A 1 500 ? 30.828 26.882 -32.768 1.00 69.00 500 PRO A O 1
ATOM 3885 N N . LEU A 1 501 ? 32.994 27.018 -33.379 1.00 71.69 501 LEU A N 1
ATOM 3886 C CA . LEU A 1 501 ? 33.326 25.606 -33.202 1.00 71.69 501 LEU A CA 1
ATOM 3887 C C . LEU A 1 501 ? 33.192 25.181 -31.734 1.00 71.69 501 LEU A C 1
ATOM 3889 O O . LEU A 1 501 ? 32.556 24.176 -31.418 1.00 71.69 501 LEU A O 1
ATOM 3893 N N . GLU A 1 502 ? 33.753 25.979 -30.826 1.00 75.69 502 GLU A N 1
ATOM 3894 C CA . GLU A 1 502 ? 33.676 25.751 -29.386 1.00 75.69 502 GLU A CA 1
ATOM 3895 C C . GLU A 1 502 ? 32.230 25.828 -28.878 1.00 75.69 502 GLU A C 1
ATOM 3897 O O . GLU A 1 502 ? 31.813 24.992 -28.074 1.00 75.69 502 GLU A O 1
ATOM 3902 N N . LEU A 1 503 ? 31.442 26.791 -29.369 1.00 79.19 503 LEU A N 1
ATOM 3903 C CA . LEU A 1 503 ? 30.028 26.927 -29.017 1.00 79.19 503 LEU A CA 1
ATOM 3904 C C . LEU A 1 503 ? 29.217 25.700 -29.463 1.00 79.19 503 LEU A C 1
ATOM 3906 O O . LEU A 1 503 ? 28.423 25.171 -28.686 1.00 79.19 503 LEU A O 1
ATOM 3910 N N . ALA A 1 504 ? 29.447 25.222 -30.688 1.00 78.56 504 ALA A N 1
ATOM 3911 C CA . ALA A 1 504 ? 28.775 24.049 -31.234 1.00 78.56 504 ALA A CA 1
ATOM 3912 C C . ALA A 1 504 ? 29.150 22.762 -30.476 1.00 78.56 504 ALA A C 1
ATOM 3914 O O . ALA A 1 504 ? 28.271 21.964 -30.153 1.00 78.56 504 ALA A O 1
ATOM 3915 N N . LEU A 1 505 ? 30.423 22.592 -30.100 1.00 81.81 505 LEU A N 1
ATOM 3916 C CA . LEU A 1 505 ? 30.869 21.474 -29.258 1.00 81.81 505 LEU A CA 1
ATOM 3917 C C . LEU A 1 505 ? 30.275 21.542 -27.847 1.00 81.81 505 LEU A C 1
ATOM 3919 O O . LEU A 1 505 ? 29.799 20.533 -27.330 1.00 81.81 505 LEU A O 1
ATOM 3923 N N . LYS A 1 506 ? 30.246 22.729 -27.231 1.00 83.75 506 LYS A N 1
ATOM 3924 C CA . LYS A 1 506 ? 29.598 22.937 -25.927 1.00 83.75 506 LYS A CA 1
ATOM 3925 C C . LYS A 1 506 ? 28.110 22.604 -25.986 1.00 83.75 506 LYS A C 1
ATOM 3927 O O . LYS A 1 506 ? 27.619 21.926 -25.089 1.00 83.75 506 LYS A O 1
ATOM 3932 N N . ALA A 1 507 ? 27.412 23.015 -27.043 1.00 84.31 507 ALA A N 1
ATOM 3933 C CA . ALA A 1 507 ? 26.008 22.672 -27.246 1.00 84.31 507 ALA A CA 1
ATOM 3934 C C . ALA A 1 507 ? 25.809 21.159 -27.450 1.00 84.31 507 ALA A C 1
ATOM 3936 O O . ALA A 1 507 ? 24.924 20.568 -26.837 1.00 84.31 507 ALA A O 1
ATOM 3937 N N . ALA A 1 508 ? 26.666 20.505 -28.240 1.00 85.50 508 ALA A N 1
ATOM 3938 C CA . ALA A 1 508 ? 26.605 19.060 -28.462 1.00 85.50 508 ALA A CA 1
ATOM 3939 C C . ALA A 1 508 ? 26.828 18.237 -27.182 1.00 85.50 508 ALA A C 1
ATOM 3941 O O . ALA A 1 508 ? 26.305 17.130 -27.070 1.00 85.50 508 ALA A O 1
ATOM 3942 N N . VAL A 1 509 ? 27.582 18.758 -26.210 1.00 87.81 509 VAL A N 1
ATOM 3943 C CA . VAL A 1 509 ? 27.826 18.075 -24.932 1.00 87.81 509 VAL A CA 1
ATOM 3944 C C . VAL A 1 509 ? 26.768 18.428 -23.881 1.00 87.81 509 VAL A C 1
ATOM 3946 O O . VAL A 1 509 ? 26.228 17.527 -23.245 1.00 87.81 509 VAL A O 1
ATOM 3949 N N . PHE A 1 510 ? 26.473 19.717 -23.686 1.00 88.31 510 PHE A N 1
ATOM 3950 C CA . PHE A 1 510 ? 25.788 20.220 -22.487 1.00 88.31 510 PHE A CA 1
ATOM 3951 C C . PHE A 1 510 ? 24.367 20.754 -22.715 1.00 88.31 510 PHE A C 1
ATOM 3953 O O . PHE A 1 510 ? 23.680 21.043 -21.736 1.00 88.31 510 PHE A O 1
ATOM 3960 N N . ASP A 1 511 ? 23.900 20.919 -23.955 1.00 86.56 511 ASP A N 1
ATOM 3961 C CA . ASP A 1 511 ? 22.551 21.443 -24.194 1.00 86.56 511 ASP A CA 1
ATOM 3962 C C . ASP A 1 511 ? 21.493 20.335 -24.101 1.00 86.56 511 ASP A C 1
ATOM 3964 O O . ASP A 1 511 ? 21.248 19.603 -25.058 1.00 86.56 511 ASP A O 1
ATOM 3968 N N . GLY A 1 512 ? 20.818 20.230 -22.956 1.00 82.44 512 GLY A N 1
ATOM 3969 C CA . GLY A 1 512 ? 19.755 19.242 -22.735 1.00 82.44 512 GLY A CA 1
ATOM 3970 C C . GLY A 1 512 ? 18.470 19.478 -23.545 1.00 82.44 512 GLY A C 1
ATOM 3971 O O . GLY A 1 512 ? 17.592 18.621 -23.545 1.00 82.44 512 GLY A O 1
ATOM 3972 N N . ARG A 1 513 ? 18.319 20.623 -24.228 1.00 83.31 513 ARG A N 1
ATOM 3973 C CA . ARG A 1 513 ? 17.165 20.892 -25.111 1.00 83.31 513 ARG A CA 1
ATOM 3974 C C . ARG A 1 513 ? 17.426 20.486 -26.557 1.00 83.31 513 ARG A C 1
ATOM 3976 O O . ARG A 1 513 ? 16.486 20.398 -27.347 1.00 83.31 513 ARG A O 1
ATOM 3983 N N . ARG A 1 514 ? 18.691 20.260 -26.906 1.00 81.94 514 ARG A N 1
ATOM 3984 C CA . ARG A 1 514 ? 19.124 19.882 -28.246 1.00 81.94 514 ARG A CA 1
ATOM 3985 C C . ARG A 1 514 ? 18.979 18.377 -28.429 1.00 81.94 514 ARG A C 1
ATOM 3987 O O . ARG A 1 514 ? 19.617 17.594 -27.730 1.00 81.94 514 ARG A O 1
ATOM 3994 N N . ALA A 1 515 ? 18.177 17.977 -29.411 1.00 79.81 515 ALA A N 1
ATOM 3995 C CA . ALA A 1 515 ? 18.053 16.575 -29.785 1.00 79.81 515 ALA A CA 1
ATOM 3996 C C . ALA A 1 515 ? 19.422 16.013 -30.202 1.00 79.81 515 ALA A C 1
ATOM 3998 O O . ALA A 1 515 ? 20.108 16.604 -31.035 1.00 79.81 515 ALA A O 1
ATOM 3999 N N . GLY A 1 516 ? 19.815 14.874 -29.629 1.00 81.06 516 GLY A N 1
ATOM 4000 C CA . GLY A 1 516 ? 21.088 14.236 -29.946 1.00 81.06 516 GLY A CA 1
ATOM 4001 C C . GLY A 1 516 ? 22.303 14.827 -29.229 1.00 81.06 516 GLY A C 1
ATOM 4002 O O . GLY A 1 516 ? 23.408 14.358 -29.487 1.00 81.06 516 GLY A O 1
ATOM 4003 N N . SER A 1 517 ? 22.158 15.799 -28.326 1.00 88.25 517 SER A N 1
ATOM 4004 C CA . SER A 1 517 ? 23.274 16.155 -27.442 1.00 88.25 517 SER A CA 1
ATOM 4005 C C . SER A 1 517 ? 23.607 14.999 -26.492 1.00 88.25 517 SER A C 1
ATOM 4007 O O . SER A 1 517 ? 22.757 14.162 -26.189 1.00 88.25 517 SER A O 1
ATOM 4009 N N . LEU A 1 518 ? 24.843 14.937 -25.990 1.00 88.88 518 LEU A N 1
ATOM 4010 C CA . LEU A 1 518 ? 25.227 13.903 -25.022 1.00 88.88 518 LEU A CA 1
ATOM 4011 C C . LEU A 1 518 ? 24.376 13.958 -23.753 1.00 88.88 518 LEU A C 1
ATOM 4013 O O . LEU A 1 518 ? 23.981 12.908 -23.248 1.00 88.88 518 LEU A O 1
ATOM 4017 N N . LEU A 1 519 ? 24.082 15.163 -23.256 1.00 89.25 519 LEU A N 1
ATOM 4018 C CA . LEU A 1 519 ? 23.235 15.332 -22.082 1.00 89.25 519 LEU A CA 1
ATOM 4019 C C . LEU A 1 519 ? 21.816 14.805 -22.334 1.00 89.25 519 LEU A C 1
ATOM 4021 O O . LEU A 1 519 ? 21.320 14.033 -21.522 1.00 89.25 519 LEU A O 1
ATOM 4025 N N . GLU A 1 520 ? 21.200 15.139 -23.473 1.00 91.00 520 GLU A N 1
ATOM 4026 C CA . GLU A 1 520 ? 19.859 14.655 -23.828 1.00 91.00 520 GLU A CA 1
ATOM 4027 C C . GLU A 1 520 ? 19.826 13.131 -23.994 1.00 91.00 520 GLU A C 1
ATOM 4029 O O . GLU A 1 520 ? 18.958 12.468 -23.428 1.00 91.00 520 GLU A O 1
ATOM 4034 N N . LEU A 1 521 ? 20.804 12.554 -24.698 1.00 89.56 521 LEU A N 1
ATOM 4035 C CA . LEU A 1 521 ? 20.907 11.104 -24.886 1.00 89.56 521 LEU A CA 1
ATOM 4036 C C . LEU A 1 521 ? 21.068 10.371 -23.549 1.00 89.56 521 LEU A C 1
ATOM 4038 O O . LEU A 1 521 ? 20.438 9.335 -23.327 1.00 89.56 521 LEU A O 1
ATOM 4042 N N . ASN A 1 522 ? 21.896 10.909 -22.650 1.00 89.69 522 ASN A N 1
ATOM 4043 C CA . ASN A 1 522 ? 22.092 10.342 -21.323 1.00 89.69 522 ASN A CA 1
ATOM 4044 C C . ASN A 1 522 ? 20.840 10.505 -20.447 1.00 89.69 522 ASN A C 1
ATOM 4046 O O . ASN A 1 522 ? 20.457 9.566 -19.752 1.00 89.69 522 ASN A O 1
ATOM 4050 N N . ASP A 1 523 ? 20.155 11.646 -20.524 1.00 90.12 523 ASP A N 1
ATOM 4051 C CA . ASP A 1 523 ? 18.894 11.877 -19.819 1.00 90.12 523 ASP A CA 1
ATOM 4052 C C . ASP A 1 523 ? 17.794 10.923 -20.302 1.00 90.12 523 ASP A C 1
ATOM 4054 O O . ASP A 1 523 ? 17.074 10.362 -19.472 1.00 90.12 523 ASP A O 1
ATOM 4058 N N . GLN A 1 524 ? 17.686 10.656 -21.612 1.00 89.88 524 GLN A N 1
ATOM 4059 C CA . GLN A 1 524 ? 16.753 9.650 -22.140 1.00 89.88 524 GLN A CA 1
ATOM 4060 C C . GLN A 1 524 ? 17.122 8.236 -21.698 1.00 89.88 524 GLN A C 1
ATOM 4062 O O . GLN A 1 524 ? 16.237 7.474 -21.303 1.00 89.88 524 GLN A O 1
ATOM 4067 N N . LEU A 1 525 ? 18.410 7.886 -21.714 1.00 89.75 525 LEU A N 1
ATOM 4068 C CA . LEU A 1 525 ? 18.889 6.591 -21.233 1.00 89.75 525 LEU A CA 1
ATOM 4069 C C . LEU A 1 525 ? 18.541 6.398 -19.753 1.00 89.75 525 LEU A C 1
ATOM 4071 O O . LEU A 1 525 ? 17.958 5.378 -19.383 1.00 89.75 525 LEU A O 1
ATOM 4075 N N . LEU A 1 526 ? 18.825 7.395 -18.911 1.00 88.19 526 LEU A N 1
ATOM 4076 C CA . LEU A 1 526 ? 18.489 7.376 -17.488 1.00 88.19 526 LEU A CA 1
ATOM 4077 C C . LEU A 1 526 ? 16.976 7.338 -17.267 1.00 88.19 526 LEU A C 1
ATOM 4079 O O . LEU A 1 526 ? 16.501 6.585 -16.414 1.00 88.19 526 LEU A O 1
ATOM 4083 N N . ARG A 1 527 ? 16.204 8.116 -18.032 1.00 88.88 527 ARG A N 1
ATOM 4084 C CA . ARG A 1 527 ? 14.739 8.130 -17.973 1.00 88.88 527 ARG A CA 1
ATOM 4085 C C . ARG A 1 527 ? 14.170 6.753 -18.301 1.00 88.88 527 ARG A C 1
ATOM 4087 O O . ARG A 1 527 ? 13.446 6.199 -17.479 1.00 88.88 527 ARG A O 1
ATOM 4094 N N . LEU A 1 528 ? 14.510 6.180 -19.453 1.00 89.19 528 LEU A N 1
ATOM 4095 C CA . LEU A 1 528 ? 14.010 4.869 -19.875 1.00 89.19 528 LEU A CA 1
ATOM 4096 C C . LEU A 1 528 ? 14.498 3.744 -18.968 1.00 89.19 528 LEU A C 1
ATOM 4098 O O . LEU A 1 528 ? 13.725 2.836 -18.654 1.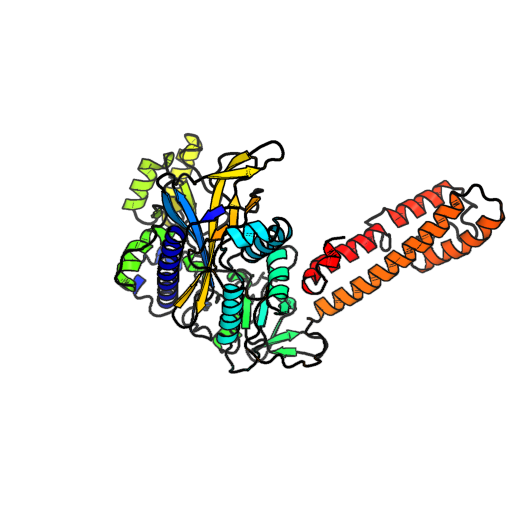00 89.19 528 LEU A O 1
ATOM 4102 N N . GLY A 1 529 ? 15.741 3.836 -18.489 1.00 85.88 529 GLY A N 1
ATOM 4103 C CA . GLY A 1 529 ? 16.261 2.940 -17.469 1.00 85.88 529 GLY A CA 1
ATOM 4104 C C . GLY A 1 529 ? 15.393 2.981 -16.214 1.00 85.88 529 GLY A C 1
ATOM 4105 O O . GLY A 1 529 ? 14.981 1.934 -15.723 1.00 85.88 529 GLY A O 1
ATOM 4106 N N . ARG A 1 530 ? 15.048 4.179 -15.713 1.00 83.19 530 ARG A N 1
ATOM 4107 C CA . ARG A 1 530 ? 14.217 4.335 -14.505 1.00 83.19 530 ARG A CA 1
ATOM 4108 C C . ARG A 1 530 ? 12.820 3.762 -14.718 1.00 83.19 530 ARG A C 1
ATOM 4110 O O . ARG A 1 530 ? 12.298 3.118 -13.813 1.00 83.19 530 ARG A O 1
ATOM 4117 N N . ILE A 1 531 ? 12.245 3.970 -15.904 1.00 84.06 531 ILE A N 1
ATOM 4118 C CA . ILE A 1 531 ? 10.943 3.413 -16.288 1.00 84.06 531 ILE A CA 1
ATOM 4119 C C . ILE A 1 531 ? 11.013 1.877 -16.323 1.00 84.06 531 ILE A C 1
ATOM 4121 O O . ILE A 1 531 ? 10.130 1.227 -15.783 1.00 84.06 531 ILE A O 1
ATOM 4125 N N . SER A 1 532 ? 12.092 1.292 -16.846 1.00 84.44 532 SER A N 1
ATOM 4126 C CA . SER A 1 532 ? 12.259 -0.168 -17.010 1.00 84.44 532 SER A CA 1
ATOM 4127 C C . SER A 1 532 ? 13.142 -0.795 -15.922 1.00 84.44 532 SER A C 1
ATOM 4129 O O . SER A 1 532 ? 13.921 -1.718 -16.174 1.00 84.44 532 SER A O 1
ATOM 4131 N N . ARG A 1 533 ? 13.078 -0.250 -14.700 1.00 81.38 533 ARG A N 1
ATOM 4132 C CA . ARG A 1 533 ? 13.983 -0.601 -13.595 1.00 81.38 533 ARG A CA 1
ATOM 4133 C C . ARG A 1 533 ? 13.924 -2.081 -13.218 1.00 81.38 533 ARG A C 1
ATOM 4135 O O . ARG A 1 533 ? 14.941 -2.647 -12.829 1.00 81.38 533 ARG A O 1
ATOM 4142 N N . ASP A 1 534 ? 12.746 -2.683 -13.289 1.00 76.06 534 ASP A N 1
ATOM 4143 C CA . ASP A 1 534 ? 12.492 -4.088 -12.971 1.00 76.06 534 ASP A CA 1
ATOM 4144 C C . ASP A 1 534 ? 13.225 -5.050 -13.923 1.00 76.06 534 ASP A C 1
ATOM 4146 O O . ASP A 1 534 ? 13.704 -6.098 -13.481 1.00 76.06 534 ASP A O 1
ATOM 4150 N N . ALA A 1 535 ? 13.389 -4.656 -15.190 1.00 81.31 535 ALA A N 1
ATOM 4151 C CA . ALA A 1 535 ? 14.073 -5.433 -16.223 1.00 81.31 535 ALA A CA 1
ATOM 4152 C C . ALA A 1 535 ? 15.609 -5.294 -16.200 1.00 81.31 535 ALA A C 1
ATOM 4154 O O . ALA A 1 535 ? 16.313 -6.121 -16.781 1.00 81.31 535 ALA A O 1
ATOM 4155 N N . LEU A 1 536 ? 16.149 -4.275 -15.522 1.00 81.56 536 LEU A N 1
ATOM 4156 C CA . LEU A 1 536 ? 17.591 -4.026 -15.424 1.00 81.56 536 LEU A CA 1
ATOM 4157 C C . LEU A 1 536 ? 18.185 -4.623 -14.146 1.00 81.56 536 LEU A C 1
ATOM 4159 O O . LEU A 1 536 ? 17.523 -4.742 -13.117 1.00 81.56 536 LEU A O 1
ATOM 4163 N N . SER A 1 537 ? 19.458 -5.023 -14.183 1.00 79.19 537 SER A N 1
ATOM 4164 C CA . SER A 1 537 ? 20.141 -5.562 -13.000 1.00 79.19 537 SER A CA 1
ATOM 4165 C C . SER A 1 537 ? 20.263 -4.504 -11.890 1.00 79.19 537 SER A C 1
ATOM 4167 O O . SER A 1 537 ? 20.326 -3.310 -12.169 1.00 79.19 537 SER A O 1
ATOM 4169 N N . LEU A 1 538 ? 20.322 -4.921 -10.618 1.00 70.19 538 LEU A N 1
ATOM 4170 C CA . LEU A 1 538 ? 20.584 -3.972 -9.524 1.00 70.19 538 LEU A CA 1
ATOM 4171 C C . LEU A 1 538 ? 21.976 -3.338 -9.638 1.00 70.19 538 LEU A C 1
ATOM 4173 O O . LEU A 1 538 ? 22.151 -2.203 -9.205 1.00 70.19 538 LEU A O 1
ATOM 4177 N N . ASP A 1 539 ? 22.934 -4.046 -10.234 1.00 73.38 539 ASP A N 1
ATOM 4178 C CA . ASP A 1 539 ? 24.302 -3.561 -10.411 1.00 73.38 539 ASP A CA 1
ATOM 4179 C C . ASP A 1 539 ? 24.357 -2.402 -11.412 1.00 73.38 539 ASP A C 1
ATOM 4181 O O . ASP A 1 539 ? 25.134 -1.476 -11.225 1.00 73.38 539 ASP A O 1
ATOM 4185 N N . THR A 1 540 ? 23.432 -2.366 -12.379 1.00 74.00 540 THR A N 1
ATOM 4186 C CA . THR A 1 540 ? 23.251 -1.238 -13.310 1.00 74.00 540 THR A CA 1
ATOM 4187 C C . THR A 1 540 ? 22.991 0.093 -12.589 1.00 74.00 540 THR A C 1
ATOM 4189 O O . THR A 1 540 ? 23.274 1.146 -13.142 1.00 74.00 540 THR A O 1
ATOM 4192 N N . TRP A 1 541 ? 22.458 0.060 -11.363 1.00 68.12 541 TRP A N 1
ATOM 4193 C CA . TRP A 1 541 ? 22.083 1.249 -10.585 1.00 68.12 541 TRP A CA 1
ATOM 4194 C C . TRP A 1 541 ? 23.049 1.602 -9.456 1.00 68.12 541 TRP A C 1
ATOM 4196 O O . TRP A 1 541 ? 22.832 2.600 -8.773 1.00 68.12 541 TRP A O 1
ATOM 4206 N N . ARG A 1 542 ? 24.012 0.723 -9.170 1.00 59.75 542 ARG A N 1
ATOM 4207 C CA . ARG A 1 542 ? 24.933 0.850 -8.032 1.00 59.75 542 ARG A CA 1
ATOM 4208 C C . ARG A 1 542 ? 26.321 1.357 -8.436 1.00 59.75 542 ARG A C 1
ATOM 4210 O O . ARG A 1 542 ? 27.127 1.590 -7.539 1.00 59.75 542 ARG A O 1
ATOM 4217 N N . ILE A 1 543 ? 26.576 1.484 -9.741 1.00 39.31 543 ILE A N 1
ATOM 4218 C CA . ILE A 1 543 ? 27.708 2.213 -10.336 1.00 39.31 543 ILE A CA 1
ATOM 4219 C C . ILE A 1 543 ? 27.359 3.698 -10.314 1.00 39.31 543 ILE A C 1
ATOM 4221 O O . ILE A 1 543 ? 28.241 4.489 -9.919 1.00 39.31 543 ILE A O 1
#

pLDDT: mean 84.84, std 13.32, range [39.31, 97.88]

Foldseek 3Di:
DAEDEPVRVVLVFVLVQLVLLLLQVVLVCLQEVVVCCVVVLDPPCLQPVFLLQAPLSRVQQFQLRTQQQKWKFKWFQFPVRAIATAFIDRFADDDVLVLVVQCVVCPVPVDVVVCQVQQFDDLQVVLLLVLVLQQSSFLDDDPDAQEEEQDLFLVDPRVVSSLSSCLQSVHHYDFQVQWEDDPLFIWGADPVGTDTHREYEYPDGQQLAALVRHNVPRPGHYHNNSSSRSVSRHGYVNHRSRLSRRFQQCLCSVQVSSCVPVVDGNSHHYFHKQQQVDPVSVVVCLVPVLQWWKDFRHDDPPDIDHSVPDDPVRSVVVNVVCVVPVRGMMITGDRDGAWDWDDPPPDTDTWGKMFMWMWGDDPSTIDTRSWGWIWTDDDDDPDPDRDVVRVIDTHHYTYGDPDNDPDDDPGNDDPDPPPDDPDDPRHRPLLVVLVVLLVVLVVLLVVLVVLLCLLVVLVPDPDDDVSQVVNLVSVVVCVVSQLFPDPADDPHNPPVHDVVVVVRSCCLAPVCVRPSRSNVSVVSSVVSCSRNVSVDDPVVVVD

Sequence (543 aa):
PLVLGNDDWSLIQEGLIQRATLFERLLEDIYTSRSLLSEGLLPPELIFANERFLRPCVGLRPPGGRRLPFYAADLVRSPDGQWWVVSDRAQAPSGMGYALENRVVIGRMLMPEVARECQLVRMAGFFEMLRESLAAAAPRPSAQPHVVLLTPGPLNETYFEHAYLARYLGITLAEGEDLTVRDDRVYLKTLEGLRQVDVIWRRVDEGFCDPLELRSDSQLGVSGLLQAIRAGNVAVLNPPGSGVIEAPALLAFLPGLCERLLGEPLKIPSVATWWCGQEKPCQAALAQIDRLVVKHAFQKGVPVRFGRSENAQSRSALTALIQNRPGDYVAQEEIPYSSAPVWDGKGFIARQVALRVFLVADGDSFVVMPGGLTRVTGDGQNRPGISMQQGSGSKDTWVLSDRAHEPQLPGIRNRFPVVIRRRAAQFSSRVADNLFWIGRYGERSEFATRLLRCVISRLTAESGFGALTEIGPAWDFLISLGHLDAPACHSEPLAHGYGPLELALKAAVFDGRRAGSLLELNDQLLRLGRISRDALSLDTWRI

Secondary structure (DSSP, 8-state):
-EEE-HHHHHHHHHHHHHHHHHHHHHHHHHHTT-HHHHTTSS-HHHHHT-TT--GGGTT---TTS-S-SEEEEEEEE-TTS-EEEEEEE-SS---HHHHHHHHHHHHHHS-HHHHHHTTBPPSHHHHHHHHHHHHHT-SS--SS--EEEE---TTSTTHHHHHHHHHHHT-EEE-GGGEEEETTEEEEEETTEEEE-SEEEE-S-GGGS-TTTT-TT-SSS-TTHHHHHHTTS-EEESPTTGGGGG-GGGGGTHHHHHHHHHSS--SSPBPPEEETTSHHHHHHHHHTTTTEEEEESS-SSSPPEETTTS-HHHHHHHHHHHHHSGGGEEEEE-PPPPEEEEE-SSSEEEEEEEEEEEEEEETTEEEEPSS-EEEE--SS---S---GGGT-EEEEEEEB-SS------SS----S------PPP--BHHHHHHHHHHHHHHHHHHHHHHHHHHHHHHHHS---GGGSTTHHHHHHHHHHTTSS-SSS-SS-TTTT-HHHHHHHHHHHHH-TTSTT-HHHHHHHHHHHHHHTTTTS-SGGGT-